Protein AF-0000000080790039 (afdb_homodimer)

pLDDT: mean 90.4, std 8.57, range [53.12, 97.94]

Secondary structure (DSSP, 8-state):
-HHHHHHHHHHHHHHHHHHHHHH--HHHHHHHHHHHHHHHHHHHHHHHHHHTT---SS-TT-STHHHHHHHHHHHHHHHHHHHHHHHHHHHS-GGG--HHHHHHHHHHHHHHHT-----TT-HHHHHHHHHHHHHHHHHHHHHHHHHHHHHH--THHHHHHHHHHHHHHHHHHHHHHHHHHHHHTT--SS-HHHHHHHHHTT-TTEEEEEEEESSSS-EEEEEEEE--TT-BHHHHHHHHHHHHHHIIIII---EEEEEEESS---/-HHHHHHHHHHHHHHHHHHHHHH--HHHHHHHHHHHHHHHHHHHHHHHHHHTT---SS-TT-STHHHHHHHHHHHHHHHHHHHHHHHHHHHS-GGG--HHHHHHHHHHHHHHHT---S-TT-HHHHHHHHHHHHHHHHHHHHHHHHHHHHHH--THHHHHHHHHHHHHHHHHHHHHHHHHHHHHTT--SS-HHHHHHHHHHH-TTEEEEEEEESSSS-EEEEEEEE--TT-BHHHHHHHHHHHHHHIIIII---EEEEEEESS---

Organism: Sulfurisphaera tokodaii (strain DSM 16993 / JCM 10545 / NBRC 100140 / 7) (NCBI:txid273063)

Sequence (532 aa):
MMRRAVIIYWMIFVAFLIPFILGKNVIALAESFHDLIDALTITFSYYVTRIVNNSSSVYTYGLHRLEVLSAVINLMIIIFGSIFTLYLSLIFSSSEYSLLTIILSMIVIPLLLSIENEDEKDFNKKSVVLHSLFDILSYIIGILVLIVYHITSINIVILLGVISIVILSIFMSINPLKQSFLIMLEGSPINTNELEKDLKGINPGVHHIHVWAICGHIKVATIHVEVNENMTVKEIDVEREKIQRFLKEKYDIDHVTIQFESKKVDMMRRAVIIYWMIFVAFLIPFILGKNVIALAESFHDLIDALTITFSYYVTRIVNNSSSVYTYGLHRLEVLSAVINLMIIIFGSIFTLYLSLIFSSSEYSLLTIILSMIVIPLLLSIENEDEKDFNKKSVVLHSLFDILSYIIGILVLIVYHITSINIVILLGVISIVILSIFMSINPLKQSFLIMLEGSPINTNELEKDLKGINPGVHHIHVWAICGHIKVATIHVEVNENMTVKEIDVEREKIQRFLKEKYDIDHVTIQFESKKVD

Structure (mmCIF, N/CA/C/O backbone):
data_AF-0000000080790039-model_v1
#
loop_
_entity.id
_entity.type
_entity.pdbx_description
1 polymer 'Cation transporter'
#
loop_
_atom_site.group_PDB
_atom_site.id
_atom_site.type_symbol
_atom_site.label_atom_id
_atom_site.label_alt_id
_atom_site.label_comp_id
_atom_site.label_asym_id
_atom_site.label_entity_id
_atom_site.label_seq_id
_atom_site.pdbx_PDB_ins_code
_atom_site.Cartn_x
_atom_site.Cartn_y
_atom_site.Cartn_z
_atom_site.occupancy
_atom_site.B_iso_or_equiv
_atom_site.auth_seq_id
_atom_site.auth_comp_id
_atom_site.auth_asym_id
_atom_site.auth_atom_id
_atom_site.pdbx_PDB_model_num
ATOM 1 N N . MET A 1 1 ? -25.172 -1.009 -5.414 1 78.56 1 MET A N 1
ATOM 2 C CA . MET A 1 1 ? -24.281 -1.407 -6.5 1 78.56 1 MET A CA 1
ATOM 3 C C . MET A 1 1 ? -23.25 -2.426 -6.02 1 78.56 1 MET A C 1
ATOM 5 O O . MET A 1 1 ? -23.188 -3.545 -6.527 1 78.56 1 MET A O 1
ATOM 9 N N . MET A 1 2 ? -22.797 -2.287 -4.875 1 86.75 2 MET A N 1
ATOM 10 C CA . MET A 1 2 ? -21.719 -3.156 -4.418 1 86.75 2 MET A CA 1
ATOM 11 C C . MET A 1 2 ? -22.266 -4.512 -3.979 1 86.75 2 MET A C 1
ATOM 13 O O . MET A 1 2 ? -21.656 -5.551 -4.266 1 86.75 2 MET A O 1
ATOM 17 N N . ARG A 1 3 ? -23.422 -4.547 -3.4 1 90.12 3 ARG A N 1
ATOM 18 C CA . ARG A 1 3 ? -24.016 -5.812 -2.977 1 90.12 3 ARG A CA 1
ATOM 19 C C . ARG A 1 3 ? -24.359 -6.684 -4.18 1 90.12 3 ARG A C 1
ATOM 21 O O . ARG A 1 3 ? -24.141 -7.895 -4.16 1 90.12 3 ARG A O 1
ATOM 28 N N . ARG A 1 4 ? -24.922 -6.105 -5.137 1 91.81 4 ARG A N 1
ATOM 29 C CA . ARG A 1 4 ? -25.25 -6.809 -6.375 1 91.81 4 ARG A CA 1
ATOM 30 C C . ARG A 1 4 ? -24 -7.402 -7.02 1 91.81 4 ARG A C 1
ATOM 32 O O . ARG A 1 4 ? -24.031 -8.539 -7.5 1 91.81 4 ARG A O 1
ATOM 39 N N . ALA A 1 5 ? -22.953 -6.59 -7.008 1 94.12 5 ALA A N 1
ATOM 40 C CA . ALA A 1 5 ? -21.703 -7.066 -7.578 1 94.12 5 ALA A CA 1
ATOM 41 C C . ALA A 1 5 ? -21.203 -8.32 -6.852 1 94.12 5 ALA A C 1
ATOM 43 O O . ALA A 1 5 ? -20.766 -9.281 -7.488 1 94.12 5 ALA A O 1
ATOM 44 N N . VAL A 1 6 ? -21.328 -8.305 -5.543 1 95.69 6 VAL A N 1
ATOM 45 C CA . VAL A 1 6 ? -20.906 -9.453 -4.742 1 95.69 6 VAL A CA 1
ATOM 46 C C . VAL A 1 6 ? -21.703 -10.688 -5.152 1 95.69 6 VAL A C 1
ATOM 48 O O . VAL A 1 6 ? -21.125 -11.75 -5.418 1 95.69 6 VAL A O 1
ATOM 51 N N . ILE A 1 7 ? -22.938 -10.539 -5.289 1 95.75 7 ILE A N 1
ATOM 52 C CA . ILE A 1 7 ? -23.812 -11.648 -5.633 1 95.75 7 ILE A CA 1
ATOM 53 C C . ILE A 1 7 ? -23.469 -12.164 -7.027 1 95.75 7 ILE A C 1
ATOM 55 O O . ILE A 1 7 ? -23.344 -13.375 -7.234 1 95.75 7 ILE A O 1
ATOM 59 N N . ILE A 1 8 ? -23.297 -11.305 -7.898 1 94.94 8 ILE A N 1
ATOM 60 C CA . ILE A 1 8 ? -23.016 -11.656 -9.281 1 94.94 8 ILE A CA 1
ATOM 61 C C . ILE A 1 8 ? -21.703 -12.445 -9.367 1 94.94 8 ILE A C 1
ATOM 63 O O . ILE A 1 8 ? -21.656 -13.516 -9.984 1 94.94 8 ILE A O 1
ATOM 67 N N . TYR A 1 9 ? -20.688 -12.016 -8.703 1 95.81 9 TYR A N 1
ATOM 68 C CA . TYR A 1 9 ? -19.391 -12.672 -8.812 1 95.81 9 TYR A CA 1
ATOM 69 C C . TYR A 1 9 ? -19.406 -14.031 -8.125 1 95.81 9 TYR A C 1
ATOM 71 O O . TYR A 1 9 ? -18.734 -14.969 -8.57 1 95.81 9 TYR A O 1
ATOM 79 N N . TRP A 1 10 ? -20.109 -14.117 -7.035 1 95.69 10 TRP A N 1
ATOM 80 C CA . TRP A 1 10 ? -20.25 -15.438 -6.418 1 95.69 10 TRP A CA 1
ATOM 81 C C . TRP A 1 10 ? -21.062 -16.375 -7.305 1 95.69 10 TRP A C 1
ATOM 83 O O . TRP A 1 10 ? -20.766 -17.578 -7.383 1 95.69 10 TRP A O 1
ATOM 93 N N . MET A 1 11 ? -22.062 -15.875 -8.008 1 94.19 11 MET A N 1
ATOM 94 C CA . MET A 1 11 ? -22.828 -16.672 -8.961 1 94.19 11 MET A CA 1
ATOM 95 C C . MET A 1 11 ? -21.953 -17.141 -10.117 1 94.19 11 MET A C 1
ATOM 97 O O . MET A 1 11 ? -22.062 -18.281 -10.562 1 94.19 11 MET A O 1
ATOM 101 N N . ILE A 1 12 ? -21.156 -16.234 -10.539 1 92.44 12 ILE A N 1
ATOM 102 C CA . ILE A 1 12 ? -20.25 -16.562 -11.625 1 92.44 12 ILE A CA 1
ATOM 103 C C . ILE A 1 12 ? -19.312 -17.688 -11.188 1 92.44 12 ILE A C 1
ATOM 105 O O . ILE A 1 12 ? -19.125 -18.672 -11.922 1 92.44 12 ILE A O 1
ATOM 109 N N . PHE A 1 13 ? -18.766 -17.594 -10 1 93.25 13 PHE A N 1
ATOM 110 C CA . PHE A 1 13 ? -17.875 -18.625 -9.477 1 93.25 13 PHE A CA 1
AT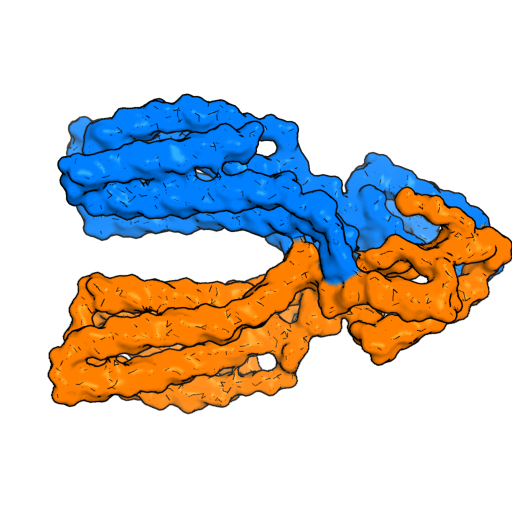OM 111 C C . PHE A 1 13 ? -18.578 -19.984 -9.445 1 93.25 13 PHE A C 1
ATOM 113 O O . PHE A 1 13 ? -18.062 -20.984 -9.945 1 93.25 13 PHE A O 1
ATOM 120 N N . VAL A 1 14 ? -19.797 -20.047 -8.961 1 91.81 14 VAL A N 1
ATOM 121 C CA . VAL A 1 14 ? -20.547 -21.281 -8.844 1 91.81 14 VAL A CA 1
ATOM 122 C C . VAL A 1 14 ? -20.891 -21.828 -10.234 1 91.81 14 VAL A C 1
ATOM 124 O O . VAL A 1 14 ? -20.781 -23.031 -10.484 1 91.81 14 VAL A O 1
ATOM 127 N N . ALA A 1 15 ? -21.281 -20.969 -11.156 1 88.25 15 ALA A N 1
ATOM 128 C CA . ALA A 1 15 ? -21.641 -21.359 -12.508 1 88.25 15 ALA A CA 1
ATOM 129 C C . ALA A 1 15 ? -20.469 -21.984 -13.242 1 88.25 15 ALA A C 1
ATOM 131 O O . ALA A 1 15 ? -20.625 -22.984 -13.945 1 88.25 15 ALA A O 1
ATOM 132 N N . PHE A 1 16 ? -19.312 -21.453 -13.039 1 87.44 16 PHE A N 1
ATOM 133 C CA . PHE A 1 16 ? -18.156 -21.906 -13.805 1 87.44 16 PHE A CA 1
ATOM 134 C C . PHE A 1 16 ? -17.547 -23.156 -13.156 1 87.44 16 PHE A C 1
ATOM 136 O O . PHE A 1 16 ? -16.625 -23.75 -13.711 1 87.44 16 PHE A O 1
ATOM 143 N N . LEU A 1 17 ? -18.031 -23.516 -11.992 1 85.69 17 LEU A N 1
ATOM 144 C CA . LEU A 1 17 ? -17.656 -24.781 -11.383 1 85.69 17 LEU A CA 1
ATOM 145 C C . LEU A 1 17 ? -18.375 -25.938 -12.07 1 85.69 17 LEU A C 1
ATOM 147 O O . LEU A 1 17 ? -17.906 -27.078 -12.023 1 85.69 17 LEU A O 1
ATOM 151 N N . ILE A 1 18 ? -19.453 -25.688 -12.727 1 85 18 ILE A N 1
ATOM 152 C CA . ILE A 1 18 ? -20.344 -26.688 -13.297 1 85 18 ILE A CA 1
ATOM 153 C C . ILE A 1 18 ? -19.609 -27.453 -14.398 1 85 18 ILE A C 1
ATOM 155 O O . ILE A 1 18 ? -19.625 -28.688 -14.414 1 85 18 ILE A O 1
ATOM 159 N N . PRO A 1 19 ? -18.953 -26.719 -15.344 1 78.75 19 PRO A N 1
ATOM 160 C CA . PRO A 1 19 ? -18.219 -27.453 -16.375 1 78.75 19 PRO A CA 1
ATOM 161 C C . PRO A 1 19 ? -17.172 -28.406 -15.797 1 78.75 19 PRO A C 1
ATOM 163 O O . PRO A 1 19 ? -16.906 -29.453 -16.375 1 78.75 19 PRO A O 1
ATOM 166 N N . PHE A 1 20 ? -16.547 -28.078 -14.703 1 78.44 20 PHE A N 1
ATOM 167 C CA . PHE A 1 20 ? -15.586 -28.953 -14.047 1 78.44 20 PHE A CA 1
ATOM 168 C C . PHE A 1 20 ? -16.281 -30.172 -13.445 1 78.44 20 PHE A C 1
ATOM 170 O O . PHE A 1 20 ? -15.805 -31.297 -13.594 1 78.44 20 PHE A O 1
ATOM 177 N N . ILE A 1 21 ? -17.391 -30 -12.805 1 81.81 21 ILE A N 1
ATOM 178 C CA . ILE A 1 21 ? -18.125 -31.078 -12.133 1 81.81 21 ILE A CA 1
ATOM 179 C C . ILE A 1 21 ? -18.672 -32.062 -13.172 1 81.81 21 ILE A C 1
ATOM 181 O O . ILE A 1 21 ? -18.594 -33.281 -12.992 1 81.81 21 ILE A O 1
ATOM 185 N N . LEU A 1 22 ? -19.125 -31.531 -14.281 1 81.56 22 LEU A N 1
ATOM 186 C CA . LEU A 1 22 ? -19.766 -32.344 -15.297 1 81.56 22 LEU A CA 1
ATOM 187 C C . LEU A 1 22 ? -18.75 -32.969 -16.25 1 81.56 22 LEU A C 1
ATOM 189 O O . LEU A 1 22 ? -18.891 -34.125 -16.656 1 81.56 22 LEU A O 1
ATOM 193 N N . GLY A 1 23 ? -17.703 -32.219 -16.547 1 75.25 23 GLY A N 1
ATOM 194 C CA . GLY A 1 23 ? -16.797 -32.656 -17.594 1 75.25 23 GLY A CA 1
ATOM 195 C C . GLY A 1 23 ? -15.414 -33 -17.078 1 75.25 23 GLY A C 1
ATOM 196 O O . GLY A 1 23 ? -14.555 -33.438 -17.844 1 75.25 23 GLY A O 1
ATOM 197 N N . LYS A 1 24 ? -15.227 -32.781 -15.789 1 76.88 24 LYS A N 1
ATOM 198 C CA . LYS A 1 24 ? -13.93 -33.031 -15.164 1 76.88 24 LYS A CA 1
ATOM 199 C C . LYS A 1 24 ? -12.812 -32.312 -15.914 1 76.88 24 LYS A C 1
ATOM 201 O O . LYS A 1 24 ? -11.734 -32.906 -16.125 1 76.88 24 LYS A O 1
ATOM 206 N N . ASN A 1 25 ? -13.172 -31.219 -16.484 1 71.81 25 ASN A N 1
ATOM 207 C CA . ASN A 1 25 ? -12.234 -30.375 -17.219 1 71.81 25 ASN A CA 1
ATOM 208 C C . ASN A 1 25 ? -11.336 -29.578 -16.281 1 71.81 25 ASN A C 1
ATOM 210 O O . ASN A 1 25 ? -11.805 -28.703 -15.547 1 71.81 25 ASN A O 1
ATOM 214 N N . VAL A 1 26 ? -10.109 -29.859 -16.281 1 69.06 26 VAL A N 1
ATOM 215 C CA . VAL A 1 26 ? -9.141 -29.266 -15.367 1 69.06 26 VAL A CA 1
ATOM 216 C C . VAL A 1 26 ? -8.992 -27.781 -15.648 1 69.06 26 VAL A C 1
ATOM 218 O O . VAL A 1 26 ? -8.781 -26.984 -14.734 1 69.06 26 VAL A O 1
ATOM 221 N N . ILE A 1 27 ? -9.164 -27.406 -16.859 1 71.81 27 ILE A N 1
ATOM 222 C CA . ILE A 1 27 ? -9.078 -25.984 -17.219 1 71.81 27 ILE A CA 1
ATOM 223 C C . ILE A 1 27 ? -10.227 -25.219 -16.594 1 71.81 27 ILE A C 1
ATOM 225 O O . ILE A 1 27 ? -10.039 -24.109 -16.094 1 71.81 27 ILE A O 1
ATOM 229 N N . ALA A 1 28 ? -11.367 -25.906 -16.594 1 76.12 28 ALA A N 1
ATOM 230 C CA . ALA A 1 28 ? -12.531 -25.281 -15.961 1 76.12 28 ALA A CA 1
ATOM 231 C C . ALA A 1 28 ? -12.32 -25.109 -14.461 1 76.12 28 ALA A C 1
ATOM 233 O O . ALA A 1 28 ? -12.742 -24.094 -13.891 1 76.12 28 ALA A O 1
ATOM 234 N N . LEU A 1 29 ? -11.734 -26.031 -13.891 1 76.12 29 LEU A N 1
ATOM 235 C CA . LEU A 1 29 ? -11.43 -25.922 -12.469 1 76.12 29 LEU A CA 1
ATOM 236 C C . LEU A 1 29 ? -10.469 -24.766 -12.203 1 76.12 29 LEU A C 1
ATOM 238 O O . LEU A 1 29 ? -10.688 -23.969 -11.281 1 76.12 29 LEU A O 1
ATOM 242 N N . ALA A 1 30 ? -9.391 -24.688 -12.961 1 74.06 30 ALA A N 1
ATOM 243 C CA . ALA A 1 30 ? -8.422 -23.609 -12.812 1 74.06 30 ALA A CA 1
ATOM 244 C C . ALA A 1 30 ? -9.086 -22.25 -13 1 74.06 30 ALA A C 1
ATOM 246 O O . ALA A 1 30 ? -8.812 -21.312 -12.242 1 74.06 30 ALA A O 1
ATOM 247 N N . GLU A 1 31 ? -9.945 -22.156 -13.883 1 75.38 31 GLU A N 1
ATOM 248 C CA . GLU A 1 31 ? -10.664 -20.906 -14.141 1 75.38 31 GLU A CA 1
ATOM 249 C C . GLU A 1 31 ? -11.609 -20.562 -12.992 1 75.38 31 GLU A C 1
ATOM 251 O O . GLU A 1 31 ? -11.805 -19.391 -12.672 1 75.38 31 GLU A O 1
ATOM 256 N N . SER A 1 32 ? -12.164 -21.609 -12.484 1 83.5 32 SER A N 1
ATOM 257 C CA . SER A 1 32 ? -13.055 -21.391 -11.352 1 83.5 32 SER A CA 1
ATOM 258 C C . SER A 1 32 ? -12.297 -20.812 -10.156 1 83.5 32 SER A C 1
ATOM 260 O O . SER A 1 32 ? -12.852 -20.031 -9.383 1 83.5 32 SER A O 1
ATOM 262 N N . PHE A 1 33 ? -11.078 -21.156 -10.016 1 80.56 33 PHE A N 1
ATOM 263 C CA . PHE A 1 33 ? -10.25 -20.578 -8.961 1 80.56 33 PHE A CA 1
ATOM 264 C C . PHE A 1 33 ? -10.078 -19.078 -9.18 1 80.56 33 PHE A C 1
ATOM 266 O O . PHE A 1 33 ? -10.125 -18.297 -8.227 1 80.56 33 PHE A O 1
ATOM 273 N N . HIS A 1 34 ? -9.82 -18.734 -10.32 1 84.69 34 HIS A N 1
ATOM 274 C CA . HIS A 1 34 ? -9.742 -17.312 -10.672 1 84.69 34 HIS A CA 1
ATOM 275 C C . HIS A 1 34 ? -11.039 -16.594 -10.312 1 84.69 34 HIS A C 1
ATOM 277 O O . HIS A 1 34 ? -11.008 -15.5 -9.734 1 84.69 34 HIS A O 1
ATOM 283 N N . ASP A 1 35 ? -12.125 -17.234 -10.617 1 89.94 35 ASP A N 1
ATOM 284 C CA . ASP A 1 35 ? -13.43 -16.672 -10.305 1 89.94 35 ASP A CA 1
ATOM 285 C C . ASP A 1 35 ? -13.633 -16.547 -8.797 1 89.94 35 ASP A C 1
ATOM 287 O O . ASP A 1 35 ? -14.281 -15.617 -8.32 1 89.94 35 ASP A O 1
ATOM 291 N N . LEU A 1 36 ? -13.141 -17.484 -8.117 1 91.56 36 LEU A N 1
ATOM 292 C CA . LEU A 1 36 ? -13.203 -17.438 -6.66 1 91.56 36 LEU A CA 1
ATOM 293 C C . LEU A 1 36 ? -12.461 -16.219 -6.129 1 91.56 36 LEU A C 1
ATOM 295 O O . LEU A 1 36 ? -12.969 -15.484 -5.277 1 91.56 36 LEU A O 1
ATOM 299 N N . ILE A 1 37 ? -11.273 -16 -6.656 1 91.19 37 ILE A N 1
ATOM 300 C CA . ILE A 1 37 ? -10.453 -14.875 -6.234 1 91.19 37 ILE A CA 1
ATOM 301 C C . ILE A 1 37 ? -11.172 -13.57 -6.555 1 91.19 37 ILE A C 1
ATOM 303 O O . ILE A 1 37 ? -11.18 -12.641 -5.742 1 91.19 37 ILE A O 1
ATOM 307 N N . ASP A 1 38 ? -11.797 -13.523 -7.711 1 94.25 38 ASP A N 1
ATOM 308 C CA . ASP A 1 38 ? -12.586 -12.344 -8.062 1 94.25 38 ASP A CA 1
ATOM 309 C C . ASP A 1 38 ? -13.711 -12.109 -7.059 1 94.25 38 ASP A C 1
ATOM 311 O O . ASP A 1 38 ? -13.898 -10.984 -6.59 1 94.25 38 ASP A O 1
ATOM 315 N N . ALA A 1 39 ? -14.391 -13.188 -6.75 1 95.81 39 ALA A N 1
ATOM 316 C CA . ALA A 1 39 ? -15.508 -13.078 -5.816 1 95.81 39 ALA A CA 1
ATOM 317 C C . ALA A 1 39 ? -15.031 -12.602 -4.445 1 95.81 39 ALA A C 1
ATOM 319 O O . ALA A 1 39 ? -15.672 -11.75 -3.82 1 95.81 39 ALA A O 1
ATOM 320 N N . LEU A 1 40 ? -13.938 -13.086 -4.027 1 95 40 LEU A N 1
ATOM 321 C CA . LEU A 1 40 ? -13.375 -12.688 -2.742 1 95 40 LEU A CA 1
ATOM 322 C C . LEU A 1 40 ? -12.945 -11.227 -2.771 1 95 40 LEU A C 1
ATOM 324 O O . LEU A 1 40 ? -13.18 -10.484 -1.813 1 95 40 LEU A O 1
ATOM 328 N N . THR A 1 41 ? -12.336 -10.867 -3.846 1 95.81 41 THR A N 1
ATOM 329 C CA . THR A 1 41 ? -11.836 -9.5 -4.004 1 95.81 41 THR A CA 1
ATOM 330 C C . THR A 1 41 ? -12.992 -8.508 -4.004 1 95.81 41 THR A C 1
ATOM 332 O O . THR A 1 41 ? -12.945 -7.484 -3.312 1 95.81 41 THR A O 1
ATOM 335 N N . ILE A 1 42 ? -14.062 -8.828 -4.699 1 96.25 42 ILE A N 1
ATOM 336 C CA . ILE A 1 42 ? -15.227 -7.953 -4.773 1 96.25 42 ILE A CA 1
ATOM 337 C C . ILE A 1 42 ? -15.938 -7.926 -3.422 1 96.25 42 ILE A C 1
ATOM 339 O O . ILE A 1 42 ? -16.438 -6.879 -2.996 1 96.25 42 ILE A O 1
ATOM 343 N N . THR A 1 43 ? -15.992 -9.055 -2.74 1 97 43 THR A N 1
ATOM 344 C CA . THR A 1 43 ? -16.547 -9.102 -1.395 1 97 43 THR A CA 1
ATOM 345 C C . THR A 1 43 ? -15.773 -8.188 -0.452 1 97 43 THR A C 1
ATOM 347 O O . THR A 1 43 ? -16.359 -7.453 0.343 1 97 43 THR A O 1
ATOM 350 N N . PHE A 1 44 ? -14.477 -8.242 -0.58 1 96.81 44 PHE A N 1
ATOM 351 C CA . PHE A 1 44 ? -13.625 -7.363 0.216 1 96.81 44 PHE A CA 1
ATOM 352 C C . PHE A 1 44 ? -13.93 -5.902 -0.089 1 96.81 44 PHE A C 1
ATOM 354 O O . PHE A 1 44 ? -14.047 -5.082 0.825 1 96.81 44 PHE A O 1
ATOM 361 N N . SER A 1 45 ? -14.031 -5.574 -1.364 1 95.94 45 SER A N 1
ATOM 362 C CA . SER A 1 45 ? -14.352 -4.215 -1.777 1 95.94 45 SER A CA 1
ATOM 363 C C . SER A 1 45 ? -15.664 -3.744 -1.16 1 95.94 45 SER A C 1
ATOM 365 O O . SER A 1 45 ? -15.781 -2.592 -0.739 1 95.94 45 SER A O 1
ATOM 367 N N . TYR A 1 46 ? -16.641 -4.645 -1.109 1 95.94 46 TYR A N 1
ATOM 368 C CA . TYR A 1 46 ? -17.922 -4.336 -0.498 1 95.94 46 TYR A CA 1
ATOM 369 C C . TYR A 1 46 ? -17.766 -4.059 0.993 1 95.94 46 TYR A C 1
ATOM 371 O O . TYR A 1 46 ? -18.328 -3.09 1.512 1 95.94 46 TYR A O 1
ATOM 379 N N . TYR A 1 47 ? -17 -4.84 1.636 1 96.31 47 TYR A N 1
ATOM 380 C CA . TYR A 1 47 ? -16.766 -4.66 3.062 1 96.31 47 TYR A CA 1
ATOM 381 C C . TYR A 1 47 ? -16.078 -3.322 3.34 1 96.31 47 TYR A C 1
ATOM 383 O O . TYR A 1 47 ? -16.438 -2.629 4.297 1 96.31 47 TYR A O 1
ATOM 391 N N . VAL A 1 48 ? -15.164 -2.963 2.547 1 95.25 48 VAL A N 1
ATOM 392 C CA . VAL A 1 48 ? -14.422 -1.713 2.688 1 95.25 48 VAL A CA 1
ATOM 393 C C . VAL A 1 48 ? -15.383 -0.531 2.646 1 95.25 48 VAL A C 1
ATOM 395 O O . VAL A 1 48 ? -15.289 0.388 3.463 1 95.25 48 VAL A O 1
ATOM 398 N N . THR A 1 49 ? -16.375 -0.528 1.736 1 92.5 49 THR A N 1
ATOM 399 C CA . THR A 1 49 ? -17.312 0.576 1.601 1 92.5 49 THR A CA 1
ATOM 400 C C . THR A 1 49 ? -18.125 0.761 2.883 1 92.5 49 THR A C 1
ATOM 402 O O . THR A 1 49 ? -18.609 1.859 3.168 1 92.5 49 THR A O 1
ATOM 405 N N . ARG A 1 50 ? -18.172 -0.215 3.701 1 94 50 ARG A N 1
ATOM 406 C CA . ARG A 1 50 ? -19.016 -0.171 4.891 1 94 50 ARG A CA 1
ATOM 407 C C . ARG A 1 50 ? -18.234 0.365 6.09 1 94 50 ARG A C 1
ATOM 409 O O . ARG A 1 50 ? -18.828 0.879 7.039 1 94 50 ARG A O 1
ATOM 416 N N . ILE A 1 51 ? -16.938 0.276 5.992 1 95 51 ILE A N 1
ATOM 417 C CA . ILE A 1 51 ? -16.219 0.561 7.227 1 95 51 ILE A CA 1
ATOM 418 C C . ILE A 1 51 ? -15.312 1.778 7.023 1 95 51 ILE A C 1
ATOM 420 O O . ILE A 1 51 ? -14.648 2.229 7.961 1 95 51 ILE A O 1
ATOM 424 N N . VAL A 1 52 ? -15.25 2.371 5.891 1 92.94 52 VAL A N 1
ATOM 425 C CA . VAL A 1 52 ? -14.281 3.4 5.527 1 92.94 52 VAL A CA 1
ATOM 426 C C . VAL A 1 52 ? -14.453 4.617 6.438 1 92.94 52 VAL A C 1
ATOM 428 O O . VAL A 1 52 ? -13.484 5.293 6.77 1 92.94 52 VAL A O 1
ATOM 431 N N . ASN A 1 53 ? -15.617 4.918 6.949 1 92.06 53 ASN A N 1
ATOM 432 C CA . ASN A 1 53 ? -15.891 6.121 7.727 1 92.06 53 ASN A CA 1
ATOM 433 C C . ASN A 1 53 ? -15.609 5.906 9.211 1 92.06 53 ASN A C 1
ATOM 435 O O . ASN A 1 53 ? -15.688 6.848 10.008 1 92.06 53 ASN A O 1
ATOM 439 N N . ASN A 1 54 ? -15.305 4.684 9.562 1 92.75 54 ASN A N 1
ATOM 440 C CA . ASN A 1 54 ? -14.984 4.41 10.961 1 92.75 54 ASN A CA 1
ATOM 441 C C . ASN A 1 54 ? -13.672 5.062 11.375 1 92.75 54 ASN A C 1
ATOM 443 O O . ASN A 1 54 ? -12.625 4.793 10.773 1 92.75 54 ASN A O 1
ATOM 447 N N . SER A 1 55 ? -13.773 5.941 12.352 1 92.06 55 SER A N 1
ATOM 448 C CA . SER A 1 55 ? -12.578 6.59 12.891 1 92.06 55 SER A CA 1
ATOM 449 C C . SER A 1 55 ? -12.258 6.07 14.289 1 92.06 55 SER A C 1
ATOM 451 O O . SER A 1 55 ? -13.125 5.5 14.961 1 92.06 55 SER A O 1
ATOM 453 N N . SER A 1 56 ? -11.016 6.121 14.703 1 93.56 56 SER A N 1
ATOM 454 C CA . SER A 1 56 ? -10.531 5.723 16.016 1 93.56 56 SER A CA 1
ATOM 455 C C . SER A 1 56 ? -9.289 6.52 16.422 1 93.56 56 SER A C 1
ATOM 457 O O . SER A 1 56 ? -8.883 7.438 15.703 1 93.56 56 SER A O 1
ATOM 459 N N . SER A 1 57 ? -8.773 6.219 17.609 1 94.25 57 SER A N 1
ATOM 460 C CA . SER A 1 57 ? -7.559 6.875 18.094 1 94.25 57 SER A CA 1
ATOM 461 C C . SER A 1 57 ? -6.348 6.484 17.25 1 94.25 57 SER A C 1
ATOM 463 O O . SER A 1 57 ? -5.301 7.129 17.328 1 94.25 57 SER A O 1
ATOM 465 N N . VAL A 1 58 ? -6.543 5.5 16.469 1 93.62 58 VAL A N 1
ATOM 466 C CA . VAL A 1 58 ? -5.461 5.039 15.617 1 93.62 58 VAL A CA 1
ATOM 467 C C . VAL A 1 58 ? -5.688 5.527 14.188 1 93.62 58 VAL A C 1
ATOM 469 O O . VAL A 1 58 ? -4.758 6.016 13.539 1 93.62 58 VAL A O 1
ATOM 472 N N . TYR A 1 59 ? -6.879 5.398 13.766 1 94.69 59 TYR A N 1
ATOM 473 C CA . TYR A 1 59 ? -7.246 5.871 12.438 1 94.69 59 TYR A CA 1
ATOM 474 C C . TY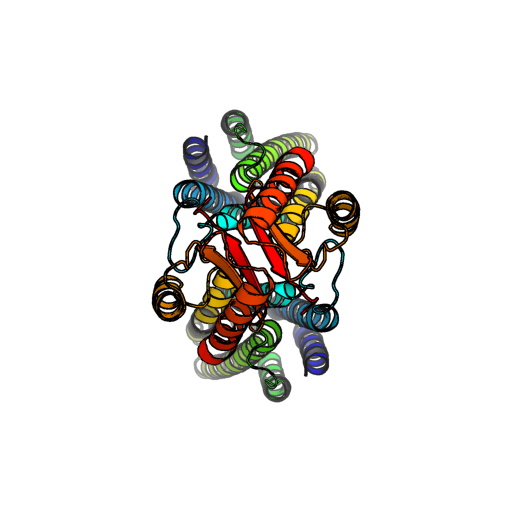R A 1 59 ? -8.062 7.156 12.516 1 94.69 59 TYR A C 1
ATOM 476 O O . TYR A 1 59 ? -9.281 7.133 12.359 1 94.69 59 TYR A O 1
ATOM 484 N N . THR A 1 60 ? -7.332 8.234 12.617 1 91.62 60 THR A N 1
ATOM 485 C CA . THR A 1 60 ? -7.953 9.508 12.969 1 91.62 60 THR A CA 1
ATOM 486 C C . THR A 1 60 ? -8.641 10.125 11.75 1 91.62 60 THR A C 1
ATOM 488 O O . THR A 1 60 ? -9.555 10.93 11.891 1 91.62 60 THR A O 1
ATOM 491 N N . TYR A 1 61 ? -8.227 9.758 10.531 1 90.06 61 TYR A N 1
ATOM 492 C CA . TYR A 1 61 ? -8.867 10.242 9.312 1 90.06 61 TYR A CA 1
ATOM 493 C C . TYR A 1 61 ? -9.922 9.25 8.828 1 90.06 61 TYR A C 1
ATOM 495 O O . TYR A 1 61 ? -10.469 9.406 7.734 1 90.06 61 TYR A O 1
ATOM 503 N N . GLY A 1 62 ? -10.133 8.203 9.656 1 92.12 62 GLY A N 1
ATOM 504 C CA . GLY A 1 62 ? -10.945 7.098 9.18 1 92.12 62 GLY A CA 1
ATOM 505 C C . GLY A 1 62 ? -10.156 6.062 8.406 1 92.12 62 GLY A C 1
ATOM 506 O O . GLY A 1 62 ? -8.93 6.137 8.336 1 92.12 62 GLY A O 1
ATOM 507 N N . LEU A 1 63 ? -10.93 5.133 7.82 1 95.06 63 LEU A N 1
ATOM 508 C CA . LEU A 1 63 ? -10.289 4.043 7.09 1 95.06 63 LEU A CA 1
ATOM 509 C C . LEU A 1 63 ? -10.398 4.266 5.582 1 95.06 63 LEU A C 1
ATOM 511 O O . LEU A 1 63 ? -10.617 3.314 4.828 1 95.06 63 LEU A O 1
ATOM 515 N N . HIS A 1 64 ? -10.227 5.434 5.234 1 94.25 64 HIS A N 1
ATOM 516 C CA . HIS A 1 64 ? -10.453 5.809 3.846 1 94.25 64 HIS A CA 1
ATOM 517 C C . HIS A 1 64 ? -9.367 5.254 2.938 1 94.25 64 HIS A C 1
ATOM 519 O O . HIS A 1 64 ? -9.609 4.98 1.76 1 94.25 64 HIS A O 1
ATOM 525 N N . ARG A 1 65 ? -8.219 5.023 3.461 1 95.31 65 ARG A N 1
ATOM 526 C CA . ARG A 1 65 ? -7.117 4.488 2.666 1 95.31 65 ARG A CA 1
ATOM 527 C C . ARG A 1 65 ? -7.402 3.049 2.242 1 95.31 65 ARG A C 1
ATOM 529 O O . ARG A 1 65 ? -6.773 2.535 1.313 1 95.31 65 ARG A O 1
ATOM 536 N N . LEU A 1 66 ? -8.289 2.436 2.898 1 95.88 66 LEU A N 1
ATOM 537 C CA . LEU A 1 66 ? -8.688 1.092 2.496 1 95.88 66 LEU A CA 1
ATOM 538 C C . LEU A 1 66 ? -9.32 1.106 1.108 1 95.88 66 LEU A C 1
ATOM 540 O O . LEU A 1 66 ? -9.242 0.118 0.375 1 95.88 66 LEU A O 1
ATOM 544 N N . GLU A 1 67 ? -9.945 2.201 0.795 1 95.88 67 GLU A N 1
ATOM 545 C CA . GLU A 1 67 ? -10.484 2.336 -0.556 1 95.88 67 GLU A CA 1
ATOM 546 C C . GLU A 1 67 ? -9.383 2.199 -1.604 1 95.88 67 GLU A C 1
ATOM 548 O O . GLU A 1 67 ? -9.578 1.537 -2.627 1 95.88 67 GLU A O 1
ATOM 553 N N . VAL A 1 68 ? -8.289 2.838 -1.293 1 96.31 68 VAL A N 1
ATOM 554 C CA . VAL A 1 68 ? -7.168 2.844 -2.221 1 96.31 68 VAL A CA 1
ATOM 555 C C . VAL A 1 68 ? -6.52 1.461 -2.26 1 96.31 68 VAL A C 1
ATOM 557 O O . VAL A 1 68 ? -6.207 0.947 -3.336 1 96.31 68 VAL A O 1
ATOM 560 N N . LEU A 1 69 ? -6.391 0.864 -1.143 1 95.94 69 LEU A N 1
ATOM 561 C CA . LEU A 1 69 ? -5.832 -0.482 -1.067 1 95.94 69 LEU A CA 1
ATOM 562 C C . LEU A 1 69 ? -6.699 -1.475 -1.831 1 95.94 69 LEU A C 1
ATOM 564 O O . LEU A 1 69 ? -6.184 -2.305 -2.584 1 95.94 69 LEU A O 1
ATOM 568 N N . SER A 1 70 ? -7.965 -1.399 -1.559 1 96.38 70 SER A N 1
ATOM 569 C CA . SER A 1 70 ? -8.906 -2.271 -2.256 1 96.38 70 SER A CA 1
ATOM 570 C C . SER A 1 70 ? -8.805 -2.098 -3.768 1 96.38 70 SER A C 1
ATOM 572 O O . SER A 1 70 ? -8.852 -3.076 -4.516 1 96.38 70 SER A O 1
ATOM 574 N N . ALA A 1 71 ? -8.648 -0.901 -4.207 1 96.5 71 ALA A N 1
ATOM 575 C CA . ALA A 1 71 ? -8.484 -0.625 -5.633 1 96.5 71 ALA A CA 1
ATOM 576 C C . ALA A 1 71 ? -7.227 -1.291 -6.18 1 96.5 71 ALA A C 1
ATOM 578 O O . ALA A 1 71 ? -7.258 -1.906 -7.246 1 96.5 71 ALA A O 1
ATOM 579 N N . VAL A 1 72 ? -6.18 -1.157 -5.457 1 95.94 72 VAL A N 1
ATOM 580 C CA . VAL A 1 72 ? -4.922 -1.772 -5.863 1 95.94 72 VAL A CA 1
ATOM 581 C C . VAL A 1 72 ? -5.102 -3.285 -5.98 1 95.94 72 VAL A C 1
ATOM 583 O O . VAL A 1 72 ? -4.676 -3.891 -6.969 1 95.94 72 VAL A O 1
ATOM 586 N N . ILE A 1 73 ? -5.727 -3.871 -5.004 1 94.62 73 ILE A N 1
ATOM 587 C CA . ILE A 1 73 ? -5.957 -5.312 -4.996 1 94.62 73 ILE A CA 1
ATOM 588 C C . ILE A 1 73 ? -6.785 -5.707 -6.215 1 94.62 73 ILE A C 1
ATOM 590 O O . ILE A 1 73 ? -6.434 -6.645 -6.938 1 94.62 73 ILE A O 1
ATOM 594 N N . ASN A 1 74 ? -7.824 -5.023 -6.488 1 94.75 74 ASN A N 1
ATOM 595 C CA . ASN A 1 74 ? -8.68 -5.297 -7.637 1 94.75 74 ASN A CA 1
ATOM 596 C C . ASN A 1 74 ? -7.898 -5.254 -8.945 1 94.75 74 ASN A C 1
ATOM 598 O O . ASN A 1 74 ? -7.984 -6.176 -9.758 1 94.75 74 ASN A O 1
ATOM 602 N N . LEU A 1 75 ? -7.117 -4.215 -9.07 1 96.12 75 LEU A N 1
ATOM 603 C CA . LEU A 1 75 ? -6.367 -3.994 -10.305 1 96.12 75 LEU A CA 1
ATOM 604 C C . LEU A 1 75 ? -5.262 -5.031 -10.461 1 96.12 75 LEU A C 1
ATOM 606 O O . LEU A 1 75 ? -5.012 -5.516 -11.57 1 96.12 75 LEU A O 1
ATOM 610 N N . MET A 1 76 ? -4.691 -5.367 -9.367 1 94.06 76 MET A N 1
ATOM 611 C CA . MET A 1 76 ? -3.662 -6.402 -9.398 1 94.06 76 MET A CA 1
ATOM 612 C C . MET A 1 76 ? -4.266 -7.754 -9.773 1 94.06 76 MET A C 1
ATOM 614 O O . MET A 1 76 ? -3.646 -8.531 -10.5 1 94.06 76 MET A O 1
ATOM 618 N N . ILE A 1 77 ? -5.383 -8 -9.258 1 93 77 ILE A N 1
ATOM 619 C CA . ILE A 1 77 ? -6.055 -9.266 -9.531 1 93 77 ILE A CA 1
ATOM 620 C C . ILE A 1 77 ? -6.387 -9.352 -11.023 1 93 77 ILE A C 1
ATOM 622 O O . ILE A 1 77 ? -6.301 -10.43 -11.617 1 93 77 ILE A O 1
ATOM 626 N N . ILE A 1 78 ? -6.719 -8.234 -11.625 1 94 78 ILE A N 1
ATOM 627 C CA . ILE A 1 78 ? -6.957 -8.188 -13.062 1 94 78 ILE A CA 1
ATOM 628 C C . ILE A 1 78 ? -5.695 -8.617 -13.805 1 94 78 ILE A C 1
ATOM 630 O O . ILE A 1 78 ? -5.742 -9.5 -14.664 1 94 78 ILE A O 1
ATOM 634 N N . ILE A 1 79 ? -4.602 -8.078 -13.453 1 94.19 79 ILE A N 1
ATOM 635 C CA . ILE A 1 79 ? -3.338 -8.32 -14.141 1 94.19 79 ILE A CA 1
ATOM 636 C C . ILE A 1 79 ? -2.857 -9.742 -13.859 1 94.19 79 ILE A C 1
ATOM 638 O O . ILE A 1 79 ? -2.611 -10.516 -14.781 1 94.19 79 ILE A O 1
ATOM 642 N N . PHE A 1 80 ? -2.82 -10.133 -12.633 1 89.75 80 PHE A N 1
ATOM 643 C CA . PHE A 1 80 ? -2.303 -11.445 -12.258 1 89.75 80 PHE A CA 1
ATOM 644 C C . PHE A 1 80 ? -3.23 -12.555 -12.742 1 89.75 80 PHE A C 1
ATOM 646 O O . PHE A 1 80 ? -2.771 -13.633 -13.125 1 89.75 80 PHE A O 1
ATOM 653 N N . GLY A 1 81 ? -4.523 -12.297 -12.633 1 87.88 81 GLY A N 1
ATOM 654 C CA . GLY A 1 81 ? -5.469 -13.273 -13.156 1 87.88 81 GLY A CA 1
ATOM 655 C C . GLY A 1 81 ? -5.281 -13.547 -14.641 1 87.88 81 GLY A C 1
ATOM 656 O O . GLY A 1 81 ? -5.34 -14.695 -15.07 1 87.88 81 GLY A O 1
ATOM 657 N N . SER A 1 82 ? -5 -12.484 -15.391 1 91.31 82 SER A N 1
ATOM 658 C CA . SER A 1 82 ? -4.777 -12.633 -16.828 1 91.31 82 SER A CA 1
ATOM 659 C C . SER A 1 82 ? -3.49 -13.398 -17.109 1 91.31 82 SER A C 1
ATOM 661 O O . SER A 1 82 ? -3.445 -14.234 -18.016 1 91.31 82 SER A O 1
ATOM 663 N N . ILE A 1 83 ? -2.473 -13.148 -16.391 1 88.75 83 ILE A N 1
ATOM 664 C CA . ILE A 1 83 ? -1.207 -13.852 -16.547 1 88.75 83 ILE A CA 1
ATOM 665 C C . ILE A 1 83 ? -1.391 -15.328 -16.188 1 88.75 83 ILE A C 1
ATOM 667 O O . ILE A 1 83 ? -0.831 -16.203 -16.844 1 88.75 83 ILE A O 1
ATOM 671 N N . PHE A 1 84 ? -2.123 -15.562 -15.141 1 82.94 84 PHE A N 1
ATOM 672 C CA . PHE A 1 84 ? -2.439 -16.922 -14.727 1 82.94 84 PHE A CA 1
ATOM 673 C C . PHE A 1 84 ? -3.146 -17.688 -15.852 1 82.94 84 PHE A C 1
ATOM 675 O O . PHE A 1 84 ? -2.816 -18.828 -16.125 1 82.94 84 PHE A O 1
ATOM 682 N N . THR A 1 85 ? -4.094 -17.062 -16.484 1 82.62 85 THR A N 1
ATOM 683 C CA . THR A 1 85 ? -4.82 -17.672 -17.594 1 82.62 85 THR A CA 1
ATOM 684 C C . THR A 1 85 ? -3.883 -17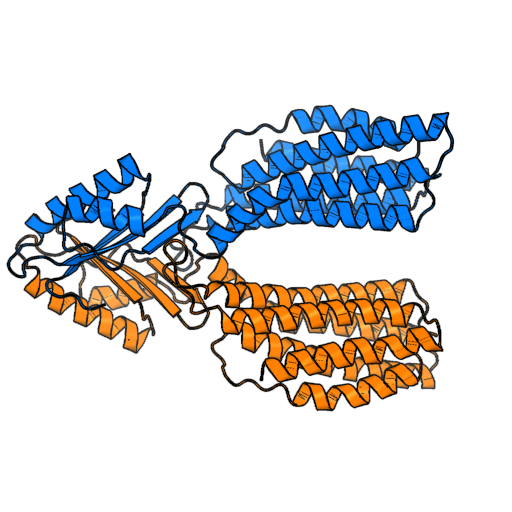.953 -18.766 1 82.62 85 THR A C 1
ATOM 686 O O . THR A 1 85 ? -3.998 -18.984 -19.438 1 82.62 85 THR A O 1
ATOM 689 N N . LEU A 1 86 ? -3.018 -17 -19.047 1 85.12 86 LEU A N 1
ATOM 690 C CA . LEU A 1 86 ? -2.021 -17.203 -20.094 1 85.12 86 LEU A CA 1
ATOM 691 C C . LEU A 1 86 ? -1.156 -18.422 -19.797 1 85.12 86 LEU A C 1
ATOM 693 O O . LEU A 1 86 ? -0.916 -19.25 -20.672 1 85.12 86 LEU A O 1
ATOM 697 N N . TYR A 1 87 ? -0.746 -18.531 -18.578 1 80.62 87 TYR A N 1
ATOM 698 C CA . TYR A 1 87 ? 0.056 -19.672 -18.156 1 80.62 87 TYR A CA 1
ATOM 699 C C . TYR A 1 87 ? -0.697 -20.984 -18.359 1 80.62 87 TYR A C 1
ATOM 701 O O . TYR A 1 87 ? -0.138 -21.953 -18.891 1 80.62 87 TYR A O 1
ATOM 709 N N . LEU A 1 88 ? -1.939 -21.078 -17.984 1 75.75 88 LEU A N 1
ATOM 710 C CA . LEU A 1 88 ? -2.766 -22.266 -18.156 1 75.75 88 LEU A CA 1
ATOM 711 C C . LEU A 1 88 ? -2.914 -22.625 -19.625 1 75.75 88 LEU A C 1
ATOM 713 O O . LEU A 1 88 ? -2.908 -23.797 -19.984 1 75.75 88 LEU A O 1
ATOM 717 N N . SER A 1 89 ? -3.057 -21.594 -20.469 1 78.81 89 SER A N 1
ATOM 718 C CA . SER A 1 89 ? -3.254 -21.812 -21.906 1 78.81 89 SER A CA 1
ATOM 719 C C . SER A 1 89 ? -2.006 -22.406 -22.547 1 78.81 89 SER A C 1
ATOM 721 O O . SER A 1 89 ? -2.098 -23.109 -23.562 1 78.81 89 SER A O 1
ATOM 723 N N . LEU A 1 90 ? -0.921 -22.172 -21.984 1 77.5 90 LEU A N 1
ATOM 724 C CA . LEU A 1 90 ? 0.338 -22.688 -22.516 1 77.5 90 LEU A CA 1
ATOM 725 C C . LEU A 1 90 ? 0.539 -24.156 -22.109 1 77.5 90 LEU A C 1
ATOM 727 O O . LEU A 1 90 ? 1.149 -24.922 -22.844 1 77.5 90 LEU A O 1
ATOM 731 N N . ILE A 1 91 ? 0.106 -24.531 -20.984 1 73.44 91 ILE A N 1
ATOM 732 C CA . ILE A 1 91 ? 0.321 -25.875 -20.438 1 73.44 91 ILE A CA 1
ATOM 733 C C . ILE A 1 91 ? -0.763 -26.812 -20.953 1 73.44 91 ILE A C 1
ATOM 735 O O . ILE A 1 91 ? -0.486 -27.969 -21.281 1 73.44 91 ILE A O 1
ATOM 739 N N . PHE A 1 92 ? -1.958 -26.359 -20.797 1 66.81 92 PHE A N 1
ATOM 740 C CA . PHE A 1 92 ? -3.066 -27.25 -21.125 1 66.81 92 PHE A CA 1
ATOM 741 C C . PHE A 1 92 ? -3.566 -26.984 -22.547 1 66.81 92 PHE A C 1
ATOM 743 O O . PHE A 1 92 ? -3.584 -25.844 -23 1 66.81 92 PHE A O 1
ATOM 750 N N . SER A 1 93 ? -3.457 -27.984 -23.438 1 59.25 93 SER A N 1
ATOM 751 C CA . SER A 1 93 ? -3.945 -27.906 -24.812 1 59.25 93 SER A CA 1
ATOM 752 C C . SER A 1 93 ? -5.398 -27.438 -24.859 1 59.25 93 SER A C 1
ATOM 754 O O . SER A 1 93 ? -6.156 -27.672 -23.906 1 59.25 93 SER A O 1
ATOM 756 N N . SER A 1 94 ? -5.801 -26.453 -25.766 1 56.81 94 SER A N 1
ATOM 757 C CA . SER A 1 94 ? -6.965 -25.656 -26.125 1 56.81 94 SER A CA 1
ATOM 758 C C . SER A 1 94 ? -8.227 -26.516 -26.172 1 56.81 94 SER A C 1
ATOM 760 O O . SER A 1 94 ? -9.336 -26 -26.031 1 56.81 94 SER A O 1
ATOM 762 N N . SER A 1 95 ? -8.023 -27.812 -26.484 1 53.12 95 SER A N 1
ATOM 763 C CA . SER A 1 95 ? -9.172 -28.594 -26.938 1 53.12 95 SER A CA 1
ATOM 764 C C . SER A 1 95 ? -10.266 -28.656 -25.875 1 53.12 95 SER A C 1
ATOM 766 O O . SER A 1 95 ? -11.406 -29 -26.172 1 53.12 95 SER A O 1
ATOM 768 N N . GLU A 1 96 ? -9.961 -28.078 -24.688 1 59.69 96 GLU A N 1
ATOM 769 C CA . GLU A 1 96 ? -10.867 -28.453 -23.609 1 59.69 96 GLU A CA 1
ATOM 770 C C . GLU A 1 96 ? -11.805 -27.297 -23.25 1 59.69 96 GLU A C 1
ATOM 772 O O . GLU A 1 96 ? -12.664 -27.438 -22.391 1 59.69 96 GLU A O 1
ATOM 777 N N . TYR A 1 97 ? -11.734 -26.188 -24.062 1 61.91 97 TYR A N 1
ATOM 778 C CA . TYR A 1 97 ? -12.758 -25.172 -23.781 1 61.91 97 TYR A CA 1
ATOM 779 C C . TYR A 1 97 ? -14.086 -25.562 -24.422 1 61.91 97 TYR A C 1
ATOM 781 O O . TYR A 1 97 ? -14.164 -25.781 -25.625 1 61.91 97 TYR A O 1
ATOM 789 N N . SER A 1 98 ? -15.07 -25.984 -23.562 1 67.75 98 SER A N 1
ATOM 790 C CA . SER A 1 98 ? -16.344 -26.578 -23.953 1 67.75 98 SER A CA 1
ATOM 791 C C . SER A 1 98 ? -17.344 -25.516 -24.406 1 67.75 98 SER A C 1
ATOM 793 O O . SER A 1 98 ? -17.188 -24.344 -24.078 1 67.75 98 SER A O 1
ATOM 795 N N . LEU A 1 99 ? -18.234 -25.875 -25.266 1 73.94 99 LEU A N 1
ATOM 796 C CA . LEU A 1 99 ? -19.391 -25.094 -25.656 1 73.94 99 LEU A CA 1
ATOM 797 C C . LEU A 1 99 ? -20.094 -24.516 -24.422 1 73.94 99 LEU A C 1
ATOM 799 O O . LEU A 1 99 ? -20.594 -23.391 -24.469 1 73.94 99 LEU A O 1
ATOM 803 N N . LEU A 1 100 ? -19.984 -25.172 -23.406 1 75.81 100 LEU A N 1
ATOM 804 C CA . LEU A 1 100 ? -20.609 -24.734 -22.172 1 75.81 100 LEU A CA 1
ATOM 805 C C . LEU A 1 100 ? -19.953 -23.453 -21.641 1 75.81 100 LEU A C 1
ATOM 807 O O . LEU A 1 100 ? -20.641 -22.562 -21.141 1 75.81 100 LEU A O 1
ATOM 811 N N . THR A 1 101 ? -18.656 -23.344 -21.797 1 75.31 101 THR A N 1
ATOM 812 C CA . THR A 1 101 ? -17.938 -22.156 -21.344 1 75.31 101 THR A CA 1
ATOM 813 C C . THR A 1 101 ? -18.344 -20.938 -22.156 1 75.31 101 THR A C 1
ATOM 815 O O . THR A 1 101 ? -18.484 -19.844 -21.594 1 75.31 101 THR A O 1
ATOM 818 N N . ILE A 1 102 ? -18.609 -21.141 -23.359 1 76.69 102 ILE A N 1
ATOM 819 C CA . ILE A 1 102 ? -19.047 -20.047 -24.234 1 76.69 102 ILE A CA 1
ATOM 820 C C . ILE A 1 102 ? -20.438 -19.562 -23.797 1 76.69 102 ILE A C 1
ATOM 822 O O . ILE A 1 102 ? -20.656 -18.359 -23.641 1 76.69 102 ILE A O 1
ATOM 826 N N . ILE A 1 103 ? -21.297 -20.484 -23.609 1 78.5 103 ILE A N 1
ATOM 827 C CA . ILE A 1 103 ? -22.672 -20.156 -23.219 1 78.5 103 ILE A CA 1
ATOM 828 C C . ILE A 1 103 ? -22.656 -19.406 -21.891 1 78.5 103 ILE A C 1
ATOM 830 O O . ILE A 1 103 ? -23.312 -18.359 -21.75 1 78.5 103 ILE A O 1
ATOM 834 N N . LEU A 1 104 ? -22 -19.891 -20.953 1 81.56 104 LEU A N 1
ATOM 835 C CA . LEU A 1 104 ? -21.922 -19.266 -19.641 1 81.56 104 LEU A CA 1
ATOM 836 C C . LEU A 1 104 ? -21.375 -17.844 -19.766 1 81.56 104 LEU A C 1
ATOM 838 O O . LEU A 1 104 ? -21.891 -16.922 -19.109 1 81.56 104 LEU A O 1
ATOM 842 N N . SER A 1 105 ? -20.344 -17.672 -20.594 1 81.5 105 SER A N 1
ATOM 843 C CA . SER A 1 105 ? -19.75 -16.359 -20.781 1 81.5 105 SER A CA 1
ATOM 844 C C . SER A 1 105 ? -20.766 -15.375 -21.359 1 81.5 105 SER A C 1
ATOM 846 O O . SER A 1 105 ? -20.781 -14.203 -20.984 1 81.5 105 SER A O 1
ATOM 848 N N . MET A 1 106 ? -21.641 -15.875 -22.219 1 83.69 106 MET A N 1
ATOM 849 C CA . MET A 1 106 ? -22.656 -15.031 -22.828 1 83.69 106 MET A CA 1
ATOM 850 C C . MET A 1 106 ? -23.688 -14.594 -21.812 1 83.69 106 MET A C 1
ATOM 852 O O . MET A 1 106 ? -24.188 -13.469 -21.875 1 83.69 106 MET A O 1
ATOM 856 N N . ILE A 1 107 ? -23.906 -15.406 -20.828 1 86.19 107 ILE A N 1
ATOM 857 C CA . ILE A 1 107 ? -24.906 -15.125 -19.828 1 86.19 107 ILE A CA 1
ATOM 858 C C . ILE A 1 107 ? -24.359 -14.148 -18.797 1 86.19 107 ILE A C 1
ATOM 860 O O . ILE A 1 107 ? -25.094 -13.305 -18.266 1 86.19 107 ILE A O 1
ATOM 864 N N . VAL A 1 108 ? -23.141 -14.227 -18.562 1 87.62 108 VAL A N 1
ATOM 865 C CA . VAL A 1 108 ? -22.516 -13.453 -17.5 1 87.62 108 VAL A CA 1
ATOM 866 C C . VAL A 1 108 ? -22.344 -12 -17.938 1 87.62 108 VAL A C 1
ATOM 868 O O . VAL A 1 108 ? -22.406 -11.086 -17.109 1 87.62 108 VAL A O 1
ATOM 871 N N . ILE A 1 109 ? -22.281 -11.758 -19.25 1 86.94 109 ILE A N 1
ATOM 872 C CA . ILE A 1 109 ? -21.969 -10.438 -19.781 1 86.94 109 ILE A CA 1
ATOM 873 C C . ILE A 1 109 ? -23.047 -9.438 -19.375 1 86.94 109 ILE A C 1
ATOM 875 O O . ILE A 1 109 ? -22.75 -8.406 -18.781 1 86.94 109 ILE A O 1
ATOM 879 N N . PRO A 1 110 ? -24.328 -9.797 -19.562 1 87 110 PRO A N 1
ATOM 880 C CA . PRO A 1 110 ? -25.359 -8.844 -19.156 1 87 110 PRO A CA 1
ATOM 881 C C . PRO A 1 110 ? -25.406 -8.617 -17.641 1 87 110 PRO A C 1
ATOM 883 O O . PRO A 1 110 ? -25.734 -7.52 -17.188 1 87 110 PRO A O 1
ATOM 886 N N . LEU A 1 111 ? -25.109 -9.586 -16.891 1 88.5 111 LEU A N 1
ATOM 887 C CA . LEU A 1 111 ? -25.094 -9.445 -15.438 1 88.5 111 LEU A CA 1
ATOM 888 C C . LEU A 1 111 ? -24.031 -8.453 -15 1 88.5 111 LEU A C 1
ATOM 890 O O . LEU A 1 111 ? -24.281 -7.586 -14.164 1 88.5 111 LEU A O 1
ATOM 894 N N . LEU A 1 112 ? -22.938 -8.508 -15.617 1 90.19 112 LEU A N 1
ATOM 895 C CA . LEU A 1 112 ? -21.828 -7.637 -15.266 1 90.19 112 LEU A CA 1
ATOM 896 C C . LEU A 1 112 ? -22.094 -6.207 -15.719 1 90.19 112 LEU A C 1
ATOM 898 O O . LEU A 1 112 ? -21.656 -5.254 -15.07 1 90.19 112 LEU A O 1
ATOM 902 N N . LEU A 1 113 ? -22.828 -6.027 -16.781 1 87.88 113 LEU A N 1
ATOM 903 C CA . LEU A 1 113 ? -23.156 -4.711 -17.312 1 87.88 113 LEU A CA 1
ATOM 904 C C . LEU A 1 113 ? -24.047 -3.945 -16.328 1 87.88 113 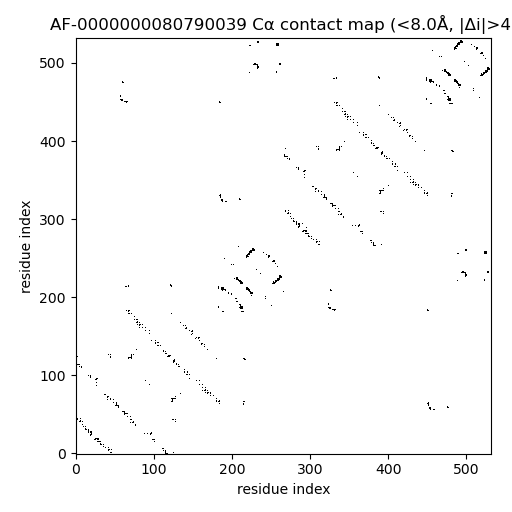LEU A C 1
ATOM 906 O O . LEU A 1 113 ? -24.094 -2.715 -16.359 1 87.88 113 LEU A O 1
ATOM 910 N N . SER A 1 114 ? -24.609 -4.633 -15.477 1 87.44 114 SER A N 1
ATOM 911 C CA . SER A 1 114 ? -25.516 -4.004 -14.508 1 87.44 114 SER A CA 1
ATOM 912 C C . SER A 1 114 ? -24.734 -3.344 -13.375 1 87.44 114 SER A C 1
ATOM 914 O O . SER A 1 114 ? -25.297 -2.568 -12.602 1 87.44 114 SER A O 1
ATOM 916 N N . ILE A 1 115 ? -23.453 -3.693 -13.328 1 87.5 115 ILE A N 1
ATOM 917 C CA . ILE A 1 115 ? -22.594 -3.066 -12.32 1 87.5 115 ILE A CA 1
ATOM 918 C C . ILE A 1 115 ? -22.172 -1.684 -12.797 1 87.5 115 ILE A C 1
ATOM 920 O O . ILE A 1 115 ? -21.359 -1.564 -13.727 1 87.5 115 ILE A O 1
ATOM 924 N N . GLU A 1 116 ? -22.812 -0.562 -12.312 1 77 116 GLU A N 1
ATOM 925 C CA . GLU A 1 116 ? -22.578 0.799 -12.781 1 77 116 GLU A CA 1
ATOM 926 C C . GLU A 1 116 ? -21.875 1.633 -11.719 1 77 116 GLU A C 1
ATOM 928 O O . GLU A 1 116 ? -21.906 1.289 -10.531 1 77 116 GLU A O 1
ATOM 933 N N . ASN A 1 117 ? -21.203 2.68 -12.359 1 72.12 117 ASN A N 1
ATOM 934 C CA . ASN A 1 117 ? -20.453 3.602 -11.508 1 72.12 117 ASN A CA 1
ATOM 935 C C . ASN A 1 117 ? -21.375 4.68 -10.93 1 72.12 117 ASN A C 1
ATOM 937 O O . ASN A 1 117 ? -22.109 5.34 -11.664 1 72.12 117 ASN A O 1
ATOM 941 N N . GLU A 1 118 ? -21.391 4.641 -9.656 1 68.25 118 GLU A N 1
ATOM 942 C CA . GLU A 1 118 ? -22.172 5.727 -9.07 1 68.25 118 GLU A CA 1
ATOM 943 C C . GLU A 1 118 ? -21.266 6.832 -8.539 1 68.25 118 GLU A C 1
ATOM 945 O O . GLU A 1 118 ? -21.719 7.969 -8.352 1 68.25 118 GLU A O 1
ATOM 950 N N . ASP A 1 119 ? -20 6.465 -8.375 1 72.69 119 ASP A N 1
ATOM 951 C CA . ASP A 1 119 ? -19.156 7.469 -7.738 1 72.69 119 ASP A CA 1
ATOM 952 C C . ASP A 1 119 ? -17.75 7.48 -8.352 1 72.69 119 ASP A C 1
ATOM 954 O O . ASP A 1 119 ? -16.906 6.652 -7.996 1 72.69 119 ASP A O 1
ATOM 958 N N . GLU A 1 120 ? -17.5 8.633 -9.016 1 74.88 120 GLU A N 1
ATOM 959 C CA . GLU A 1 120 ? -16.266 8.711 -9.789 1 74.88 120 GLU A CA 1
ATOM 960 C C . GLU A 1 120 ? -15.062 9.008 -8.898 1 74.88 120 GLU A C 1
ATOM 962 O O . GLU A 1 120 ? -13.922 8.758 -9.281 1 74.88 120 GLU A O 1
ATOM 967 N N . LYS A 1 121 ? -15.344 9.336 -7.68 1 80.75 121 LYS A N 1
ATOM 968 C CA . LYS A 1 121 ? -14.219 9.742 -6.848 1 80.75 121 LYS A CA 1
ATOM 969 C C . LYS A 1 121 ? -13.812 8.633 -5.879 1 80.75 121 LYS A C 1
ATOM 971 O O . LYS A 1 121 ? -12.773 8.719 -5.227 1 80.75 121 LYS A O 1
ATOM 976 N N . ASP A 1 122 ? -14.547 7.656 -5.836 1 89.44 122 ASP A N 1
ATOM 977 C CA . ASP A 1 122 ? -14.25 6.523 -4.965 1 89.44 122 ASP A CA 1
ATOM 978 C C . ASP A 1 122 ? -13.438 5.465 -5.699 1 89.44 122 ASP A C 1
ATOM 980 O O . ASP A 1 122 ? -13.977 4.719 -6.52 1 89.44 122 ASP A O 1
ATOM 984 N N . PHE A 1 123 ? -12.172 5.383 -5.336 1 89.62 123 PHE A N 1
ATOM 985 C CA . PHE A 1 123 ? -11.258 4.5 -6.051 1 89.62 123 PHE A CA 1
ATOM 986 C C . PHE A 1 123 ? -11.695 3.049 -5.926 1 89.62 123 PHE A C 1
ATOM 988 O O . PHE A 1 123 ? -11.484 2.25 -6.844 1 89.62 123 PHE A O 1
ATOM 995 N N . ASN A 1 124 ? -12.273 2.707 -4.801 1 92 124 ASN A N 1
ATOM 996 C CA . ASN A 1 124 ? -12.758 1.345 -4.59 1 92 124 ASN A CA 1
ATO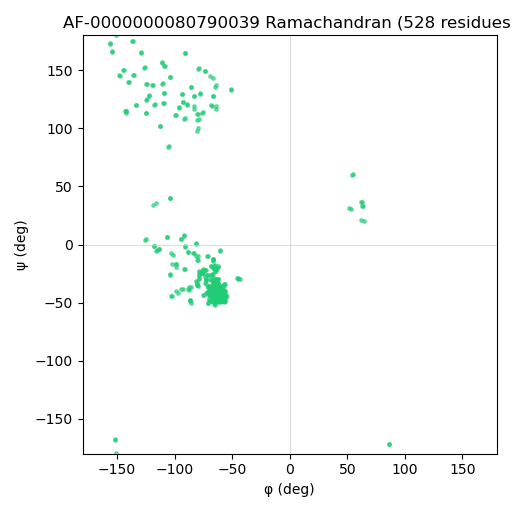M 997 C C . ASN A 1 124 ? -13.898 0.995 -5.539 1 92 124 ASN A C 1
ATOM 999 O O . ASN A 1 124 ? -13.82 0.007 -6.273 1 92 124 ASN A O 1
ATOM 1003 N N . LYS A 1 125 ? -14.828 1.812 -5.605 1 92.19 125 LYS A N 1
ATOM 1004 C CA . LYS A 1 125 ? -15.969 1.59 -6.488 1 92.19 125 LYS A CA 1
ATOM 1005 C C . LYS A 1 125 ? -15.547 1.648 -7.953 1 92.19 125 LYS A C 1
ATOM 1007 O O . LYS A 1 125 ? -15.969 0.813 -8.758 1 92.19 125 LYS A O 1
ATOM 1012 N N . LYS A 1 126 ? -14.727 2.549 -8.266 1 92.62 126 LYS A N 1
ATOM 1013 C CA . LYS A 1 126 ? -14.234 2.682 -9.633 1 92.62 126 LYS A CA 1
ATOM 1014 C C . LYS A 1 126 ? -13.484 1.427 -10.07 1 92.62 126 LYS A C 1
ATOM 1016 O O . LYS A 1 126 ? -13.609 0.985 -11.219 1 92.62 126 LYS A O 1
ATOM 1021 N N . SER A 1 127 ? -12.695 0.925 -9.156 1 93.88 127 SER A N 1
ATOM 1022 C CA . SER A 1 127 ? -11.906 -0.256 -9.492 1 93.88 127 SER A CA 1
ATOM 1023 C C . SER A 1 127 ? -12.797 -1.471 -9.719 1 93.88 127 SER A C 1
ATOM 1025 O O . SER A 1 127 ? -12.492 -2.324 -10.555 1 93.88 127 SER A O 1
ATOM 1027 N N . VAL A 1 128 ? -13.875 -1.55 -9.008 1 93.69 128 VAL A N 1
ATOM 1028 C CA . VAL A 1 128 ? -14.82 -2.646 -9.172 1 93.69 128 VAL A CA 1
ATOM 1029 C C . VAL A 1 128 ? -15.492 -2.543 -10.539 1 93.69 128 VAL A C 1
ATOM 1031 O O . VAL A 1 128 ? -15.648 -3.549 -11.242 1 93.69 128 VAL A O 1
ATOM 1034 N N . VAL A 1 129 ? -15.859 -1.381 -10.906 1 93.44 129 VAL A N 1
ATOM 1035 C CA . VAL A 1 129 ? -16.453 -1.146 -12.211 1 93.44 129 VAL A CA 1
ATOM 1036 C C . VAL A 1 129 ? -15.453 -1.496 -13.312 1 93.44 129 VAL A C 1
ATOM 1038 O O . VAL A 1 129 ? -15.805 -2.176 -14.281 1 93.44 129 VAL A O 1
ATOM 1041 N N . LEU A 1 130 ? -14.281 -1.067 -13.164 1 93.56 130 LEU A N 1
ATOM 1042 C CA . LEU A 1 130 ? -13.234 -1.372 -14.141 1 93.56 130 LEU A CA 1
ATOM 1043 C C . LEU A 1 130 ? -13.008 -2.877 -14.242 1 93.56 130 LEU A C 1
ATOM 1045 O O . LEU A 1 130 ? -12.828 -3.408 -15.336 1 93.56 130 LEU A O 1
ATOM 1049 N N . HIS A 1 131 ? -13 -3.504 -13.117 1 94.06 131 HIS A N 1
ATOM 1050 C CA . HIS A 1 131 ? -12.859 -4.953 -13.062 1 94.06 131 HIS A CA 1
ATOM 1051 C C . HIS A 1 131 ? -13.969 -5.648 -13.844 1 94.06 131 HIS A C 1
ATOM 1053 O O . HIS A 1 131 ? -13.695 -6.543 -14.656 1 94.06 131 HIS A O 1
ATOM 1059 N N . SER A 1 132 ? -15.164 -5.191 -13.602 1 93.69 132 SER A N 1
ATOM 1060 C CA . SER A 1 132 ? -16.297 -5.77 -14.312 1 93.69 132 SER A CA 1
ATOM 1061 C C . SER A 1 132 ? -16.203 -5.508 -15.805 1 93.69 132 SER A C 1
ATOM 1063 O O . SER A 1 132 ? -16.531 -6.383 -16.609 1 93.69 132 SER A O 1
ATOM 1065 N N . LEU A 1 133 ? -15.852 -4.379 -16.203 1 93.94 133 LEU A N 1
ATOM 1066 C CA . LEU A 1 133 ? -15.68 -4.043 -17.625 1 93.94 133 LEU A CA 1
ATOM 1067 C C . LEU A 1 133 ? -14.609 -4.918 -18.266 1 93.94 133 LEU A C 1
ATOM 1069 O O . LEU A 1 133 ? -14.781 -5.391 -19.391 1 93.94 133 LEU A O 1
ATOM 1073 N N . PHE A 1 134 ? -13.508 -5.082 -17.578 1 94.88 134 PHE A N 1
ATOM 1074 C CA . PHE A 1 134 ? -12.453 -5.961 -18.062 1 94.88 134 PHE A CA 1
ATOM 1075 C C . PHE A 1 134 ? -12.984 -7.375 -18.281 1 94.88 134 PHE A C 1
ATOM 1077 O O . PHE A 1 134 ? -12.695 -7.996 -19.312 1 94.88 134 PHE A O 1
ATOM 1084 N N . ASP A 1 135 ? -13.711 -7.805 -17.25 1 92.88 135 ASP A N 1
ATOM 1085 C CA . ASP A 1 135 ? -14.258 -9.156 -17.375 1 92.88 135 ASP A CA 1
ATOM 1086 C C . ASP A 1 135 ? -15.18 -9.266 -18.578 1 92.88 135 ASP A C 1
ATOM 1088 O O . ASP A 1 135 ? -15.148 -10.266 -19.312 1 92.88 135 ASP A O 1
ATOM 1092 N N . ILE A 1 136 ? -15.992 -8.305 -18.781 1 93.44 136 ILE A N 1
ATOM 1093 C CA . ILE A 1 136 ? -16.891 -8.289 -19.938 1 93.44 136 ILE A CA 1
ATOM 1094 C C . ILE A 1 136 ? -16.078 -8.383 -21.234 1 93.44 136 ILE A C 1
ATOM 1096 O O . ILE A 1 136 ? -16.344 -9.227 -22.078 1 93.44 136 ILE A O 1
ATOM 1100 N N . LEU A 1 137 ? -15.086 -7.613 -21.391 1 94.75 137 LEU A N 1
ATOM 1101 C CA . LEU A 1 137 ? -14.242 -7.602 -22.594 1 94.75 137 LEU A CA 1
ATOM 1102 C C . LEU A 1 137 ? -13.516 -8.93 -22.75 1 94.75 137 LEU A C 1
ATOM 1104 O O . LEU A 1 137 ? -13.398 -9.438 -23.875 1 94.75 137 LEU A O 1
ATOM 1108 N N . SER A 1 138 ? -13.062 -9.414 -21.641 1 92.62 138 SER A N 1
ATOM 1109 C CA . SER A 1 138 ? -12.367 -10.695 -21.688 1 92.62 138 SER A CA 1
ATOM 1110 C C . SER A 1 138 ? -13.297 -11.812 -22.156 1 92.62 138 SER A C 1
ATOM 1112 O O . SER A 1 138 ? -12.883 -12.695 -22.906 1 92.62 138 SER A O 1
ATOM 1114 N N . TYR A 1 139 ? -14.555 -11.758 -21.703 1 90.62 139 TYR A N 1
ATOM 1115 C CA . TYR A 1 139 ? -15.531 -12.75 -22.156 1 90.62 139 TYR A CA 1
ATOM 1116 C C . TYR A 1 139 ? -15.812 -12.602 -23.641 1 90.62 139 TYR A C 1
ATOM 1118 O O . TYR A 1 139 ? -15.93 -13.602 -24.359 1 90.62 139 TYR A O 1
ATOM 1126 N N . ILE A 1 140 ? -15.906 -11.43 -24.047 1 93.62 140 ILE A N 1
ATOM 1127 C CA . ILE A 1 140 ? -16.156 -11.172 -25.469 1 93.62 140 ILE A CA 1
ATOM 1128 C C . ILE A 1 140 ? -15 -11.703 -26.297 1 93.62 140 ILE A C 1
ATOM 1130 O O . ILE A 1 140 ? -15.211 -12.422 -27.281 1 93.62 140 ILE A O 1
ATOM 1134 N N . ILE A 1 141 ? -13.789 -11.391 -25.953 1 93.12 141 ILE A N 1
ATOM 1135 C CA . ILE A 1 141 ? -12.609 -11.883 -26.656 1 93.12 141 ILE A CA 1
ATOM 1136 C C . ILE A 1 141 ? -12.586 -13.406 -26.609 1 93.12 141 ILE A C 1
ATOM 1138 O O . ILE A 1 141 ? -12.32 -14.055 -27.625 1 93.12 141 ILE A O 1
ATOM 1142 N N . GLY A 1 142 ? -12.867 -13.953 -25.438 1 88.62 142 GLY A N 1
ATOM 1143 C CA . GLY A 1 142 ? -12.898 -15.398 -25.297 1 88.62 142 GLY A CA 1
ATOM 1144 C C . GLY A 1 142 ? -13.891 -16.062 -26.234 1 88.62 142 GLY A C 1
ATOM 1145 O O . GLY A 1 142 ? -13.578 -17.078 -26.859 1 88.62 142 GLY A O 1
ATOM 1146 N N . ILE A 1 143 ? -15.07 -15.477 -26.297 1 89.38 143 ILE A N 1
ATOM 1147 C CA . ILE A 1 143 ? -16.109 -16.016 -27.172 1 89.38 143 ILE A CA 1
ATOM 1148 C C . ILE A 1 143 ? -15.641 -15.961 -28.625 1 89.38 143 ILE A C 1
ATOM 1150 O O . ILE A 1 143 ? -15.758 -16.953 -29.359 1 89.38 143 ILE A O 1
ATOM 1154 N N . LEU A 1 144 ? -15.102 -14.914 -29.047 1 92.19 144 LEU A N 1
ATOM 1155 C CA . LEU A 1 144 ? -14.617 -14.742 -30.406 1 92.19 144 LEU A CA 1
ATOM 1156 C C . LEU A 1 144 ? -13.516 -15.75 -30.719 1 92.19 144 LEU A C 1
ATOM 1158 O O . LEU A 1 144 ? -13.523 -16.375 -31.781 1 92.19 144 LEU A O 1
ATOM 1162 N N . VAL A 1 145 ? -12.609 -15.875 -29.828 1 89.88 145 VAL A N 1
ATOM 1163 C CA . VAL A 1 145 ? -11.484 -16.781 -30 1 89.88 145 VAL A CA 1
ATOM 1164 C C . VAL A 1 145 ? -11.984 -18.219 -30.125 1 89.88 145 VAL A C 1
ATOM 1166 O O . VAL A 1 145 ? -11.523 -18.969 -30.984 1 89.88 145 VAL A O 1
ATOM 1169 N N . LEU A 1 146 ? -12.969 -18.594 -29.297 1 85.5 146 LEU A N 1
ATOM 1170 C CA . LEU A 1 146 ? -13.508 -19.953 -29.312 1 85.5 146 LEU A CA 1
ATOM 1171 C C . LEU A 1 146 ? -14.258 -20.219 -30.625 1 85.5 146 LEU A C 1
ATOM 1173 O O . LEU A 1 146 ? -14.18 -21.328 -31.172 1 85.5 146 LEU A O 1
ATOM 1177 N N . ILE A 1 147 ? -14.977 -19.234 -31.109 1 87.81 147 ILE A N 1
ATOM 1178 C CA . ILE A 1 147 ? -15.688 -19.375 -32.375 1 87.81 147 ILE A CA 1
ATOM 1179 C C . ILE A 1 147 ? -14.695 -19.594 -33.5 1 87.81 147 ILE A C 1
ATOM 1181 O O . ILE A 1 147 ? -14.852 -20.516 -34.312 1 87.81 147 ILE A O 1
ATOM 1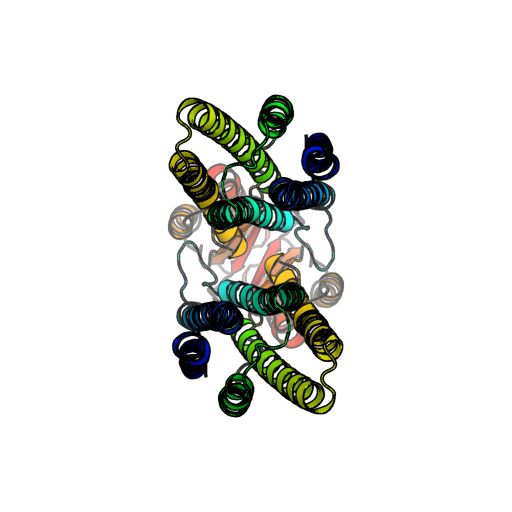185 N N . VAL A 1 148 ? -13.648 -18.781 -33.562 1 90.19 148 VAL A N 1
ATOM 1186 C CA . VAL A 1 148 ? -12.633 -18.906 -34.594 1 90.19 148 VAL A CA 1
ATOM 1187 C C . VAL A 1 148 ? -11.945 -20.266 -34.5 1 90.19 148 VAL A C 1
ATOM 1189 O O . VAL A 1 148 ? -11.695 -20.922 -35.5 1 90.19 148 VAL A O 1
ATOM 1192 N N . TYR A 1 149 ? -11.68 -20.656 -33.281 1 86.5 149 TYR A N 1
ATOM 1193 C CA . TYR A 1 149 ? -11.031 -21.938 -33.062 1 86.5 149 TYR A CA 1
ATOM 1194 C C . TYR A 1 149 ? -11.906 -23.078 -33.562 1 86.5 149 TYR A C 1
ATOM 1196 O O . TYR A 1 149 ? -11.406 -24.031 -34.188 1 86.5 149 TYR A O 1
ATOM 1204 N N . HIS A 1 150 ? -13.203 -23.031 -33.344 1 84.38 150 HIS A N 1
ATOM 1205 C CA . HIS A 1 150 ? -14.109 -24.094 -33.75 1 84.38 150 HIS A CA 1
ATOM 1206 C C . HIS A 1 150 ? -14.219 -24.172 -35.281 1 84.38 150 HIS A C 1
ATOM 1208 O O . HIS A 1 150 ? -14.406 -25.25 -35.844 1 84.38 150 HIS A O 1
ATOM 1214 N N . ILE A 1 151 ? -13.984 -23.094 -35.906 1 88.81 151 ILE A N 1
ATOM 1215 C CA . ILE A 1 151 ? -14.109 -23.047 -37.375 1 88.81 151 ILE A CA 1
ATOM 1216 C C . ILE A 1 151 ? -12.789 -23.438 -38 1 88.81 151 ILE A C 1
ATOM 1218 O O . ILE A 1 151 ? -12.766 -24.188 -39 1 88.81 151 ILE A O 1
ATOM 1222 N N . THR A 1 152 ? -11.664 -23.062 -37.469 1 89 152 THR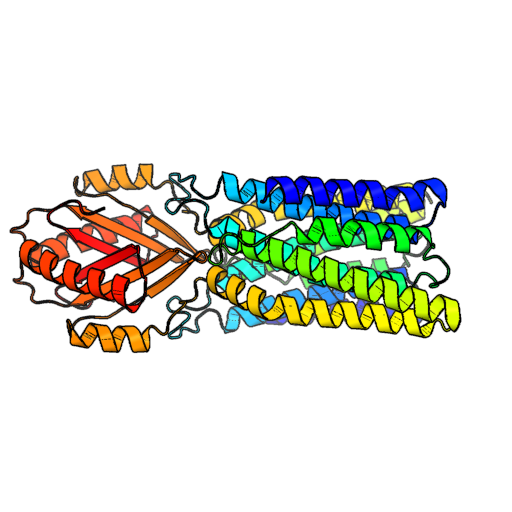 A N 1
ATOM 1223 C CA . THR A 1 152 ? -10.383 -23.188 -38.156 1 89 152 THR A CA 1
ATOM 1224 C C . THR A 1 152 ? -9.586 -24.359 -37.594 1 89 152 THR A C 1
ATOM 1226 O O . THR A 1 152 ? -8.656 -24.859 -38.219 1 89 152 THR A O 1
ATOM 1229 N N . SER A 1 153 ? -9.812 -24.75 -36.344 1 84.88 153 SER A N 1
ATOM 1230 C CA . SER A 1 153 ? -9.086 -25.766 -35.594 1 84.88 153 SER A CA 1
ATOM 1231 C C . SER A 1 153 ? -7.613 -25.391 -35.406 1 84.88 153 SER A C 1
ATOM 1233 O O . SER A 1 153 ? -6.746 -26.266 -35.375 1 84.88 153 SER A O 1
ATOM 1235 N N . ILE A 1 154 ? -7.391 -24.141 -35.531 1 85.56 154 ILE A N 1
ATOM 1236 C CA . ILE A 1 154 ? -6.027 -23.641 -35.344 1 85.56 154 ILE A CA 1
ATOM 1237 C C . ILE A 1 154 ? -5.789 -23.297 -33.875 1 85.56 154 ILE A C 1
ATOM 1239 O O . ILE A 1 154 ? -6.43 -22.391 -33.344 1 85.56 154 ILE A O 1
ATOM 1243 N N . ASN A 1 155 ? -4.863 -23.906 -33.281 1 83.5 155 ASN A N 1
ATOM 1244 C CA . ASN A 1 155 ? -4.613 -23.797 -31.859 1 83.5 155 ASN A CA 1
ATOM 1245 C C . ASN A 1 155 ? -3.998 -22.453 -31.5 1 83.5 155 ASN A C 1
ATOM 1247 O O . ASN A 1 155 ? -4.234 -21.922 -30.422 1 83.5 155 ASN A O 1
ATOM 1251 N N . ILE A 1 156 ? -3.277 -21.875 -32.438 1 88.19 156 ILE A N 1
ATOM 1252 C CA . ILE A 1 156 ? -2.523 -20.672 -32.125 1 88.19 156 ILE A CA 1
ATOM 1253 C C . ILE A 1 156 ? -3.488 -19.516 -31.828 1 88.19 156 ILE A C 1
ATOM 1255 O O . ILE A 1 156 ? -3.121 -18.547 -31.172 1 88.19 156 ILE A O 1
ATOM 1259 N N . VAL A 1 157 ? -4.707 -19.625 -32.281 1 89.12 157 VAL A N 1
ATOM 1260 C CA . VAL A 1 157 ? -5.715 -18.594 -32.094 1 89.12 157 VAL A CA 1
ATOM 1261 C C . VAL A 1 157 ? -6.012 -18.438 -30.594 1 89.12 157 VAL A C 1
ATOM 1263 O O . VAL A 1 157 ? -6.227 -17.328 -30.109 1 89.12 157 VAL A O 1
ATOM 1266 N N . ILE A 1 158 ? -5.977 -19.469 -29.875 1 86.56 158 ILE A N 1
ATOM 1267 C CA . ILE A 1 158 ? -6.242 -19.453 -28.453 1 86.56 158 ILE A CA 1
ATOM 1268 C C . ILE A 1 158 ? -5.141 -18.688 -27.734 1 86.56 158 ILE A C 1
ATOM 1270 O O . ILE A 1 158 ? -5.422 -17.797 -26.922 1 86.56 158 ILE A O 1
ATOM 1274 N N . LEU A 1 159 ? -3.926 -18.953 -28.078 1 89.31 159 LEU A N 1
ATOM 1275 C CA . LEU A 1 159 ? -2.779 -18.281 -27.469 1 89.31 159 LEU A CA 1
ATOM 1276 C C . LEU A 1 159 ? -2.811 -16.797 -27.766 1 89.31 159 LEU A C 1
ATOM 1278 O O . LEU A 1 159 ? -2.576 -15.977 -26.859 1 89.31 159 LEU A O 1
ATOM 1282 N N . LEU A 1 160 ? -3.09 -16.469 -28.922 1 92.19 160 LEU A N 1
ATOM 1283 C CA . LEU A 1 160 ? -3.152 -15.062 -29.312 1 92.19 160 LEU A CA 1
ATOM 1284 C C . LEU A 1 160 ? -4.266 -14.344 -28.562 1 92.19 160 LEU A C 1
ATOM 1286 O O . LEU A 1 160 ? -4.109 -13.18 -28.172 1 92.19 160 LEU A O 1
ATOM 1290 N N . GLY A 1 161 ? -5.41 -14.992 -28.391 1 92.5 161 GLY A N 1
ATOM 1291 C CA . GLY A 1 161 ? -6.504 -14.422 -27.609 1 92.5 161 GLY A CA 1
ATOM 1292 C C . GLY A 1 161 ? -6.129 -14.133 -26.172 1 92.5 161 GLY A C 1
ATOM 1293 O O . GLY A 1 161 ? -6.387 -13.031 -25.672 1 92.5 161 GLY A O 1
ATOM 1294 N N . VAL A 1 162 ? -5.469 -15.047 -25.531 1 91.81 162 VAL A N 1
ATOM 1295 C CA . VAL A 1 162 ? -5.105 -14.898 -24.125 1 91.81 162 VAL A CA 1
ATOM 1296 C C . VAL A 1 162 ? -4.035 -13.82 -23.984 1 91.81 162 VAL A C 1
ATOM 1298 O O . VAL A 1 162 ? -4.07 -13.023 -23.031 1 91.81 162 VAL A O 1
ATOM 1301 N N . ILE A 1 163 ? -3.082 -13.805 -24.922 1 94.62 163 ILE A N 1
ATOM 1302 C CA . ILE A 1 163 ? -2.061 -12.758 -24.906 1 94.62 163 ILE A CA 1
ATOM 1303 C C . ILE A 1 163 ? -2.723 -11.391 -25.016 1 94.62 163 ILE A C 1
ATOM 1305 O O . ILE A 1 163 ? -2.344 -10.453 -24.312 1 94.62 163 ILE A O 1
ATOM 1309 N N . SER A 1 164 ? -3.727 -11.312 -25.891 1 96.38 164 SER A N 1
ATOM 1310 C CA . SER A 1 164 ? -4.461 -10.062 -26.047 1 96.38 164 SER A CA 1
ATOM 1311 C C . SER A 1 164 ? -5.137 -9.648 -24.75 1 96.38 164 SER A C 1
ATOM 1313 O O . SER A 1 164 ? -5.164 -8.469 -24.406 1 96.38 164 SER A O 1
ATOM 1315 N N . ILE A 1 165 ? -5.637 -10.57 -24.016 1 95.06 165 ILE A N 1
ATOM 1316 C CA . ILE A 1 165 ? -6.312 -10.305 -22.75 1 95.06 165 ILE A CA 1
ATOM 1317 C C . ILE A 1 165 ? -5.305 -9.789 -21.734 1 95.06 165 ILE A C 1
ATOM 1319 O O . ILE A 1 165 ? -5.602 -8.875 -20.969 1 95.06 165 ILE A O 1
ATOM 1323 N N . VAL A 1 166 ? -4.121 -10.328 -21.719 1 95.81 166 VAL A N 1
ATOM 1324 C CA . VAL A 1 166 ? -3.072 -9.875 -20.812 1 95.81 166 VAL A CA 1
ATOM 1325 C C . VAL A 1 166 ? -2.688 -8.438 -21.141 1 95.81 166 VAL A C 1
ATOM 1327 O O . VAL A 1 166 ? -2.592 -7.598 -20.234 1 95.81 166 VAL A O 1
ATOM 1330 N N . ILE A 1 167 ? -2.514 -8.188 -22.391 1 97.5 167 ILE A N 1
ATOM 1331 C CA . ILE A 1 167 ? -2.152 -6.844 -22.828 1 97.5 167 ILE A CA 1
ATOM 1332 C C . ILE A 1 167 ? -3.258 -5.863 -22.438 1 97.5 167 ILE A C 1
ATOM 1334 O O . ILE A 1 167 ? -2.984 -4.789 -21.906 1 97.5 167 ILE A O 1
ATOM 1338 N N . LEU A 1 168 ? -4.473 -6.262 -22.656 1 97.19 168 LEU A N 1
ATOM 1339 C CA . LEU A 1 168 ? -5.625 -5.438 -22.312 1 97.19 168 LEU A CA 1
ATOM 1340 C C . LEU A 1 168 ? -5.668 -5.164 -20.812 1 97.19 168 LEU A C 1
ATOM 1342 O O . LEU A 1 168 ? -5.965 -4.043 -20.391 1 97.19 168 LEU A O 1
ATOM 1346 N N . SER A 1 169 ? -5.387 -6.184 -20.016 1 97.19 169 SER A N 1
ATOM 1347 C CA . SER A 1 169 ? -5.414 -6.039 -18.562 1 97.19 169 SER A CA 1
ATOM 1348 C C . SER A 1 169 ? -4.398 -5 -18.094 1 97.19 169 SER A C 1
ATOM 1350 O O . SER A 1 169 ? -4.707 -4.164 -17.25 1 97.19 169 SER A O 1
ATOM 1352 N N . ILE A 1 170 ? -3.232 -4.984 -18.688 1 97.19 170 ILE A N 1
ATOM 1353 C CA . ILE A 1 170 ? -2.172 -4.055 -18.312 1 97.19 170 ILE A CA 1
ATOM 1354 C C . ILE A 1 170 ? -2.559 -2.637 -18.734 1 97.19 170 ILE A C 1
ATOM 1356 O O . ILE A 1 170 ? -2.457 -1.698 -17.938 1 97.19 170 ILE A O 1
ATOM 1360 N N . PHE A 1 171 ? -3.066 -2.537 -19.875 1 96.81 171 PHE A N 1
ATOM 1361 C CA . PHE A 1 171 ? -3.432 -1.236 -20.422 1 96.81 171 PHE A CA 1
ATOM 1362 C C . PHE A 1 171 ? -4.555 -0.603 -19.609 1 96.81 171 PHE A C 1
ATOM 1364 O O . PHE A 1 171 ? -4.512 0.593 -19.312 1 96.81 171 PHE A O 1
ATOM 1371 N N . MET A 1 172 ? -5.465 -1.357 -19.203 1 96.19 172 MET A N 1
ATOM 1372 C CA . MET A 1 172 ? -6.629 -0.834 -18.484 1 96.19 172 MET A CA 1
ATOM 1373 C C . MET A 1 172 ? -6.297 -0.533 -17.031 1 96.19 172 MET A C 1
ATOM 1375 O O . MET A 1 172 ? -6.93 0.322 -16.406 1 96.19 172 MET A O 1
ATOM 1379 N N . SER A 1 173 ? -5.301 -1.249 -16.516 1 97.12 173 SER A N 1
ATOM 1380 C CA . SER A 1 173 ? -5.07 -1.173 -15.078 1 97.12 173 SER A CA 1
ATOM 1381 C C . SER A 1 173 ? -3.934 -0.209 -14.75 1 97.12 173 SER A C 1
ATOM 1383 O O . SER A 1 173 ? -3.836 0.283 -13.625 1 97.12 173 SER A O 1
ATOM 1385 N N . ILE A 1 174 ? -3.076 0.174 -15.719 1 96.62 174 ILE A N 1
ATOM 1386 C CA . ILE A 1 174 ? -1.813 0.846 -15.43 1 96.62 174 ILE A CA 1
ATOM 1387 C C . ILE A 1 174 ? -2.084 2.24 -14.875 1 96.62 174 ILE A C 1
ATOM 1389 O O . ILE A 1 174 ? -1.482 2.643 -13.875 1 96.62 174 ILE A O 1
ATOM 1393 N N . ASN A 1 175 ? -2.918 3.016 -15.492 1 96.19 175 ASN A N 1
ATOM 1394 C CA . ASN A 1 175 ? -3.17 4.379 -15.039 1 96.19 175 ASN A CA 1
ATOM 1395 C C . ASN A 1 175 ? -3.844 4.402 -13.672 1 96.19 175 ASN A C 1
ATOM 1397 O O . ASN A 1 175 ? -3.385 5.094 -12.758 1 96.19 175 ASN A O 1
ATOM 1401 N N . PRO A 1 176 ? -4.973 3.631 -13.5 1 95.94 176 PRO A N 1
ATOM 1402 C CA . PRO A 1 176 ? -5.578 3.584 -12.164 1 95.94 176 PRO A CA 1
ATOM 1403 C C . PRO A 1 176 ? -4.609 3.094 -11.094 1 95.94 176 PRO A C 1
ATOM 1405 O O . PRO A 1 176 ? -4.664 3.553 -9.945 1 95.94 176 PRO A O 1
ATOM 1408 N N . LEU A 1 177 ? -3.768 2.203 -11.445 1 96.25 177 LEU A N 1
ATOM 1409 C CA . LEU A 1 177 ? -2.764 1.713 -10.508 1 96.25 177 LEU A CA 1
ATOM 1410 C C . LEU A 1 177 ? -1.785 2.82 -10.125 1 96.25 177 LEU A C 1
ATOM 1412 O O . LEU A 1 177 ? -1.46 2.992 -8.953 1 96.25 177 LEU A O 1
ATOM 1416 N N . LYS A 1 178 ? -1.347 3.557 -11.117 1 95.75 178 LYS A N 1
ATOM 1417 C CA . LYS A 1 178 ? -0.439 4.672 -10.867 1 95.75 178 LYS A CA 1
ATOM 1418 C C . LYS A 1 178 ? -1.063 5.691 -9.922 1 95.75 178 LYS A C 1
ATOM 1420 O O . LYS A 1 178 ? -0.402 6.176 -9 1 95.75 178 LYS A O 1
ATOM 1425 N N . GLN A 1 179 ? -2.301 5.953 -10.117 1 95 179 GLN A N 1
ATOM 1426 C CA . GLN A 1 179 ? -3.01 6.902 -9.266 1 95 179 GLN A CA 1
ATOM 1427 C C . GLN A 1 179 ? -3.135 6.371 -7.84 1 95 179 GLN A C 1
ATOM 1429 O O . GLN A 1 179 ? -2.957 7.117 -6.875 1 95 179 GLN A O 1
ATOM 1434 N N . SER A 1 180 ? -3.439 5.121 -7.73 1 95.81 180 SER A N 1
ATOM 1435 C CA . SER A 1 180 ? -3.566 4.508 -6.414 1 95.81 180 SER A CA 1
ATOM 1436 C C . SER A 1 180 ? -2.234 4.508 -5.672 1 95.81 180 SER A C 1
ATOM 1438 O O . SER A 1 180 ? -2.182 4.805 -4.477 1 95.81 180 SER A O 1
ATOM 1440 N N . PHE A 1 181 ? -1.185 4.258 -6.406 1 95.12 181 PHE A N 1
ATOM 1441 C CA . PHE A 1 181 ? 0.134 4.223 -5.781 1 95.12 181 PHE A CA 1
ATOM 1442 C C . PHE A 1 181 ? 0.57 5.625 -5.367 1 95.12 181 PHE A C 1
ATOM 1444 O O . PHE A 1 181 ? 1.258 5.789 -4.355 1 95.12 181 PHE A O 1
ATOM 1451 N N . LEU A 1 182 ? 0.219 6.586 -6.133 1 95.38 182 LEU A N 1
ATOM 1452 C CA . LEU A 1 182 ? 0.505 7.965 -5.75 1 95.38 182 LEU A CA 1
ATOM 1453 C C . LEU A 1 182 ? -0.071 8.281 -4.371 1 95.38 182 LEU A C 1
ATOM 1455 O O . LEU A 1 182 ? 0.619 8.844 -3.521 1 95.38 182 LEU A O 1
ATOM 1459 N N . ILE A 1 183 ? -1.287 7.867 -4.152 1 95.31 183 ILE A N 1
ATOM 1460 C CA . ILE A 1 183 ? -1.961 8.125 -2.883 1 95.31 183 ILE A CA 1
ATOM 1461 C C . ILE A 1 183 ? -1.295 7.316 -1.771 1 95.31 183 ILE A C 1
ATOM 1463 O O . ILE A 1 183 ? -1.008 7.848 -0.696 1 95.31 183 ILE A O 1
ATOM 1467 N N . MET A 1 184 ? -0.976 6.121 -2.074 1 93.75 184 MET A N 1
ATOM 1468 C CA . MET A 1 184 ? -0.375 5.238 -1.076 1 93.75 184 MET A CA 1
ATOM 1469 C C . MET A 1 184 ? 0.995 5.754 -0.649 1 93.75 184 MET A C 1
ATOM 1471 O O . MET A 1 184 ? 1.4 5.574 0.5 1 93.75 184 MET A O 1
ATOM 1475 N N . LEU A 1 185 ? 1.662 6.43 -1.545 1 94 185 LEU A N 1
ATOM 1476 C CA . LEU A 1 185 ? 3.002 6.941 -1.271 1 94 185 LEU A CA 1
ATOM 1477 C C . LEU A 1 185 ? 2.938 8.359 -0.713 1 94 185 LEU A C 1
ATOM 1479 O O . LEU A 1 185 ? 3.967 9.023 -0.578 1 94 185 LEU A O 1
ATOM 1483 N N . GLU A 1 186 ? 1.741 8.781 -0.434 1 93.75 186 GLU A N 1
ATOM 1484 C CA . GLU A 1 186 ? 1.497 10.109 0.123 1 93.75 186 GLU A CA 1
ATOM 1485 C C . GLU A 1 186 ? 1.935 11.203 -0.846 1 93.75 186 GLU A C 1
ATOM 1487 O O . GLU A 1 186 ? 2.48 12.227 -0.43 1 93.75 186 GLU A O 1
ATOM 1492 N N . GLY A 1 187 ? 1.779 10.898 -2.109 1 94.69 187 GLY A N 1
ATOM 1493 C CA . GLY A 1 187 ? 2.059 11.898 -3.123 1 94.69 187 GLY A CA 1
ATOM 1494 C C . GLY A 1 187 ? 0.993 12.977 -3.209 1 94.69 187 GLY A C 1
ATOM 1495 O O . GLY A 1 187 ? -0.188 12.703 -2.98 1 94.69 187 GLY A O 1
ATOM 1496 N N . SER A 1 188 ? 1.424 14.133 -3.572 1 96.44 188 SER A N 1
ATOM 1497 C CA . SER A 1 188 ? 0.499 15.25 -3.75 1 96.44 188 SER A CA 1
ATOM 1498 C C . SER A 1 188 ? -0.251 15.141 -5.074 1 96.44 188 SER A C 1
ATOM 1500 O O . SER A 1 188 ? 0.36 14.922 -6.121 1 96.44 188 SER A O 1
ATOM 1502 N N . PRO A 1 189 ? -1.539 15.25 -5.051 1 94.62 189 PRO A N 1
ATOM 1503 C CA . PRO A 1 189 ? -2.309 15.25 -6.297 1 94.62 189 PRO A CA 1
ATOM 1504 C C . PRO A 1 189 ? -2.119 16.516 -7.113 1 94.62 189 PRO A C 1
ATOM 1506 O O . PRO A 1 189 ? -2.574 16.594 -8.258 1 94.62 189 PRO A O 1
ATOM 1509 N N . ILE A 1 190 ? -1.49 17.484 -6.547 1 95.12 190 ILE A N 1
ATOM 1510 C CA . ILE A 1 190 ? -1.254 18.75 -7.25 1 95.12 190 ILE A CA 1
ATOM 1511 C C . ILE A 1 190 ? 0.224 19.125 -7.156 1 95.12 190 ILE A C 1
ATOM 1513 O O . ILE A 1 190 ? 0.959 18.562 -6.336 1 95.12 190 ILE A O 1
ATOM 1517 N N . ASN A 1 191 ? 0.639 20.047 -7.977 1 96.12 191 ASN A N 1
ATOM 1518 C CA . ASN A 1 191 ? 1.994 20.578 -7.902 1 96.12 191 ASN A CA 1
ATOM 1519 C C . ASN A 1 191 ? 2.127 21.625 -6.797 1 96.12 191 ASN A C 1
ATOM 1521 O O . ASN A 1 191 ? 1.588 22.734 -6.91 1 96.12 191 ASN A O 1
ATOM 1525 N N . THR A 1 192 ? 2.895 21.312 -5.734 1 96.94 192 THR A N 1
ATOM 1526 C CA . THR A 1 192 ? 2.951 22.172 -4.559 1 96.94 192 THR A CA 1
ATOM 1527 C C . THR A 1 192 ? 3.748 23.438 -4.852 1 96.94 192 THR A C 1
ATOM 1529 O O . THR A 1 192 ? 3.588 24.453 -4.168 1 96.94 192 THR A O 1
ATOM 1532 N N . ASN A 1 193 ? 4.613 23.391 -5.863 1 96.44 193 ASN A N 1
ATOM 1533 C CA . ASN A 1 193 ? 5.305 24.609 -6.266 1 96.44 193 ASN A CA 1
ATOM 1534 C C . ASN A 1 193 ? 4.332 25.641 -6.836 1 96.44 193 ASN A C 1
ATOM 1536 O O . ASN A 1 193 ? 4.426 26.828 -6.527 1 96.44 193 ASN A O 1
ATOM 1540 N N . GLU A 1 194 ? 3.496 25.188 -7.66 1 96.69 194 GLU A N 1
ATOM 1541 C CA . GLU A 1 194 ? 2.465 26.047 -8.211 1 96.69 194 GLU A CA 1
ATOM 1542 C C . GLU A 1 194 ? 1.531 26.562 -7.121 1 96.69 194 GLU A C 1
ATOM 1544 O O . GLU A 1 194 ? 1.157 27.734 -7.117 1 96.69 194 GLU A O 1
ATOM 1549 N N . LEU A 1 195 ? 1.212 25.672 -6.242 1 97.31 195 LEU A N 1
ATOM 1550 C CA . LEU A 1 195 ? 0.367 26.047 -5.113 1 97.31 195 LEU A CA 1
ATOM 1551 C C . LEU A 1 195 ? 1.041 27.125 -4.258 1 97.31 195 LEU A C 1
ATOM 1553 O O . LEU A 1 195 ? 0.395 28.078 -3.836 1 97.31 195 LEU A O 1
ATOM 1557 N N . GLU A 1 196 ? 2.26 26.922 -3.961 1 97.31 196 GLU A N 1
ATOM 1558 C CA . GLU A 1 196 ? 3.004 27.891 -3.156 1 97.31 196 GLU A CA 1
ATOM 1559 C C . GLU A 1 196 ? 3.023 29.266 -3.82 1 97.31 196 GLU A C 1
ATOM 1561 O O . GLU A 1 196 ? 2.857 30.281 -3.148 1 97.31 196 GLU A O 1
ATOM 1566 N N . LYS A 1 197 ? 3.26 29.281 -5.109 1 97.38 197 LYS A N 1
ATOM 1567 C CA . LYS A 1 197 ? 3.25 30.531 -5.863 1 97.38 197 LYS A CA 1
ATOM 1568 C C . LYS A 1 197 ? 1.901 31.234 -5.742 1 97.38 197 LYS A C 1
ATOM 1570 O O . LYS A 1 197 ? 1.845 32.438 -5.516 1 97.38 197 LYS A O 1
ATOM 1575 N N . ASP A 1 198 ? 0.848 30.484 -5.902 1 97.56 198 ASP A N 1
ATOM 1576 C CA . ASP A 1 198 ? -0.499 31.047 -5.789 1 97.56 198 ASP A CA 1
ATOM 1577 C C . ASP A 1 198 ? -0.752 31.594 -4.387 1 97.56 198 ASP A C 1
ATOM 1579 O O . ASP A 1 198 ? -1.288 32.688 -4.23 1 97.56 198 ASP A O 1
ATOM 1583 N N . LEU A 1 199 ? -0.314 30.875 -3.373 1 97.94 199 LEU A N 1
ATOM 1584 C CA . LEU A 1 199 ? -0.574 31.25 -1.988 1 97.94 199 LEU A CA 1
ATOM 1585 C C . LEU A 1 199 ? 0.27 32.438 -1.583 1 97.94 199 LEU A C 1
ATOM 1587 O O . LEU A 1 199 ? -0.159 33.281 -0.765 1 97.94 199 LEU A O 1
ATOM 1591 N N . LYS A 1 200 ? 1.456 32.531 -2.129 1 97.5 200 LYS A N 1
ATOM 1592 C CA . LYS A 1 200 ? 2.322 33.688 -1.83 1 97.5 200 LYS A CA 1
ATOM 1593 C C . LYS A 1 200 ? 1.716 34.969 -2.342 1 97.5 200 LYS A C 1
ATOM 1595 O O . LYS A 1 200 ? 2.082 36.062 -1.883 1 97.5 200 LYS A O 1
ATOM 1600 N N . GLY A 1 201 ? 0.844 34.875 -3.309 1 95.88 201 GLY A N 1
ATOM 1601 C CA . GLY A 1 201 ? 0.062 36.031 -3.738 1 95.88 201 GLY A CA 1
ATOM 1602 C C . GLY A 1 201 ? -0.901 36.531 -2.678 1 95.88 201 GLY A C 1
ATOM 1603 O O . GLY A 1 201 ? -1.237 37.719 -2.643 1 95.88 201 GLY A O 1
ATOM 1604 N N . ILE A 1 202 ? -1.348 35.656 -1.854 1 95.5 202 ILE A N 1
ATOM 1605 C CA . ILE A 1 202 ? -2.236 36 -0.748 1 95.5 202 ILE A CA 1
ATOM 1606 C C . ILE A 1 202 ? -1.413 36.406 0.462 1 95.5 202 ILE A C 1
ATOM 1608 O O . ILE A 1 202 ? -1.689 37.469 1.069 1 95.5 202 ILE A O 1
ATOM 1612 N N . ASN A 1 203 ? -0.403 35.656 0.835 1 96.5 203 ASN A N 1
ATOM 1613 C CA . ASN A 1 203 ? 0.545 35.938 1.91 1 96.5 203 ASN A CA 1
ATOM 1614 C C . ASN A 1 203 ? 1.956 35.5 1.54 1 96.5 203 ASN A C 1
ATOM 1616 O O . ASN A 1 203 ? 2.225 34.312 1.442 1 96.5 203 ASN A O 1
ATOM 1620 N N . PRO A 1 204 ? 2.871 36.375 1.411 1 96.5 204 PRO A N 1
ATOM 1621 C CA . PRO A 1 204 ? 4.223 36.031 0.968 1 96.5 204 PRO A CA 1
ATOM 1622 C C . PRO A 1 204 ? 4.977 35.156 1.979 1 96.5 204 PRO A C 1
ATOM 1624 O O . PRO A 1 204 ? 6.02 34.594 1.655 1 96.5 204 PRO A O 1
ATOM 1627 N N . GLY A 1 205 ? 4.516 35.031 3.197 1 96.81 205 GLY A N 1
ATOM 1628 C CA . GLY A 1 205 ? 5.195 34.25 4.23 1 96.81 205 GLY A CA 1
ATOM 1629 C C . GLY A 1 205 ? 4.938 32.781 4.145 1 96.81 205 GLY A C 1
ATOM 1630 O O . GLY A 1 205 ? 5.465 32 4.941 1 96.81 205 GLY A O 1
ATOM 1631 N N . VAL A 1 206 ? 4.18 32.375 3.174 1 97.38 206 VAL A N 1
ATOM 1632 C CA . VAL A 1 206 ? 3.791 30.969 3.031 1 97.38 206 VAL A CA 1
ATOM 1633 C C . VAL A 1 206 ? 5.02 30.125 2.705 1 97.38 206 VAL A C 1
ATOM 1635 O O . VAL A 1 206 ? 5.82 30.5 1.842 1 97.38 206 VAL A O 1
ATOM 1638 N N . HIS A 1 207 ? 5.238 29.094 3.457 1 95.69 207 HIS A N 1
ATOM 1639 C CA . HIS A 1 207 ? 6.32 28.156 3.203 1 95.69 207 HIS A CA 1
ATOM 1640 C C . HIS A 1 207 ? 6.02 26.797 3.814 1 95.69 207 HIS A C 1
ATOM 1642 O O . HIS A 1 207 ? 4.969 26.609 4.43 1 95.69 207 HIS A O 1
ATOM 1648 N N . HIS A 1 208 ? 6.871 25.812 3.527 1 95.06 208 HIS A N 1
ATOM 1649 C CA . HIS A 1 208 ? 6.785 24.469 4.094 1 95.06 208 HIS A CA 1
ATOM 1650 C C . HIS A 1 208 ? 5.41 23.859 3.85 1 95.06 208 HIS A C 1
ATOM 1652 O O . HIS A 1 208 ? 4.742 23.422 4.793 1 95.06 208 HIS A O 1
ATOM 1658 N N . ILE A 1 209 ? 5.074 23.719 2.617 1 96.44 209 ILE A N 1
ATOM 1659 C CA . ILE A 1 209 ? 3.775 23.203 2.205 1 96.44 209 ILE A CA 1
ATOM 1660 C C . ILE A 1 209 ? 3.863 21.703 1.984 1 96.44 209 ILE A C 1
ATOM 1662 O O . ILE A 1 209 ? 4.773 21.219 1.303 1 96.44 209 ILE A O 1
ATOM 1666 N N . HIS A 1 210 ? 2.982 20.984 2.557 1 96.25 210 HIS A N 1
ATOM 1667 C CA . HIS A 1 210 ? 2.762 19.562 2.281 1 96.25 210 HIS A CA 1
ATOM 1668 C C . HIS A 1 210 ? 1.31 19.297 1.902 1 96.25 210 HIS A C 1
ATOM 1670 O O . HIS A 1 210 ? 0.392 19.703 2.615 1 96.25 210 HIS A O 1
ATOM 1676 N N . VAL A 1 211 ? 1.135 18.719 0.797 1 97 211 VAL A N 1
ATOM 1677 C CA . VAL A 1 211 ? -0.189 18.312 0.343 1 97 211 VAL A CA 1
ATOM 1678 C C . VAL A 1 211 ? -0.186 16.812 0.032 1 97 211 VAL A C 1
ATOM 1680 O O . VAL A 1 211 ? 0.77 16.297 -0.552 1 97 211 VAL A O 1
ATOM 1683 N N . TRP A 1 212 ? -1.244 16.094 0.422 1 95.5 212 TRP A N 1
ATOM 1684 C CA . TRP A 1 212 ? -1.405 14.688 0.048 1 95.5 212 TRP A CA 1
ATOM 1685 C C . TRP A 1 212 ? -2.877 14.289 0.047 1 95.5 212 TRP A C 1
ATOM 1687 O O . TRP A 1 212 ? -3.738 15.07 0.464 1 95.5 212 TRP A O 1
ATOM 1697 N N . ALA A 1 213 ? -3.107 13.18 -0.534 1 95.12 213 ALA A N 1
ATOM 1698 C CA . ALA A 1 213 ? -4.473 12.656 -0.583 1 95.12 213 ALA A CA 1
ATOM 1699 C C . ALA A 1 213 ? -4.625 11.438 0.329 1 95.12 213 ALA A C 1
ATOM 1701 O O . ALA A 1 213 ? -3.771 10.547 0.339 1 95.12 213 ALA A O 1
ATOM 1702 N N . ILE A 1 214 ? -5.645 11.461 1.156 1 94.5 214 ILE A N 1
ATOM 1703 C CA . ILE A 1 214 ? -5.988 10.297 1.97 1 94.5 214 ILE A CA 1
ATOM 1704 C C . ILE A 1 214 ? -6.645 9.234 1.097 1 94.5 214 ILE A C 1
ATOM 1706 O O . ILE A 1 214 ? -6.371 8.039 1.248 1 94.5 214 ILE A O 1
ATOM 1710 N N . CYS A 1 215 ? -7.5 9.664 0.272 1 93.75 215 CYS A N 1
ATOM 1711 C CA . CYS A 1 215 ? -8.172 8.859 -0.743 1 93.75 215 CYS A CA 1
ATOM 1712 C C . CYS A 1 215 ? -8.562 9.719 -1.943 1 93.75 215 CYS A C 1
ATOM 1714 O O . CYS A 1 215 ? -8.062 10.828 -2.109 1 93.75 215 CYS A O 1
ATOM 1716 N N . GLY A 1 216 ? -9.359 9.18 -2.783 1 90.88 216 GLY A N 1
ATOM 1717 C CA . GLY A 1 216 ? -9.695 9.859 -4.023 1 90.88 216 GLY A CA 1
ATOM 1718 C C . GLY A 1 216 ? -10.469 11.148 -3.807 1 90.88 216 GLY A C 1
ATOM 1719 O O . GLY A 1 216 ? -10.492 12.023 -4.676 1 90.88 216 GLY A O 1
ATOM 1720 N N . HIS A 1 217 ? -11.078 11.266 -2.668 1 91.62 217 HIS A N 1
ATOM 1721 C CA . HIS A 1 217 ? -11.969 12.406 -2.508 1 91.62 217 HIS A CA 1
ATOM 1722 C C . HIS A 1 217 ? -11.602 13.234 -1.278 1 91.62 217 HIS A C 1
ATOM 1724 O O . HIS A 1 217 ? -12.305 14.188 -0.933 1 91.62 217 HIS A O 1
ATOM 1730 N N . ILE A 1 218 ? -10.57 12.93 -0.609 1 93.81 218 ILE A N 1
ATOM 1731 C CA . ILE A 1 218 ? -10.125 13.68 0.559 1 93.81 218 ILE A CA 1
ATOM 1732 C C . ILE A 1 218 ? -8.672 14.117 0.368 1 93.81 218 ILE A C 1
ATOM 1734 O O . ILE A 1 218 ? -7.766 13.281 0.331 1 93.81 218 ILE A O 1
ATOM 1738 N N . LYS A 1 219 ? -8.484 15.438 0.254 1 96.38 219 LYS A N 1
ATOM 1739 C CA . LYS A 1 219 ? -7.164 16.062 0.165 1 96.38 219 LYS A CA 1
ATOM 1740 C C . LYS A 1 219 ? -6.844 16.844 1.43 1 96.38 219 LYS A C 1
ATOM 1742 O O . LYS A 1 219 ? -7.715 17.516 1.991 1 96.38 219 LYS A O 1
ATOM 1747 N N . VAL A 1 220 ? -5.609 16.703 1.839 1 96.44 220 VAL A N 1
ATOM 1748 C CA . VAL A 1 220 ? -5.164 17.328 3.072 1 96.44 220 VAL A CA 1
ATOM 1749 C C . VAL A 1 220 ? -3.912 18.172 2.803 1 96.44 220 VAL A C 1
ATOM 1751 O O . VAL A 1 220 ? -3.168 17.891 1.858 1 96.44 220 VAL A O 1
ATOM 1754 N N . ALA A 1 221 ? -3.721 19.234 3.621 1 97.44 221 ALA A N 1
ATOM 1755 C CA . ALA A 1 221 ? -2.537 20.078 3.461 1 97.44 221 ALA A CA 1
ATOM 1756 C C . ALA A 1 221 ? -2.078 20.641 4.801 1 97.44 221 ALA A C 1
ATOM 1758 O O . ALA A 1 221 ? -2.896 20.875 5.695 1 97.44 221 ALA A O 1
ATOM 1759 N N . THR A 1 222 ? -0.851 20.766 4.965 1 97.31 222 THR A N 1
ATOM 1760 C CA . THR A 1 222 ? -0.234 21.547 6.039 1 97.31 222 THR A CA 1
ATOM 1761 C C . THR A 1 222 ? 0.61 22.688 5.469 1 97.31 222 THR A C 1
ATOM 1763 O O . THR A 1 222 ? 1.291 22.516 4.457 1 97.31 222 THR A O 1
ATOM 1766 N N . ILE A 1 223 ? 0.485 23.797 6.074 1 97.62 223 ILE A N 1
ATOM 1767 C CA . ILE A 1 223 ? 1.14 25 5.566 1 97.62 223 ILE A CA 1
ATOM 1768 C C . ILE A 1 223 ? 1.688 25.812 6.734 1 97.62 223 ILE A C 1
ATOM 1770 O O . ILE A 1 223 ? 1.039 25.938 7.773 1 97.62 223 ILE A O 1
ATOM 1774 N N . HIS A 1 224 ? 2.822 26.359 6.59 1 97.88 224 HIS A N 1
ATOM 1775 C CA . HIS A 1 224 ? 3.346 27.375 7.5 1 97.88 224 HIS A CA 1
ATOM 1776 C C . HIS A 1 224 ? 3.25 28.766 6.891 1 97.88 224 HIS A C 1
ATOM 1778 O O . HIS A 1 224 ? 3.408 28.938 5.68 1 97.88 224 HIS A O 1
ATOM 1784 N N . VAL A 1 225 ? 2.982 29.703 7.688 1 97.88 225 VAL A N 1
ATOM 1785 C CA . VAL A 1 225 ? 2.924 31.109 7.254 1 97.88 225 VAL A CA 1
ATOM 1786 C C . VAL A 1 225 ? 3.682 31.984 8.242 1 97.88 225 VAL A C 1
ATOM 1788 O O . VAL A 1 225 ? 3.344 32.031 9.43 1 97.88 225 VAL A O 1
ATOM 1791 N N . GLU A 1 226 ? 4.672 32.656 7.762 1 97.88 226 GLU A N 1
ATOM 1792 C CA . GLU A 1 226 ? 5.391 33.625 8.578 1 97.88 226 GLU A CA 1
ATOM 1793 C C . GLU A 1 226 ? 4.672 34.969 8.586 1 97.88 226 GLU A C 1
ATOM 1795 O O . GLU A 1 226 ? 4.383 35.531 7.527 1 97.88 226 GLU A O 1
ATOM 1800 N N . VAL A 1 227 ? 4.426 35.469 9.773 1 97.5 227 VAL A N 1
ATOM 1801 C CA . VAL A 1 227 ? 3.73 36.75 9.914 1 97.5 227 VAL A CA 1
ATOM 1802 C C . VAL A 1 227 ? 4.414 37.594 10.977 1 97.5 227 VAL A C 1
ATOM 1804 O O . VAL A 1 227 ? 5.371 37.156 11.617 1 97.5 227 VAL A O 1
ATOM 1807 N N . ASN A 1 228 ? 3.895 38.875 11.109 1 97.06 228 ASN A N 1
ATOM 1808 C CA . ASN A 1 228 ? 4.422 39.75 12.125 1 97.06 228 ASN A CA 1
ATOM 1809 C C . ASN A 1 228 ? 4.145 39.25 13.531 1 97.06 228 ASN A C 1
ATOM 1811 O O . ASN A 1 228 ? 3.039 38.781 13.82 1 97.06 228 ASN A O 1
ATOM 1815 N N . GLU A 1 229 ? 5.121 39.312 14.367 1 96.75 229 GLU A N 1
ATOM 1816 C CA . GLU A 1 229 ? 5.043 38.75 15.703 1 96.75 229 GLU A CA 1
ATOM 1817 C C . GLU A 1 229 ? 3.965 39.438 16.531 1 96.75 229 GLU A C 1
ATOM 1819 O O . GLU A 1 229 ? 3.451 38.875 17.5 1 96.75 229 GLU A O 1
ATOM 1824 N N . ASN A 1 230 ? 3.58 40.656 16.141 1 97.5 230 ASN A N 1
ATOM 1825 C CA . ASN A 1 230 ? 2.637 41.438 16.938 1 97.5 230 ASN A CA 1
ATOM 1826 C C . ASN A 1 230 ? 1.196 41.188 16.5 1 97.5 230 ASN A C 1
ATOM 1828 O O . ASN A 1 230 ? 0.258 41.656 17.156 1 97.5 230 ASN A O 1
ATOM 1832 N N . MET A 1 231 ? 1.027 40.375 15.5 1 97.56 231 MET A N 1
ATOM 1833 C CA . MET A 1 231 ? -0.327 40.062 15.062 1 97.56 231 MET A CA 1
ATOM 1834 C C . MET A 1 231 ? -1.044 39.219 16.125 1 97.56 231 MET A C 1
ATOM 1836 O O . MET A 1 231 ? -0.433 38.344 16.75 1 97.56 231 MET A O 1
ATOM 1840 N N . THR A 1 232 ? -2.312 39.438 16.266 1 97.94 232 THR A N 1
ATOM 1841 C CA . THR A 1 232 ? -3.105 38.688 17.234 1 97.94 232 THR A CA 1
ATOM 1842 C C . THR A 1 232 ? -3.703 37.438 16.578 1 97.94 232 THR A C 1
ATOM 1844 O O . THR A 1 232 ? -3.738 37.312 15.352 1 97.94 232 THR A O 1
ATOM 1847 N N . VAL A 1 233 ? -4.164 36.531 17.391 1 97.69 233 VAL A N 1
ATOM 1848 C CA . VAL A 1 233 ? -4.812 35.312 16.922 1 97.69 233 VAL A CA 1
ATOM 1849 C C . VAL A 1 233 ? -6.066 35.656 16.125 1 97.69 233 VAL A C 1
ATOM 1851 O O . VAL A 1 233 ? -6.383 35.031 15.133 1 97.69 233 VAL A O 1
ATOM 1854 N N . LYS A 1 234 ? -6.777 36.688 16.531 1 97.31 234 LYS A N 1
ATOM 1855 C CA . LYS A 1 234 ? -7.953 37.156 15.805 1 97.31 234 LYS A CA 1
ATOM 1856 C C . LYS A 1 234 ? -7.59 37.531 14.375 1 97.31 234 LYS A C 1
ATOM 1858 O O . LYS A 1 234 ? -8.312 37.219 13.43 1 97.31 234 LYS A O 1
ATOM 1863 N N . GLU A 1 235 ? -6.508 38.219 14.25 1 97.19 235 GLU A N 1
ATOM 1864 C CA . GLU A 1 235 ? -6.059 38.688 12.938 1 97.19 235 GLU A CA 1
ATOM 1865 C C . GLU A 1 235 ? -5.637 37.5 12.07 1 97.19 235 GLU A C 1
ATOM 1867 O O . GLU A 1 235 ? -5.922 37.469 10.867 1 97.19 235 GLU A O 1
ATOM 1872 N N . ILE A 1 236 ? -4.973 36.531 12.688 1 96.25 236 ILE A N 1
ATOM 1873 C CA . ILE A 1 236 ? -4.492 35.438 11.875 1 96.25 236 ILE A CA 1
ATOM 1874 C C . ILE A 1 236 ? -5.66 34.5 11.516 1 96.25 236 ILE A C 1
ATOM 1876 O O . ILE A 1 236 ? -5.609 33.812 10.508 1 96.25 236 ILE A O 1
ATOM 1880 N N . ASP A 1 237 ? -6.68 34.531 12.305 1 97.12 237 ASP A N 1
ATOM 1881 C CA . ASP A 1 237 ? -7.879 33.781 11.953 1 97.12 237 ASP A CA 1
ATOM 1882 C C . ASP A 1 237 ? -8.453 34.25 10.617 1 97.12 237 ASP A C 1
ATOM 1884 O O . ASP A 1 237 ? -8.891 33.438 9.805 1 97.12 237 ASP A O 1
ATOM 1888 N N . VAL A 1 238 ? -8.484 35.5 10.445 1 96.56 238 VAL A N 1
ATOM 1889 C CA . VAL A 1 238 ? -9 36.062 9.211 1 96.56 238 VAL A CA 1
ATOM 1890 C C . VAL A 1 238 ? -8.141 35.625 8.031 1 96.56 238 VAL A C 1
ATOM 1892 O O . VAL A 1 238 ? -8.672 35.219 6.988 1 96.56 238 VAL A O 1
ATOM 1895 N N . GLU A 1 239 ? -6.867 35.656 8.242 1 96.19 239 GLU A N 1
ATOM 1896 C CA . GLU A 1 239 ? -5.945 35.219 7.195 1 96.19 239 GLU A CA 1
ATOM 1897 C C . GLU A 1 239 ? -6.102 33.75 6.902 1 96.19 239 GLU A C 1
ATOM 1899 O O . GLU A 1 239 ? -6.062 33.312 5.746 1 96.19 239 GLU A O 1
ATOM 1904 N N . ARG A 1 240 ? -6.215 33 7.887 1 96.75 240 ARG A N 1
ATOM 1905 C CA . ARG A 1 240 ? -6.402 31.562 7.758 1 96.75 240 ARG A CA 1
ATOM 1906 C C . ARG A 1 240 ? -7.629 31.234 6.914 1 96.75 240 ARG A C 1
ATOM 1908 O O . ARG A 1 240 ? -7.566 30.406 6.008 1 96.75 240 ARG A O 1
ATOM 1915 N N . GLU A 1 241 ? -8.719 31.859 7.207 1 95.94 241 GLU A N 1
ATOM 1916 C CA . GLU A 1 241 ? -9.969 31.609 6.488 1 95.94 241 GLU A CA 1
ATOM 1917 C C . GLU A 1 241 ? -9.828 31.938 5.004 1 95.94 241 GLU A C 1
ATOM 1919 O O . GLU A 1 241 ? -10.375 31.234 4.156 1 95.94 241 GLU A O 1
ATOM 1924 N N . LYS A 1 242 ? -9.109 33 4.758 1 96.44 242 LYS A N 1
ATOM 1925 C CA . LYS A 1 242 ? -8.859 33.375 3.369 1 96.44 242 LYS A CA 1
ATOM 1926 C C . LYS A 1 242 ? -8.094 32.281 2.629 1 96.44 242 LYS A C 1
ATOM 1928 O O . LYS A 1 242 ? -8.469 31.922 1.515 1 96.44 242 LYS A O 1
ATOM 1933 N N . ILE A 1 243 ? -7.09 31.781 3.283 1 97.25 243 ILE A N 1
ATOM 1934 C CA . ILE A 1 243 ? -6.254 30.75 2.674 1 97.25 243 ILE A CA 1
ATOM 1935 C C . ILE A 1 243 ? -7.062 29.469 2.506 1 97.25 243 ILE A C 1
ATOM 1937 O O . ILE A 1 243 ? -7.02 28.828 1.448 1 97.25 243 ILE A O 1
ATOM 1941 N N . GLN A 1 244 ? -7.785 29.094 3.498 1 96.62 244 GLN A N 1
ATOM 1942 C CA . GLN A 1 244 ? -8.586 27.875 3.469 1 96.62 244 GLN A CA 1
ATOM 1943 C C . GLN A 1 244 ? -9.641 27.938 2.367 1 96.62 244 GLN A C 1
ATOM 1945 O O . GLN A 1 244 ? -9.867 26.953 1.657 1 96.62 244 GLN A O 1
ATOM 1950 N N . ARG A 1 245 ? -10.32 29.078 2.266 1 96.19 245 ARG A N 1
ATOM 1951 C CA . ARG A 1 245 ? -11.328 29.25 1.222 1 96.19 245 ARG A CA 1
ATOM 1952 C C . ARG A 1 245 ? -10.703 29.125 -0.165 1 96.19 245 ARG A C 1
ATOM 1954 O O . ARG A 1 245 ? -11.273 28.484 -1.05 1 96.19 245 ARG A O 1
ATOM 1961 N N . PHE A 1 246 ? -9.586 29.703 -0.334 1 97.19 246 PHE A N 1
ATOM 1962 C CA . PHE A 1 246 ? -8.867 29.641 -1.604 1 97.19 246 PHE A CA 1
ATOM 1963 C C . PHE A 1 246 ? -8.523 28.188 -1.957 1 97.19 246 PHE A C 1
ATOM 1965 O O . PHE A 1 246 ? -8.742 27.75 -3.09 1 97.19 246 PHE A O 1
ATOM 1972 N N . LEU A 1 247 ? -7.992 27.438 -0.988 1 97.62 247 LEU A N 1
ATOM 1973 C CA . LEU A 1 247 ? -7.582 26.047 -1.188 1 97.62 247 LEU A CA 1
ATOM 1974 C C . LEU A 1 247 ? -8.781 25.172 -1.536 1 97.62 247 LEU A C 1
ATOM 1976 O O . LEU A 1 247 ? -8.68 24.297 -2.389 1 97.62 247 LEU A O 1
ATOM 1980 N N . LYS A 1 248 ? -9.867 25.422 -0.927 1 96.5 248 LYS A N 1
ATOM 1981 C CA . LYS A 1 248 ? -11.086 24.641 -1.181 1 96.5 248 LYS A CA 1
ATOM 1982 C C . LYS A 1 248 ? -11.641 24.938 -2.572 1 96.5 248 LYS A C 1
ATOM 1984 O O . LYS A 1 248 ? -11.945 24.016 -3.33 1 96.5 248 LYS A O 1
ATOM 1989 N N . GLU A 1 249 ? -11.734 26.156 -2.912 1 96.44 249 GLU A N 1
ATOM 1990 C CA . GLU A 1 249 ? -12.391 26.578 -4.148 1 96.44 249 GLU A CA 1
ATOM 1991 C C . GLU A 1 249 ? -11.539 26.234 -5.367 1 96.44 249 GLU A C 1
ATOM 1993 O O . GLU A 1 249 ? -12.055 25.734 -6.367 1 96.44 249 GLU A O 1
ATOM 1998 N N . LYS A 1 250 ? -10.266 26.438 -5.281 1 96.5 250 LYS A N 1
ATOM 1999 C CA . LYS A 1 250 ? -9.414 26.281 -6.461 1 96.5 250 LYS A CA 1
ATOM 2000 C C . LYS A 1 250 ? -8.844 24.875 -6.555 1 96.5 250 LYS A C 1
ATOM 2002 O O . LYS A 1 250 ? -8.688 24.328 -7.648 1 96.5 250 LYS A O 1
ATOM 2007 N N . TYR A 1 251 ? -8.484 24.312 -5.418 1 96.5 251 TYR A N 1
ATOM 2008 C CA . TYR A 1 251 ? -7.734 23.062 -5.457 1 96.5 251 TYR A CA 1
ATOM 2009 C C . TYR A 1 251 ? -8.531 21.938 -4.828 1 96.5 251 TYR A C 1
ATOM 2011 O O . TYR A 1 251 ? -8.094 20.781 -4.824 1 96.5 251 TYR A O 1
ATOM 2019 N N . ASP A 1 252 ? -9.688 22.172 -4.234 1 95.94 252 ASP A N 1
ATOM 2020 C CA . ASP A 1 252 ? -10.562 21.188 -3.611 1 95.94 252 ASP A CA 1
ATOM 2021 C C . ASP A 1 252 ? -9.875 20.5 -2.432 1 95.94 252 ASP A C 1
ATOM 2023 O O . ASP A 1 252 ? -9.969 19.281 -2.277 1 95.94 252 ASP A O 1
ATOM 2027 N N . ILE A 1 253 ? -9.086 21.25 -1.685 1 95.75 253 ILE A N 1
ATOM 2028 C CA . ILE A 1 253 ? -8.461 20.75 -0.466 1 95.75 253 ILE A CA 1
ATOM 2029 C C . ILE A 1 253 ? -9.352 21.062 0.736 1 95.75 253 ILE A C 1
ATOM 2031 O O . ILE A 1 253 ? -9.617 22.234 1.034 1 95.75 253 ILE A O 1
ATOM 2035 N N . ASP A 1 254 ? -9.688 19.969 1.401 1 85.25 254 ASP A N 1
ATOM 2036 C CA . ASP A 1 254 ? -10.742 20.047 2.408 1 85.25 254 ASP A CA 1
ATOM 2037 C C . ASP A 1 254 ? -10.156 20.203 3.809 1 85.25 254 ASP A C 1
ATOM 2039 O O . ASP A 1 254 ? -10.727 20.891 4.656 1 85.25 254 ASP A O 1
ATOM 2043 N N . HIS A 1 255 ? -9.172 19.562 4.152 1 93.06 255 HIS A N 1
ATOM 2044 C CA . HIS A 1 255 ? -8.594 19.516 5.488 1 93.06 255 HIS A CA 1
ATOM 2045 C C . HIS A 1 255 ? -7.219 20.188 5.512 1 93.06 255 HIS A C 1
ATOM 2047 O O . HIS A 1 255 ? -6.223 19.578 5.113 1 93.06 255 HIS A O 1
ATOM 2053 N N . VAL A 1 256 ? -7.215 21.422 6.023 1 96.69 256 VAL A N 1
ATOM 2054 C CA . VAL A 1 256 ? -5.98 22.203 5.992 1 96.69 256 VAL A CA 1
ATOM 2055 C C . VAL A 1 256 ? -5.59 22.609 7.41 1 96.69 256 VAL A C 1
ATOM 2057 O O . VAL A 1 256 ? -6.438 23.047 8.195 1 96.69 256 VAL A O 1
ATOM 2060 N N . THR A 1 257 ? -4.422 22.344 7.75 1 97.38 257 THR A N 1
ATOM 2061 C CA . THR A 1 257 ? -3.826 22.844 8.984 1 97.38 257 THR A CA 1
ATOM 2062 C C . THR A 1 257 ? -2.756 23.891 8.688 1 97.38 257 THR A C 1
ATOM 2064 O O . THR A 1 257 ? -1.795 23.609 7.965 1 97.38 257 THR A O 1
ATOM 2067 N N . ILE A 1 258 ? -2.953 25.094 9.234 1 97.88 258 ILE A N 1
ATOM 2068 C CA . ILE A 1 258 ? -2.043 26.203 8.953 1 97.88 258 ILE A CA 1
ATOM 2069 C C . ILE A 1 258 ? -1.362 26.656 10.242 1 97.88 258 ILE A C 1
ATOM 2071 O O . ILE A 1 258 ? -2.033 27 11.211 1 97.88 258 ILE A O 1
ATOM 2075 N N . GLN A 1 259 ? -0.102 26.594 10.25 1 97.94 259 GLN A N 1
ATOM 2076 C CA . GLN A 1 259 ? 0.697 27.062 11.367 1 97.94 259 GLN A CA 1
ATOM 2077 C C . GLN A 1 259 ? 1.259 28.453 11.094 1 97.94 259 GLN A C 1
ATOM 2079 O O . GLN A 1 259 ? 2.109 28.625 10.219 1 97.94 259 GLN A O 1
ATOM 2084 N N . PHE A 1 260 ? 0.794 29.438 11.812 1 97.62 260 PHE A N 1
ATOM 2085 C CA . PHE A 1 260 ? 1.362 30.781 11.75 1 97.62 260 PHE A CA 1
ATOM 2086 C C . PHE A 1 260 ? 2.543 30.906 12.711 1 97.62 260 PHE A C 1
ATOM 2088 O O . PHE A 1 260 ? 2.49 30.422 13.836 1 97.62 260 PHE A O 1
ATOM 2095 N N . GLU A 1 261 ? 3.568 31.5 12.211 1 97 261 GLU A N 1
ATOM 2096 C CA . GLU A 1 261 ? 4.781 31.625 13.016 1 97 261 GLU A CA 1
ATOM 2097 C C . GLU A 1 261 ? 5.48 32.969 12.742 1 97 261 GLU A C 1
ATOM 2099 O O . GLU A 1 261 ? 5.355 33.531 11.656 1 97 261 GLU A O 1
ATOM 2104 N N . SER A 1 262 ? 6.219 33.531 13.805 1 95.88 262 SER A N 1
ATOM 2105 C CA . SER A 1 262 ? 6.906 34.812 13.672 1 95.88 262 SER A CA 1
ATOM 2106 C C . SER A 1 262 ? 8.227 34.656 12.922 1 95.88 262 SER A C 1
ATOM 2108 O O . SER A 1 262 ? 8.719 35.594 12.32 1 95.88 262 SER A O 1
ATOM 2110 N N . LYS A 1 263 ? 8.812 33.469 13.062 1 90.5 263 LYS A N 1
ATOM 2111 C CA . LYS A 1 263 ? 10.047 33.125 12.359 1 90.5 263 LYS A CA 1
ATOM 2112 C C . LYS A 1 263 ? 9.984 31.734 11.758 1 90.5 263 LYS A C 1
ATOM 2114 O O . LYS A 1 263 ? 9.336 30.844 12.312 1 90.5 263 LYS A O 1
ATOM 2119 N N . LYS A 1 264 ? 10.656 31.75 10.656 1 84.88 264 LYS A N 1
ATOM 2120 C CA . LYS A 1 264 ? 10.703 30.438 10.008 1 84.88 264 LYS A CA 1
ATOM 2121 C C . LYS A 1 264 ? 11.453 29.422 10.867 1 84.88 264 LYS A C 1
ATOM 2123 O O . LYS A 1 264 ? 12.586 29.672 11.281 1 84.88 264 LYS A O 1
ATOM 2128 N N . VAL A 1 265 ? 10.828 28.391 11.328 1 72.75 265 VAL A N 1
ATOM 2129 C CA . VAL A 1 265 ? 11.438 27.391 12.188 1 72.75 265 VAL A CA 1
ATOM 2130 C C . VAL A 1 265 ? 11.453 26.031 11.469 1 72.75 265 VAL A C 1
ATOM 2132 O O . VAL A 1 265 ? 11.531 24.984 12.117 1 72.75 265 VAL A O 1
ATOM 2135 N N . ASP A 1 266 ? 11.641 26.016 10.242 1 69.81 266 ASP A N 1
ATOM 2136 C CA . ASP A 1 266 ? 11.547 24.75 9.5 1 69.81 266 ASP A CA 1
ATOM 2137 C C . ASP A 1 266 ? 12.758 23.859 9.766 1 69.81 266 ASP A C 1
ATOM 2139 O O . ASP A 1 266 ? 13.844 24.359 10.07 1 69.81 266 ASP A O 1
ATOM 2143 N N . MET B 1 1 ? 25.484 -3.09 3.279 1 78.5 1 MET B N 1
ATOM 2144 C CA . MET B 1 1 ? 24.656 -4.246 3.607 1 78.5 1 MET B CA 1
ATOM 2145 C C . MET B 1 1 ? 23.688 -4.562 2.475 1 78.5 1 MET B C 1
ATOM 2147 O O . MET B 1 1 ? 23.719 -5.656 1.91 1 78.5 1 MET B O 1
ATOM 2151 N N . MET B 1 2 ? 23.188 -3.617 1.859 1 86.69 2 MET B N 1
ATOM 2152 C CA . MET B 1 2 ? 22.156 -3.861 0.854 1 86.69 2 MET B CA 1
ATOM 2153 C C . MET B 1 2 ? 22.781 -4.309 -0.465 1 86.69 2 MET B C 1
ATOM 2155 O O . MET B 1 2 ? 22.266 -5.211 -1.126 1 86.69 2 MET B O 1
ATOM 2159 N N . ARG B 1 3 ? 23.922 -3.785 -0.785 1 90.06 3 ARG B N 1
ATOM 2160 C CA . ARG B 1 3 ? 24.594 -4.188 -2.021 1 90.06 3 ARG B CA 1
ATOM 2161 C C . ARG B 1 3 ? 25.031 -5.645 -1.956 1 90.06 3 ARG B C 1
ATOM 2163 O O . ARG B 1 3 ? 24.891 -6.387 -2.93 1 90.06 3 ARG B O 1
ATOM 2170 N N . ARG B 1 4 ? 25.562 -6.004 -0.903 1 91.88 4 ARG B N 1
ATOM 2171 C CA . ARG B 1 4 ? 25.984 -7.383 -0.682 1 91.88 4 ARG B CA 1
ATOM 2172 C C . ARG B 1 4 ? 24.812 -8.344 -0.797 1 91.88 4 ARG B C 1
ATOM 2174 O O . ARG B 1 4 ? 24.922 -9.414 -1.392 1 91.88 4 ARG B O 1
ATOM 2181 N N . ALA B 1 5 ? 23.719 -7.91 -0.2 1 94.06 5 ALA B N 1
ATOM 2182 C CA . ALA B 1 5 ? 22.516 -8.742 -0.268 1 94.06 5 ALA B CA 1
ATOM 2183 C C . ALA B 1 5 ? 22.094 -8.977 -1.716 1 94.06 5 ALA B C 1
ATOM 2185 O O . ALA B 1 5 ? 21.734 -10.094 -2.092 1 94.06 5 ALA B O 1
ATOM 2186 N N . VAL B 1 6 ? 22.156 -7.922 -2.51 1 95.62 6 VAL B N 1
ATOM 2187 C CA . VAL B 1 6 ? 21.797 -8.031 -3.918 1 95.62 6 VAL B CA 1
ATOM 2188 C C . VAL B 1 6 ? 22.688 -9.055 -4.609 1 95.62 6 VAL B C 1
ATOM 2190 O O . VAL B 1 6 ? 22.188 -9.953 -5.297 1 95.62 6 VAL B O 1
ATOM 2193 N N . ILE B 1 7 ? 23.906 -8.992 -4.367 1 95.69 7 ILE B N 1
ATOM 2194 C CA . ILE B 1 7 ? 24.875 -9.883 -4.992 1 95.69 7 ILE B CA 1
ATOM 2195 C C . ILE B 1 7 ? 24.609 -11.32 -4.551 1 95.69 7 ILE B C 1
ATOM 2197 O O . ILE B 1 7 ? 24.578 -12.234 -5.379 1 95.69 7 ILE B O 1
ATOM 2201 N N . ILE B 1 8 ? 24.406 -11.484 -3.348 1 94.94 8 ILE B N 1
ATOM 2202 C CA . ILE B 1 8 ? 24.203 -12.812 -2.779 1 94.94 8 ILE B CA 1
ATOM 2203 C C . ILE B 1 8 ? 22.953 -13.453 -3.396 1 94.94 8 ILE B C 1
ATOM 2205 O O . ILE B 1 8 ? 23 -14.602 -3.852 1 94.94 8 ILE B O 1
ATOM 2209 N N . TYR B 1 9 ? 21.891 -12.734 -3.502 1 95.88 9 TYR B N 1
ATOM 2210 C CA . TYR B 1 9 ? 20.641 -13.305 -3.992 1 95.88 9 TYR B CA 1
ATOM 2211 C C . TYR B 1 9 ? 20.734 -13.602 -5.488 1 95.88 9 TYR B C 1
ATOM 2213 O O . TYR B 1 9 ? 20.141 -14.57 -5.969 1 95.88 9 TYR B O 1
ATOM 2221 N N . TRP B 1 10 ? 21.406 -12.75 -6.188 1 95.75 10 TRP B N 1
ATOM 2222 C CA . TRP B 1 10 ? 21.609 -13.062 -7.598 1 95.75 10 TRP B CA 1
ATOM 2223 C C . TRP B 1 10 ? 22.5 -14.281 -7.766 1 95.75 10 TRP B C 1
ATOM 2225 O O . TRP B 1 10 ? 22.297 -15.094 -8.664 1 95.75 10 TRP B O 1
ATOM 2235 N N . MET B 1 11 ? 23.5 -14.469 -6.926 1 94.31 11 MET B N 1
ATOM 2236 C CA . MET B 1 11 ? 24.359 -15.648 -6.934 1 94.31 11 MET B CA 1
ATOM 2237 C C . MET B 1 11 ? 23.547 -16.906 -6.617 1 94.31 11 MET B C 1
ATOM 2239 O O . MET B 1 11 ? 23.75 -17.953 -7.238 1 94.31 11 MET B O 1
ATOM 2243 N N . ILE B 1 12 ? 22.719 -16.734 -5.664 1 92.56 12 ILE B N 1
ATOM 2244 C CA . ILE B 1 12 ? 21.875 -17.859 -5.289 1 92.56 12 ILE B CA 1
ATOM 2245 C C . ILE B 1 12 ? 21 -18.266 -6.477 1 92.56 12 ILE B C 1
ATOM 2247 O O . ILE B 1 12 ? 20.906 -19.453 -6.793 1 92.56 12 ILE B O 1
ATOM 2251 N N . PHE B 1 13 ? 20.406 -17.312 -7.164 1 93.31 13 PHE B N 1
ATOM 2252 C CA . PHE B 1 13 ? 19.578 -17.594 -8.328 1 93.31 13 PHE B CA 1
ATOM 2253 C C . PHE B 1 13 ? 20.359 -18.359 -9.391 1 93.31 13 PHE B C 1
ATOM 2255 O O . PHE B 1 13 ? 19.922 -19.391 -9.875 1 93.31 13 PHE B O 1
ATOM 2262 N N . VAL B 1 14 ? 21.562 -17.938 -9.68 1 91.94 14 VAL B N 1
ATOM 2263 C CA . VAL B 1 14 ? 22.391 -18.547 -10.703 1 91.94 14 VAL B CA 1
ATOM 2264 C C . VAL B 1 14 ? 22.812 -19.953 -10.258 1 91.94 14 VAL B C 1
ATOM 2266 O O . VAL B 1 14 ? 22.797 -20.891 -11.055 1 91.94 14 VAL B O 1
ATOM 2269 N N . ALA B 1 15 ? 23.188 -20.125 -9.008 1 88.31 15 ALA B N 1
ATOM 2270 C CA . ALA B 1 15 ? 23.625 -21.406 -8.469 1 88.31 15 ALA B CA 1
ATOM 2271 C C . ALA B 1 15 ? 22.516 -22.453 -8.547 1 88.31 15 ALA B C 1
ATOM 2273 O O . ALA B 1 15 ? 22.781 -23.609 -8.891 1 88.31 15 ALA B O 1
ATOM 2274 N N . PHE B 1 16 ? 21.328 -22.047 -8.289 1 87.56 16 PHE B N 1
ATOM 2275 C CA . PHE B 1 16 ? 20.234 -23 -8.219 1 87.56 16 PHE B CA 1
ATOM 2276 C C . PHE B 1 16 ? 19.688 -23.297 -9.609 1 87.56 16 PHE B C 1
ATOM 2278 O O . PHE B 1 16 ? 18.828 -24.172 -9.766 1 87.56 16 PHE B O 1
ATOM 2285 N N . LEU B 1 17 ? 20.156 -22.562 -10.594 1 86 17 LEU B N 1
ATOM 2286 C CA . LEU B 1 17 ? 19.859 -22.906 -11.977 1 86 17 LEU B CA 1
ATOM 2287 C C . LEU B 1 17 ? 20.672 -24.109 -12.438 1 86 17 LEU B C 1
ATOM 2289 O O . LEU B 1 17 ? 20.281 -24.797 -13.383 1 86 17 LEU B O 1
ATOM 2293 N N . ILE B 1 18 ? 21.75 -24.391 -11.797 1 85.19 18 ILE B N 1
ATOM 2294 C CA . ILE B 1 18 ? 22.719 -25.391 -12.211 1 85.19 18 ILE B CA 1
ATOM 2295 C C . ILE B 1 18 ? 22.078 -26.781 -12.164 1 85.19 18 ILE B C 1
ATOM 2297 O O . ILE B 1 18 ? 22.188 -27.547 -13.125 1 85.19 18 ILE B O 1
ATOM 2301 N N . PRO B 1 19 ? 21.406 -27.125 -11.023 1 79.12 19 PRO B N 1
ATOM 2302 C CA . PRO B 1 19 ? 20.766 -28.438 -11 1 79.12 19 PRO B CA 1
ATOM 2303 C C . PRO B 1 19 ? 19.781 -28.641 -12.141 1 79.12 19 PRO B C 1
ATOM 2305 O O . PRO B 1 19 ? 19.594 -29.75 -12.617 1 79.12 19 PRO B O 1
ATOM 2308 N N . PHE B 1 20 ? 19.094 -27.609 -12.57 1 78.56 20 PHE B N 1
ATOM 2309 C CA . PHE B 1 20 ? 18.172 -27.688 -13.695 1 78.56 20 PHE B CA 1
ATOM 2310 C C . PHE B 1 20 ? 18.938 -27.922 -15 1 78.56 20 PHE B C 1
ATOM 2312 O O . PHE B 1 20 ? 18.547 -28.766 -15.812 1 78.56 20 PHE B O 1
ATOM 2319 N N . ILE B 1 21 ? 20.016 -27.234 -15.227 1 82 21 ILE B N 1
ATOM 2320 C CA . ILE B 1 21 ? 20.781 -27.312 -16.453 1 82 21 ILE B CA 1
ATOM 2321 C C . ILE B 1 21 ? 21.438 -28.672 -16.578 1 82 21 ILE B C 1
ATOM 2323 O O . ILE B 1 21 ? 21.438 -29.297 -17.641 1 82 21 ILE B O 1
ATOM 2327 N N . LEU B 1 22 ? 21.875 -29.203 -15.469 1 81.69 22 LEU B N 1
ATOM 2328 C CA . LEU B 1 22 ? 22.625 -30.469 -15.469 1 81.69 22 LEU B CA 1
ATOM 2329 C C . LEU B 1 22 ? 21.672 -31.656 -15.406 1 81.69 22 LEU B C 1
ATOM 2331 O O . LEU B 1 22 ? 21.906 -32.688 -16.062 1 81.69 22 LEU B O 1
ATOM 2335 N N . GLY B 1 23 ? 20.594 -31.5 -14.664 1 75.44 23 GLY B N 1
ATOM 2336 C CA . GLY B 1 23 ? 19.75 -32.656 -14.398 1 75.44 23 GLY B CA 1
ATOM 2337 C C . GLY B 1 23 ? 18.375 -32.562 -15.031 1 75.44 23 GLY B C 1
ATOM 2338 O O . GLY B 1 23 ? 17.578 -33.5 -14.945 1 75.44 23 GLY B O 1
ATOM 2339 N N . LYS B 1 24 ? 18.125 -31.422 -15.664 1 77.19 24 LYS B N 1
ATOM 2340 C CA . LYS B 1 24 ? 16.828 -31.156 -16.281 1 77.19 24 LYS B CA 1
ATOM 2341 C C . LYS B 1 24 ? 15.695 -31.391 -15.297 1 77.19 24 LYS B C 1
ATOM 2343 O O . LYS B 1 24 ? 14.672 -31.984 -15.648 1 77.19 24 LYS B O 1
ATOM 2348 N N . ASN B 1 25 ? 16.016 -31.141 -14.062 1 72.31 25 ASN B N 1
ATOM 2349 C CA . ASN B 1 25 ? 15.047 -31.266 -12.977 1 72.31 25 ASN B CA 1
ATOM 2350 C C . ASN B 1 25 ? 14.055 -30.109 -12.969 1 72.31 25 ASN B C 1
ATOM 2352 O O . ASN B 1 25 ? 14.438 -28.969 -12.711 1 72.31 25 ASN B O 1
ATOM 2356 N N . VAL B 1 26 ? 12.859 -30.375 -13.219 1 69.25 26 VAL B N 1
ATOM 2357 C CA . VAL B 1 26 ? 11.82 -29.359 -13.352 1 69.25 26 VAL B CA 1
ATOM 2358 C C . VAL B 1 26 ? 11.586 -28.688 -12.008 1 69.25 26 VAL B C 1
ATOM 2360 O O . VAL B 1 26 ? 11.289 -27.484 -11.953 1 69.25 26 VAL B O 1
ATOM 2363 N N . ILE B 1 27 ? 11.773 -29.375 -10.961 1 72 27 ILE B N 1
ATOM 2364 C CA . ILE B 1 27 ? 11.602 -28.797 -9.633 1 72 27 ILE B CA 1
ATOM 2365 C C . ILE B 1 27 ? 12.68 -27.75 -9.375 1 72 27 ILE B C 1
ATOM 2367 O O . ILE B 1 27 ? 12.391 -26.688 -8.82 1 72 27 ILE B O 1
ATOM 2371 N N . ALA B 1 28 ? 13.859 -28.094 -9.875 1 76.5 28 ALA B N 1
ATOM 2372 C CA . ALA B 1 28 ? 14.961 -27.141 -9.742 1 76.5 28 ALA B CA 1
ATOM 2373 C C . ALA B 1 28 ? 14.688 -25.859 -10.531 1 76.5 28 ALA B C 1
ATOM 2375 O O . ALA B 1 28 ? 15.016 -24.766 -10.086 1 76.5 28 ALA B O 1
ATOM 2376 N N . LEU B 1 29 ? 14.125 -26.031 -11.633 1 76.44 29 LEU B N 1
ATOM 2377 C CA . LEU B 1 29 ? 13.766 -24.859 -12.438 1 76.44 29 LEU B CA 1
ATOM 2378 C C . LEU B 1 29 ? 12.727 -24.016 -11.727 1 76.44 29 LEU B C 1
ATOM 2380 O O . LEU B 1 29 ? 12.852 -22.781 -11.664 1 76.44 29 LEU B O 1
ATOM 2384 N N . ALA B 1 30 ? 11.664 -24.641 -11.227 1 74.25 30 ALA B N 1
ATOM 2385 C CA . ALA B 1 30 ? 10.617 -23.922 -10.5 1 74.25 30 ALA B CA 1
ATOM 2386 C C . ALA B 1 30 ? 11.195 -23.188 -9.297 1 74.25 30 ALA B C 1
ATOM 2388 O O . ALA B 1 30 ? 10.844 -22.031 -9.039 1 74.25 30 ALA B O 1
ATOM 2389 N N . GLU B 1 31 ? 12.086 -23.766 -8.656 1 75.75 31 GLU B N 1
ATOM 2390 C CA . GLU B 1 31 ? 12.727 -23.156 -7.496 1 75.75 31 GLU B CA 1
ATOM 2391 C C . GLU B 1 31 ? 13.602 -21.984 -7.906 1 75.75 31 GLU B C 1
ATOM 2393 O O . GLU B 1 31 ? 13.711 -21 -7.172 1 75.75 31 GLU B O 1
ATOM 2398 N N . SER B 1 32 ? 14.219 -22.188 -9.016 1 84 32 SER B N 1
ATOM 2399 C CA . SER B 1 32 ? 15.047 -21.094 -9.508 1 84 32 SER B CA 1
ATOM 2400 C C . SER B 1 32 ? 14.211 -19.859 -9.82 1 84 32 SER B C 1
ATOM 2402 O O . SER B 1 32 ? 14.68 -18.734 -9.656 1 84 32 SER B O 1
ATOM 2404 N N . PHE B 1 33 ? 13.008 -20.031 -10.227 1 80.69 33 PHE B N 1
ATOM 2405 C CA . PHE B 1 33 ? 12.109 -18.906 -10.445 1 80.69 33 PHE B CA 1
ATOM 2406 C C . PHE B 1 33 ? 11.836 -18.172 -9.141 1 80.69 33 PHE B C 1
ATOM 2408 O O . PHE B 1 33 ? 11.797 -16.938 -9.117 1 80.69 33 PHE B O 1
ATOM 2415 N N . HIS B 1 34 ? 11.586 -18.875 -8.172 1 84.88 34 HIS B N 1
ATOM 2416 C CA . HIS B 1 34 ? 11.43 -18.281 -6.844 1 84.88 34 HIS B CA 1
ATOM 2417 C C . HIS B 1 34 ? 12.656 -17.469 -6.449 1 84.88 34 HIS B C 1
ATOM 2419 O O . HIS B 1 34 ? 12.523 -16.344 -5.953 1 84.88 34 HIS B O 1
ATOM 2425 N N . ASP B 1 35 ? 13.789 -18.031 -6.723 1 90 35 ASP B N 1
ATOM 2426 C CA . ASP B 1 35 ? 15.039 -17.344 -6.414 1 90 35 ASP B CA 1
ATOM 2427 C C . ASP B 1 35 ? 15.188 -16.078 -7.25 1 90 35 ASP B C 1
ATOM 2429 O O . ASP B 1 35 ? 15.758 -15.086 -6.789 1 90 35 ASP B O 1
ATOM 2433 N N . LEU B 1 36 ? 14.742 -16.156 -8.43 1 91.69 36 LEU B N 1
ATOM 2434 C CA . LEU B 1 36 ? 14.758 -14.969 -9.273 1 91.69 36 LEU B CA 1
ATOM 2435 C C . LEU B 1 36 ? 13.906 -13.852 -8.672 1 91.69 36 LEU B C 1
ATOM 2437 O O . LEU B 1 36 ? 14.344 -12.703 -8.609 1 91.69 36 LEU B O 1
ATOM 2441 N N . ILE B 1 37 ? 12.734 -14.227 -8.227 1 91.12 37 ILE B N 1
ATOM 2442 C CA . ILE B 1 37 ? 11.82 -13.258 -7.629 1 91.12 37 ILE B CA 1
ATOM 2443 C C . ILE B 1 37 ? 12.453 -12.656 -6.375 1 91.12 37 ILE B C 1
ATOM 2445 O O . ILE B 1 37 ? 12.367 -11.445 -6.145 1 91.12 37 ILE B O 1
ATOM 2449 N N . ASP B 1 38 ? 13.102 -13.492 -5.609 1 94.25 38 ASP B N 1
ATOM 2450 C CA . ASP B 1 38 ? 13.812 -12.992 -4.434 1 94.25 38 ASP B CA 1
ATOM 2451 C C . ASP B 1 38 ? 14.883 -11.984 -4.828 1 94.25 38 ASP B C 1
ATOM 2453 O O . ASP B 1 38 ? 14.984 -10.906 -4.23 1 94.25 38 ASP B O 1
ATOM 2457 N N . ALA B 1 39 ? 15.633 -12.352 -5.84 1 95.81 39 ALA B N 1
ATOM 2458 C CA . ALA B 1 39 ? 16.703 -11.469 -6.293 1 95.81 39 ALA B CA 1
ATOM 2459 C C . ALA B 1 39 ? 16.156 -10.133 -6.781 1 95.81 39 ALA B C 1
ATOM 2461 O O . ALA B 1 39 ? 16.719 -9.078 -6.477 1 95.81 39 ALA B O 1
ATOM 2462 N N . LEU B 1 40 ? 15.094 -10.172 -7.461 1 95 40 LEU B N 1
ATOM 2463 C CA . LEU B 1 40 ? 14.461 -8.953 -7.957 1 95 40 LEU B CA 1
ATOM 2464 C C . LEU B 1 40 ? 13.922 -8.109 -6.805 1 95 40 LEU B C 1
ATOM 2466 O O . LEU B 1 40 ? 14.078 -6.887 -6.805 1 95 40 LEU B O 1
ATOM 2470 N N . THR B 1 41 ? 13.328 -8.781 -5.883 1 95.81 41 THR B N 1
ATOM 2471 C CA . THR B 1 41 ? 12.742 -8.102 -4.734 1 95.81 41 THR B CA 1
ATOM 2472 C C . THR B 1 41 ? 13.828 -7.41 -3.906 1 95.81 41 THR B C 1
ATOM 2474 O O . THR B 1 41 ? 13.68 -6.242 -3.533 1 95.81 41 THR B O 1
ATOM 2477 N N . ILE B 1 42 ? 14.922 -8.086 -3.693 1 96.25 42 ILE B N 1
ATOM 2478 C CA . ILE B 1 42 ? 16.031 -7.535 -2.92 1 96.25 42 ILE B CA 1
ATOM 2479 C C . ILE B 1 42 ? 16.688 -6.402 -3.707 1 96.25 42 ILE B C 1
ATOM 2481 O O . ILE B 1 42 ? 17.094 -5.395 -3.129 1 96.25 42 ILE B O 1
ATOM 2485 N N . THR B 1 43 ? 16.812 -6.551 -5.008 1 96.94 43 THR B N 1
ATOM 2486 C CA . THR B 1 43 ? 17.328 -5.48 -5.855 1 96.94 43 THR B CA 1
ATOM 2487 C C . THR B 1 43 ? 16.453 -4.234 -5.746 1 96.94 43 THR B C 1
ATOM 2489 O O . THR B 1 43 ? 16.969 -3.117 -5.645 1 96.94 43 THR B O 1
ATOM 2492 N N . PHE B 1 44 ? 15.164 -4.453 -5.754 1 96.75 44 PHE B N 1
ATOM 2493 C CA . PHE B 1 44 ? 14.234 -3.346 -5.582 1 96.75 44 PHE B CA 1
ATOM 2494 C C . PHE B 1 44 ? 14.445 -2.668 -4.234 1 96.75 44 PHE B C 1
ATOM 2496 O O . PHE B 1 44 ? 14.469 -1.438 -4.148 1 96.75 44 PHE B O 1
ATOM 2503 N N . SER B 1 45 ? 14.57 -3.463 -3.193 1 95.88 45 SER B N 1
ATOM 2504 C CA . SER B 1 45 ? 14.805 -2.93 -1.857 1 95.88 45 SER B CA 1
ATOM 2505 C C . SER B 1 45 ? 16.062 -2.066 -1.823 1 95.88 45 SER B C 1
ATOM 2507 O O . SER B 1 45 ? 16.094 -1.021 -1.172 1 95.88 45 SER B O 1
ATOM 2509 N N . TYR B 1 46 ? 17.094 -2.516 -2.525 1 95.81 46 TYR B N 1
ATOM 2510 C CA . TYR B 1 46 ? 18.328 -1.758 -2.615 1 95.81 46 TYR B CA 1
ATOM 2511 C C . TYR B 1 46 ? 18.109 -0.427 -3.324 1 95.81 46 TYR B C 1
ATOM 2513 O O . TYR B 1 46 ? 18.578 0.615 -2.865 1 95.81 46 TYR B O 1
ATOM 2521 N N . TYR B 1 47 ? 17.391 -0.456 -4.367 1 96.25 47 TYR B N 1
ATOM 2522 C CA . TYR B 1 47 ? 17.078 0.757 -5.117 1 96.25 47 TYR B CA 1
ATOM 2523 C C . TYR B 1 47 ? 16.312 1.752 -4.262 1 96.25 47 TYR B C 1
ATOM 2525 O O . TYR B 1 47 ? 16.578 2.953 -4.293 1 96.25 47 TYR B O 1
ATOM 2533 N N . VAL B 1 48 ? 15.383 1.292 -3.521 1 95.19 48 VAL B N 1
ATOM 2534 C CA . VAL B 1 48 ? 14.555 2.117 -2.652 1 95.19 48 VAL B CA 1
ATOM 2535 C C . VAL B 1 48 ? 15.438 2.881 -1.667 1 95.19 48 VAL B C 1
ATOM 2537 O O . VAL B 1 48 ? 15.25 4.082 -1.454 1 95.19 48 VAL B O 1
ATOM 2540 N N . THR B 1 49 ? 16.453 2.242 -1.068 1 92.5 49 THR B N 1
ATOM 2541 C CA . THR B 1 49 ? 17.312 2.881 -0.083 1 92.5 49 THR B CA 1
ATOM 2542 C C . THR B 1 49 ? 18.062 4.059 -0.704 1 92.5 49 THR B C 1
ATOM 2544 O O . THR B 1 49 ? 18.453 4.992 -0 1 92.5 49 THR B O 1
ATOM 2547 N N . ARG B 1 50 ? 18.156 4.094 -1.972 1 93.94 50 ARG B N 1
ATOM 2548 C CA . ARG B 1 50 ? 18.953 5.117 -2.643 1 93.94 50 ARG B CA 1
ATOM 2549 C C . ARG B 1 50 ? 18.109 6.336 -2.984 1 93.94 50 ARG B C 1
ATOM 2551 O O . ARG B 1 50 ? 18.625 7.438 -3.148 1 93.94 50 ARG B O 1
ATOM 2558 N N . ILE B 1 51 ? 16.812 6.113 -3.035 1 94.94 51 ILE B N 1
ATOM 2559 C CA . ILE B 1 51 ? 16.031 7.207 -3.592 1 94.94 51 ILE B CA 1
ATOM 2560 C C . ILE B 1 51 ? 15.055 7.73 -2.537 1 94.94 51 ILE B C 1
ATOM 2562 O O . ILE B 1 51 ? 14.328 8.695 -2.779 1 94.94 51 ILE B O 1
ATOM 2566 N N . VAL B 1 52 ? 14.992 7.195 -1.379 1 92.94 52 VAL B N 1
ATOM 2567 C CA . VAL B 1 52 ? 13.969 7.469 -0.376 1 92.94 52 VAL B CA 1
ATOM 2568 C C . VAL B 1 52 ? 14.023 8.938 0.029 1 92.94 52 VAL B C 1
ATOM 2570 O O . VAL B 1 52 ? 12.992 9.547 0.323 1 92.94 52 VAL B O 1
ATOM 2573 N N . ASN B 1 53 ? 15.133 9.617 -0.003 1 92.06 53 ASN B N 1
ATOM 2574 C CA . ASN B 1 53 ? 15.289 10.984 0.474 1 92.06 53 ASN B CA 1
ATOM 2575 C C . ASN B 1 53 ? 14.977 12 -0.619 1 92.06 53 ASN B C 1
ATOM 2577 O O . ASN B 1 53 ? 14.953 13.211 -0.367 1 92.06 53 ASN B O 1
ATOM 2581 N N . ASN B 1 54 ? 14.75 11.5 -1.808 1 92.81 54 ASN B N 1
ATOM 2582 C CA . ASN B 1 54 ? 14.406 12.414 -2.895 1 92.81 54 ASN B CA 1
ATOM 2583 C C . ASN B 1 54 ? 13.039 13.047 -2.68 1 92.81 54 ASN B C 1
ATOM 2585 O O . ASN B 1 54 ? 12.031 12.336 -2.545 1 92.81 54 ASN B O 1
ATOM 2589 N N . SER B 1 55 ? 13.039 14.367 -2.598 1 92.12 55 SER B N 1
ATOM 2590 C CA . SER B 1 55 ? 11.789 15.109 -2.465 1 92.12 55 SER B CA 1
ATOM 2591 C C . SER B 1 55 ? 11.461 15.867 -3.746 1 92.12 55 SER B C 1
ATOM 2593 O O . SER B 1 55 ? 12.336 16.109 -4.578 1 92.12 55 SER B O 1
ATOM 2595 N N . SER B 1 56 ? 10.211 16.141 -4.008 1 93.56 56 SER B N 1
ATOM 2596 C CA . SER B 1 56 ? 9.711 16.891 -5.145 1 93.56 56 SER B CA 1
ATOM 2597 C C . SER B 1 56 ? 8.406 17.609 -4.805 1 93.56 56 SER B C 1
ATOM 2599 O O . SER B 1 56 ? 7.965 17.594 -3.654 1 93.56 56 SER B O 1
ATOM 2601 N N . SER B 1 57 ? 7.875 18.328 -5.797 1 94.31 57 SER B N 1
ATOM 2602 C CA . SER B 1 57 ? 6.605 19.031 -5.613 1 94.31 57 SER B CA 1
ATOM 2603 C C . SER B 1 57 ? 5.453 18.047 -5.441 1 94.31 57 SER B C 1
ATOM 2605 O O . SER B 1 57 ? 4.363 18.422 -5.008 1 94.31 57 SER B O 1
ATOM 2607 N N . VAL B 1 58 ? 5.734 16.844 -5.73 1 93.69 58 VAL B N 1
ATOM 2608 C CA . VAL B 1 58 ? 4.715 15.812 -5.602 1 93.69 58 VAL B CA 1
ATOM 2609 C C . VAL B 1 58 ? 4.957 15.008 -4.324 1 93.69 58 VAL B C 1
ATOM 2611 O O . VAL B 1 58 ? 4.02 14.734 -3.568 1 93.69 58 VAL B O 1
ATOM 2614 N N . TYR B 1 59 ? 6.168 14.68 -4.133 1 94.69 59 TYR B N 1
ATOM 2615 C CA . TYR B 1 59 ? 6.547 13.945 -2.928 1 94.69 59 TYR B CA 1
ATOM 2616 C C . TYR B 1 59 ? 7.262 14.859 -1.939 1 94.69 59 TYR B C 1
ATOM 2618 O O . TYR B 1 59 ? 8.492 14.812 -1.82 1 94.69 59 TYR B O 1
ATOM 2626 N N . THR B 1 60 ? 6.457 15.539 -1.174 1 91.56 60 THR B N 1
ATOM 2627 C CA . THR B 1 60 ? 6.969 16.641 -0.363 1 91.56 60 THR B CA 1
ATOM 2628 C C . THR B 1 60 ? 7.652 16.109 0.896 1 91.56 60 THR B C 1
ATOM 2630 O O . THR B 1 60 ? 8.5 16.781 1.479 1 91.56 60 THR B O 1
ATOM 2633 N N . TYR B 1 61 ? 7.305 14.906 1.343 1 90.06 61 TYR B N 1
ATOM 2634 C CA . TYR B 1 61 ? 7.957 14.281 2.49 1 90.06 61 TYR B CA 1
ATOM 2635 C C . TYR B 1 61 ? 9.094 13.367 2.045 1 90.06 61 TYR B C 1
ATOM 2637 O O . TYR B 1 61 ? 9.664 12.641 2.855 1 90.06 61 TYR B O 1
ATOM 2645 N N . GLY B 1 62 ? 9.344 13.391 0.72 1 92.12 62 GLY B N 1
ATOM 2646 C CA . GLY B 1 62 ? 10.25 12.398 0.167 1 92.12 62 GLY B CA 1
ATOM 2647 C C . GLY B 1 62 ? 9.562 11.102 -0.2 1 92.12 62 GLY B C 1
ATOM 2648 O O . GLY B 1 62 ? 8.336 11.008 -0.145 1 92.12 62 GLY B O 1
ATOM 2649 N N . LEU B 1 63 ? 10.422 10.117 -0.542 1 95 63 LEU B N 1
ATOM 2650 C CA . LEU B 1 63 ? 9.891 8.828 -0.971 1 95 63 LEU B CA 1
ATOM 2651 C C . LEU B 1 63 ? 10.031 7.789 0.133 1 95 63 LEU B C 1
ATOM 2653 O O . LEU B 1 63 ? 10.336 6.625 -0.141 1 95 63 LEU B O 1
ATOM 2657 N N . HIS B 1 64 ? 9.789 8.211 1.261 1 94.19 64 HIS B N 1
ATOM 2658 C CA . HIS B 1 64 ? 10.039 7.363 2.422 1 94.19 64 HIS B CA 1
ATOM 2659 C C . HIS B 1 64 ? 9.016 6.234 2.506 1 94.19 64 HIS B C 1
ATOM 2661 O O . HIS B 1 64 ? 9.32 5.156 3.025 1 94.19 64 HIS B O 1
ATOM 2667 N N . ARG B 1 65 ? 7.875 6.426 1.965 1 95.25 65 ARG B N 1
ATOM 2668 C CA . ARG B 1 65 ? 6.844 5.395 1.993 1 95.25 65 ARG B CA 1
ATOM 2669 C C . ARG B 1 65 ? 7.242 4.199 1.132 1 95.25 65 ARG B C 1
ATOM 2671 O O . ARG B 1 65 ? 6.68 3.111 1.276 1 95.25 65 ARG B O 1
ATOM 2678 N N . LEU B 1 66 ? 8.148 4.406 0.274 1 95.81 66 LEU B N 1
ATOM 2679 C CA . LEU B 1 66 ? 8.648 3.289 -0.519 1 95.81 66 LEU B CA 1
ATOM 2680 C C . LEU B 1 66 ? 9.328 2.248 0.371 1 95.81 66 LEU B C 1
ATOM 2682 O O . LEU B 1 66 ? 9.336 1.061 0.042 1 95.81 66 LEU B O 1
ATOM 2686 N N . GLU B 1 67 ? 9.875 2.721 1.448 1 95.81 67 GLU B N 1
ATOM 2687 C CA . GLU B 1 67 ? 10.445 1.777 2.406 1 95.81 67 GLU B CA 1
ATOM 2688 C C . GLU B 1 67 ? 9.391 0.795 2.908 1 95.81 67 GLU B C 1
ATOM 2690 O O . GLU B 1 67 ? 9.656 -0.403 3.023 1 95.81 67 GLU B O 1
ATOM 2695 N N . VAL B 1 68 ? 8.25 1.358 3.18 1 96.25 68 VAL B N 1
ATOM 2696 C CA . VAL B 1 68 ? 7.16 0.557 3.715 1 96.25 68 VAL B CA 1
ATOM 2697 C C . VAL B 1 68 ? 6.613 -0.368 2.629 1 96.25 68 VAL B C 1
ATOM 2699 O O . VAL B 1 68 ? 6.371 -1.552 2.877 1 96.25 68 VAL B O 1
ATOM 2702 N N . LEU B 1 69 ? 6.484 0.133 1.462 1 95.88 69 LEU B N 1
ATOM 2703 C CA . LEU B 1 69 ? 6.02 -0.672 0.339 1 95.88 69 LEU B CA 1
ATOM 2704 C C . LEU B 1 69 ? 6.98 -1.824 0.061 1 95.88 69 LEU B C 1
ATOM 2706 O O . LEU B 1 69 ? 6.547 -2.961 -0.143 1 95.88 69 LEU B O 1
ATOM 2710 N N . SER B 1 70 ? 8.234 -1.478 -0.005 1 96.38 70 SER B N 1
ATOM 2711 C CA . SER B 1 70 ? 9.25 -2.498 -0.226 1 96.38 70 SER B CA 1
ATOM 2712 C C . SER B 1 70 ? 9.188 -3.586 0.84 1 96.38 70 SER B C 1
ATOM 2714 O O . SER B 1 70 ? 9.32 -4.773 0.534 1 96.38 70 SER B O 1
ATOM 2716 N N . ALA B 1 71 ? 8.977 -3.205 2.045 1 96.44 71 ALA B N 1
ATOM 2717 C CA . ALA B 1 71 ? 8.836 -4.164 3.135 1 96.44 71 ALA B CA 1
ATOM 2718 C C . ALA B 1 71 ? 7.648 -5.09 2.908 1 96.44 71 ALA B C 1
ATOM 2720 O O . ALA B 1 71 ? 7.754 -6.305 3.084 1 96.44 71 ALA B O 1
ATOM 2721 N N . VAL B 1 72 ? 6.57 -4.516 2.531 1 95.88 72 VAL B N 1
ATOM 2722 C CA . VAL B 1 72 ? 5.371 -5.301 2.258 1 95.88 72 VAL B CA 1
ATOM 2723 C C . VAL B 1 72 ? 5.656 -6.309 1.146 1 95.88 72 VAL B C 1
ATOM 2725 O O . VAL B 1 72 ? 5.309 -7.488 1.263 1 95.88 72 VAL B O 1
ATOM 2728 N N . ILE B 1 73 ? 6.281 -5.852 0.095 1 94.56 73 ILE B N 1
ATOM 2729 C CA . ILE B 1 73 ? 6.609 -6.715 -1.034 1 94.56 73 ILE B CA 1
ATOM 2730 C C . ILE B 1 73 ? 7.504 -7.859 -0.564 1 94.56 73 ILE B C 1
ATOM 2732 O O . ILE B 1 73 ? 7.238 -9.023 -0.868 1 94.56 73 ILE B O 1
ATOM 2736 N N . ASN B 1 74 ? 8.5 -7.59 0.184 1 94.69 74 ASN B N 1
ATOM 2737 C CA . ASN B 1 74 ? 9.414 -8.602 0.701 1 94.69 74 ASN B CA 1
ATOM 2738 C C . ASN B 1 74 ? 8.672 -9.656 1.52 1 94.69 74 ASN B C 1
ATOM 2740 O O . ASN B 1 74 ? 8.844 -10.859 1.296 1 94.69 74 ASN B O 1
ATOM 2744 N N . LEU B 1 75 ? 7.836 -9.172 2.385 1 96.12 75 LEU B N 1
ATOM 2745 C CA . LEU B 1 75 ? 7.113 -10.055 3.293 1 96.12 75 LEU B CA 1
ATOM 2746 C C . LEU B 1 75 ? 6.09 -10.891 2.535 1 96.12 75 LEU B C 1
ATOM 2748 O O . LEU B 1 75 ? 5.91 -12.078 2.828 1 96.12 75 LEU B O 1
ATOM 2752 N N . MET B 1 76 ? 5.5 -10.273 1.582 1 94.06 76 MET B N 1
ATOM 2753 C CA . MET B 1 76 ? 4.551 -11.008 0.752 1 94.06 76 MET B CA 1
ATOM 2754 C C . MET B 1 76 ? 5.262 -12.094 -0.056 1 94.06 76 MET B C 1
ATOM 2756 O O . MET B 1 76 ? 4.723 -13.188 -0.243 1 94.06 76 MET B O 1
ATOM 2760 N N . ILE B 1 77 ? 6.379 -11.758 -0.54 1 93 77 ILE B N 1
ATOM 2761 C CA . ILE B 1 77 ? 7.145 -12.711 -1.337 1 93 77 ILE B CA 1
ATOM 2762 C C . ILE B 1 77 ? 7.535 -13.906 -0.476 1 93 77 ILE B C 1
ATOM 2764 O O . ILE B 1 77 ? 7.547 -15.047 -0.954 1 93 77 ILE B O 1
ATOM 2768 N N . ILE B 1 78 ? 7.805 -13.672 0.785 1 94.06 78 ILE B N 1
ATOM 2769 C CA . ILE B 1 78 ? 8.086 -14.758 1.721 1 94.06 78 ILE B CA 1
ATOM 2770 C C . ILE B 1 78 ? 6.883 -15.695 1.798 1 94.06 78 ILE B C 1
ATOM 2772 O O . ILE B 1 78 ? 7.02 -16.906 1.632 1 94.06 78 ILE B O 1
ATOM 2776 N N . ILE B 1 79 ? 5.75 -15.164 1.97 1 94.25 79 ILE B N 1
ATOM 2777 C CA . ILE B 1 79 ? 4.527 -15.945 2.164 1 94.25 79 ILE B CA 1
ATOM 2778 C C . ILE B 1 79 ? 4.141 -16.625 0.856 1 94.25 79 ILE B C 1
ATOM 2780 O O . ILE B 1 79 ? 3.979 -17.844 0.812 1 94.25 79 ILE B O 1
ATOM 2784 N N . PHE B 1 80 ? 4.094 -15.906 -0.204 1 89.75 80 PHE B N 1
ATOM 2785 C CA . PHE B 1 80 ? 3.66 -16.453 -1.485 1 89.75 80 PHE B CA 1
ATOM 2786 C C . PHE B 1 80 ? 4.68 -17.453 -2.02 1 89.75 80 PHE B C 1
ATOM 2788 O O . PHE B 1 80 ? 4.309 -18.453 -2.639 1 89.75 80 PHE B O 1
ATOM 2795 N N . GLY B 1 81 ? 5.941 -17.125 -1.851 1 88 81 GLY B N 1
ATOM 2796 C CA . GLY B 1 81 ? 6.973 -18.062 -2.25 1 88 81 GLY B CA 1
ATOM 2797 C C . GLY B 1 81 ? 6.848 -19.406 -1.556 1 88 81 GLY B C 1
ATOM 2798 O O . GLY B 1 81 ? 7.012 -20.453 -2.186 1 88 81 GLY B O 1
ATOM 2799 N N . SER B 1 82 ? 6.523 -19.359 -0.266 1 91.31 82 SER B N 1
ATOM 2800 C CA . SER B 1 82 ? 6.359 -20.594 0.496 1 91.31 82 SER B CA 1
ATOM 2801 C C . SER B 1 82 ? 5.141 -21.375 0.024 1 91.31 82 SER B C 1
ATOM 2803 O O . SER B 1 82 ? 5.184 -22.609 -0.073 1 91.31 82 SER B O 1
ATOM 2805 N N . ILE B 1 83 ? 4.082 -20.719 -0.263 1 88.75 83 ILE B N 1
ATOM 2806 C CA . ILE B 1 83 ? 2.875 -21.375 -0.767 1 88.75 83 ILE B CA 1
ATOM 2807 C C . ILE B 1 83 ? 3.152 -21.984 -2.139 1 88.75 83 ILE B C 1
ATOM 2809 O O . ILE B 1 83 ? 2.678 -23.078 -2.445 1 88.75 83 ILE B O 1
ATOM 2813 N N . PHE B 1 84 ? 3.867 -21.266 -2.945 1 83 84 PHE B N 1
ATOM 2814 C CA . PHE B 1 84 ? 4.266 -21.75 -4.262 1 83 84 PHE B CA 1
ATOM 2815 C C . PHE B 1 84 ? 5.059 -23.047 -4.137 1 83 84 PHE B C 1
ATOM 2817 O O . PHE B 1 84 ? 4.82 -24 -4.879 1 83 84 PHE B O 1
ATOM 2824 N N . THR B 1 85 ? 5.984 -23.109 -3.227 1 82.62 85 THR B N 1
ATOM 2825 C CA . THR B 1 85 ? 6.785 -24.297 -2.994 1 82.62 85 THR B CA 1
ATOM 2826 C C . THR B 1 85 ? 5.906 -25.453 -2.52 1 82.62 85 THR B C 1
ATOM 2828 O O . THR B 1 85 ? 6.117 -26.609 -2.914 1 82.62 85 THR B O 1
ATOM 2831 N N . LEU B 1 86 ? 4.988 -25.156 -1.631 1 85.19 86 LEU B N 1
ATOM 2832 C CA . LEU B 1 86 ? 4.043 -26.172 -1.18 1 85.19 86 LEU B CA 1
ATOM 2833 C C . LEU B 1 86 ? 3.254 -26.734 -2.355 1 85.19 86 LEU B C 1
ATOM 2835 O O . LEU B 1 86 ? 3.102 -27.953 -2.473 1 85.19 86 LEU B O 1
ATOM 2839 N N . TYR B 1 87 ? 2.812 -25.891 -3.205 1 80.56 87 TYR B N 1
ATOM 2840 C CA . TYR B 1 87 ? 2.08 -26.312 -4.395 1 80.56 87 TYR B CA 1
ATOM 2841 C C . TYR B 1 87 ? 2.932 -27.234 -5.262 1 80.56 87 TYR B C 1
ATOM 2843 O O . TYR B 1 87 ? 2.461 -28.281 -5.723 1 80.56 87 TYR B O 1
ATOM 2851 N N . LEU B 1 88 ? 4.164 -26.906 -5.523 1 75.62 88 LEU B N 1
ATOM 2852 C CA . LEU B 1 88 ? 5.078 -27.703 -6.328 1 75.62 88 LEU B CA 1
ATOM 2853 C C . LEU B 1 88 ? 5.293 -29.078 -5.691 1 75.62 88 LEU B C 1
ATOM 2855 O O . LEU B 1 88 ? 5.383 -30.078 -6.398 1 75.62 88 LEU B O 1
ATOM 2859 N N . SER B 1 89 ? 5.395 -29.078 -4.348 1 78.81 89 SER B N 1
ATOM 2860 C CA . SER B 1 89 ? 5.648 -30.328 -3.635 1 78.81 89 SER B CA 1
ATOM 2861 C C . SER B 1 89 ? 4.469 -31.297 -3.752 1 78.81 89 SER B C 1
ATOM 2863 O O . SER B 1 89 ? 4.641 -32.5 -3.66 1 78.81 89 SER B O 1
ATOM 2865 N N . LEU B 1 90 ? 3.352 -30.781 -3.953 1 77.44 90 LEU B N 1
ATOM 2866 C CA . LEU B 1 90 ? 2.15 -31.594 -4.082 1 77.44 90 LEU B CA 1
ATOM 2867 C C . LEU B 1 90 ? 2.039 -32.188 -5.484 1 77.44 90 LEU B C 1
ATOM 2869 O O . LEU B 1 90 ? 1.514 -33.281 -5.664 1 77.44 90 LEU B O 1
ATOM 2873 N N . ILE B 1 91 ? 2.457 -31.5 -6.469 1 73.19 91 ILE B N 1
ATOM 2874 C CA . ILE B 1 91 ? 2.314 -31.922 -7.859 1 73.19 91 ILE B CA 1
ATOM 2875 C C . ILE B 1 91 ? 3.48 -32.812 -8.25 1 73.19 91 ILE B C 1
ATOM 2877 O O . ILE B 1 91 ? 3.297 -33.812 -8.977 1 73.19 91 ILE B O 1
ATOM 2881 N N . PHE B 1 92 ? 4.629 -32.344 -7.938 1 66.5 92 PHE B N 1
ATOM 2882 C CA . PHE B 1 92 ? 5.805 -33.062 -8.398 1 66.5 92 PHE B CA 1
ATOM 2883 C C . PHE B 1 92 ? 6.332 -34 -7.309 1 66.5 92 PHE B C 1
ATOM 2885 O O . PHE B 1 92 ? 6.281 -33.656 -6.125 1 66.5 92 PHE B O 1
ATOM 2892 N N . SER B 1 93 ? 6.348 -35.312 -7.566 1 59.16 93 SER B N 1
ATOM 2893 C CA . SER B 1 93 ? 6.879 -36.312 -6.648 1 59.16 93 SER B CA 1
ATOM 2894 C C . SER B 1 93 ? 8.289 -35.938 -6.195 1 59.16 93 SER B C 1
ATOM 2896 O O . SER B 1 93 ? 9.031 -35.281 -6.922 1 59.16 93 SER B O 1
ATOM 2898 N N . SER B 1 94 ? 8.633 -36 -4.832 1 56.78 94 SER B N 1
ATOM 2899 C CA . SER B 1 94 ? 9.742 -35.719 -3.924 1 56.78 94 SER B CA 1
ATOM 2900 C C . SER B 1 94 ? 11.07 -36.188 -4.504 1 56.78 94 SER B C 1
ATOM 2902 O O . SER B 1 94 ? 12.133 -35.688 -4.137 1 56.78 94 SER B O 1
ATOM 2904 N N . SER B 1 95 ? 10.977 -37.25 -5.336 1 53.28 95 SER B N 1
ATOM 2905 C CA . SER B 1 95 ? 12.188 -38 -5.609 1 53.28 95 SER B CA 1
ATOM 2906 C C . SER B 1 95 ? 13.258 -37.156 -6.262 1 53.28 95 SER B C 1
ATOM 2908 O O . SER B 1 95 ? 14.43 -37.5 -6.297 1 53.28 95 SER B O 1
ATOM 2910 N N . GLU B 1 96 ? 12.883 -35.875 -6.594 1 59.5 96 GLU B N 1
ATOM 2911 C CA . GLU B 1 96 ? 13.797 -35.219 -7.52 1 59.5 96 GLU B CA 1
ATOM 2912 C C . GLU B 1 96 ? 14.633 -34.156 -6.812 1 59.5 96 GLU B C 1
ATOM 2914 O O . GLU B 1 96 ? 15.469 -33.5 -7.434 1 59.5 96 GLU B O 1
ATOM 2919 N N . TYR B 1 97 ? 14.5 -34.094 -5.438 1 62.19 97 TYR B N 1
ATOM 2920 C CA . TYR B 1 97 ? 15.445 -33.188 -4.797 1 62.19 97 TYR B CA 1
ATOM 2921 C C . TYR B 1 97 ? 16.828 -33.844 -4.676 1 62.19 97 TYR B C 1
ATOM 2923 O O . TYR B 1 97 ? 16.969 -34.906 -4.098 1 62.19 97 TYR B O 1
ATOM 2931 N N . SER B 1 98 ? 17.797 -33.344 -5.508 1 67.75 98 SER B N 1
ATOM 2932 C CA . SER B 1 98 ? 19.125 -33.938 -5.703 1 67.75 98 SER B CA 1
ATOM 2933 C C . SER B 1 98 ? 20.062 -33.562 -4.555 1 67.75 98 SER B C 1
ATOM 2935 O O . SER B 1 98 ? 19.812 -32.625 -3.824 1 67.75 98 SER B O 1
ATOM 2937 N N . LEU B 1 99 ? 21 -34.406 -4.266 1 73.62 99 LEU B N 1
ATOM 2938 C CA . LEU B 1 99 ? 22.109 -34.156 -3.369 1 73.62 99 LEU B CA 1
ATOM 2939 C C . LEU B 1 99 ? 22.734 -32.781 -3.641 1 73.62 99 LEU B C 1
ATOM 2941 O O . LEU B 1 99 ? 23.141 -32.094 -2.711 1 73.62 99 LEU B O 1
ATOM 2945 N N . LEU B 1 100 ? 22.641 -32.406 -4.801 1 75.56 100 LEU B N 1
ATOM 2946 C CA . LEU B 1 100 ? 23.188 -31.109 -5.195 1 75.56 100 LEU B CA 1
ATOM 2947 C C . LEU B 1 100 ? 22.422 -29.969 -4.543 1 75.56 100 LEU B C 1
ATOM 2949 O O . LEU B 1 100 ? 23.016 -28.984 -4.117 1 75.56 100 LEU B O 1
ATOM 2953 N N . THR B 1 101 ? 21.125 -30.109 -4.414 1 75.19 101 THR B N 1
ATOM 2954 C CA . THR B 1 101 ? 20.297 -29.078 -3.787 1 75.19 101 THR B CA 1
ATOM 2955 C C . THR B 1 101 ? 20.641 -28.938 -2.309 1 75.19 101 THR B C 1
ATOM 2957 O O . THR B 1 101 ? 20.688 -27.828 -1.783 1 75.19 101 THR B O 1
ATOM 2960 N N . ILE B 1 102 ? 20.969 -30 -1.716 1 76.5 102 ILE B N 1
ATOM 2961 C CA . ILE B 1 102 ? 21.359 -29.984 -0.307 1 76.5 102 ILE B CA 1
ATOM 2962 C C . ILE B 1 102 ? 22.688 -29.25 -0.14 1 76.5 102 ILE B C 1
ATOM 2964 O O . ILE B 1 102 ? 22.812 -28.359 0.719 1 76.5 102 ILE B O 1
ATOM 2968 N N . ILE B 1 103 ? 23.625 -29.594 -0.942 1 78.38 103 ILE B N 1
ATOM 2969 C CA . ILE B 1 103 ? 24.938 -28.984 -0.872 1 78.38 103 ILE B CA 1
ATOM 2970 C C . ILE B 1 103 ? 24.844 -27.484 -1.097 1 78.38 103 ILE B C 1
ATOM 2972 O O . ILE B 1 103 ? 25.422 -26.688 -0.343 1 78.38 103 ILE B O 1
ATOM 2976 N N . LEU B 1 104 ? 24.172 -27.109 -2.088 1 81.25 104 LEU B N 1
ATOM 2977 C CA . LEU B 1 104 ? 24.016 -25.688 -2.396 1 81.25 104 LEU B CA 1
ATOM 2978 C C . LEU B 1 104 ? 23.375 -24.953 -1.23 1 81.25 104 LEU B C 1
ATOM 2980 O O . LEU B 1 104 ? 23.781 -23.844 -0.882 1 81.25 104 LEU B O 1
ATOM 2984 N N . SER B 1 105 ? 22.359 -25.578 -0.642 1 81.44 105 SER B N 1
ATOM 2985 C CA . SER B 1 105 ? 21.672 -24.969 0.493 1 81.44 105 SER B CA 1
ATOM 2986 C C . SER B 1 105 ? 22.625 -24.75 1.661 1 81.44 105 SER B C 1
ATOM 2988 O O . SER B 1 105 ? 22.547 -23.719 2.348 1 81.44 105 SER B O 1
ATOM 2990 N N . MET B 1 106 ? 23.547 -25.672 1.832 1 83.62 106 MET B N 1
ATOM 2991 C CA . MET B 1 106 ? 24.531 -25.578 2.916 1 83.62 106 MET B CA 1
ATOM 2992 C C . MET B 1 106 ? 25.5 -24.422 2.672 1 83.62 106 MET B C 1
ATOM 2994 O O . MET B 1 106 ? 25.906 -23.75 3.613 1 83.62 106 MET B O 1
ATOM 2998 N N . ILE B 1 107 ? 25.734 -24.141 1.444 1 86 107 ILE B N 1
ATOM 2999 C CA . ILE B 1 107 ? 26.703 -23.109 1.079 1 86 107 ILE B CA 1
ATOM 3000 C C . ILE B 1 107 ? 26.031 -21.734 1.193 1 86 107 ILE B C 1
ATOM 3002 O O . ILE B 1 107 ? 26.688 -20.75 1.566 1 86 107 ILE B O 1
ATOM 3006 N N . VAL B 1 108 ? 24.812 -21.688 0.951 1 87.38 108 VAL B N 1
ATOM 3007 C CA . VAL B 1 108 ? 24.094 -20.422 0.877 1 87.38 108 VAL B CA 1
ATOM 3008 C C . VAL B 1 108 ? 23.844 -19.875 2.285 1 87.38 108 VAL B C 1
ATOM 3010 O O . VAL B 1 108 ? 23.828 -18.672 2.502 1 87.38 108 VAL B O 1
ATOM 3013 N N . ILE B 1 109 ? 23.812 -20.75 3.285 1 86.5 109 ILE B N 1
ATOM 3014 C CA . ILE B 1 109 ? 23.422 -20.391 4.645 1 86.5 109 ILE B CA 1
ATOM 3015 C C . ILE B 1 109 ? 24.422 -19.375 5.215 1 86.5 109 ILE B C 1
ATOM 3017 O O . ILE B 1 109 ? 24.047 -18.297 5.648 1 86.5 109 ILE B O 1
ATOM 3021 N N . PRO B 1 110 ? 25.719 -19.641 5.09 1 86.75 110 PRO B N 1
ATOM 3022 C CA . PRO B 1 110 ? 26.688 -18.672 5.625 1 86.75 110 PRO B CA 1
ATOM 3023 C C . PRO B 1 110 ? 26.656 -17.344 4.871 1 86.75 110 PRO B C 1
ATOM 3025 O O . PRO B 1 110 ? 26.891 -16.297 5.461 1 86.75 110 PRO B O 1
ATOM 3028 N N . LEU B 1 111 ? 26.422 -17.375 3.631 1 88.44 111 LEU B N 1
ATOM 3029 C CA . LEU B 1 111 ? 26.328 -16.141 2.842 1 88.44 111 LEU B CA 1
ATOM 3030 C C . LEU B 1 111 ? 25.188 -15.266 3.322 1 88.44 111 LEU B C 1
ATOM 3032 O O . LEU B 1 111 ? 25.359 -14.055 3.49 1 88.44 111 LEU B O 1
ATOM 3036 N N . LEU B 1 112 ? 24.125 -15.859 3.611 1 90.06 112 LEU B N 1
ATOM 3037 C CA . LEU B 1 112 ? 22.938 -15.125 4.043 1 90.06 112 LEU B CA 1
ATOM 3038 C C . LEU B 1 112 ? 23.125 -14.586 5.461 1 90.06 112 LEU B C 1
ATOM 3040 O O . LEU B 1 112 ? 22.594 -13.523 5.797 1 90.06 112 LEU B O 1
ATOM 3044 N N . LEU B 1 113 ? 23.875 -15.266 6.281 1 87.5 113 LEU B N 1
ATOM 3045 C CA . LEU B 1 113 ? 24.141 -14.844 7.652 1 87.5 113 LEU B CA 1
ATOM 3046 C C . LEU B 1 113 ? 24.938 -13.547 7.68 1 87.5 113 LEU B C 1
ATOM 3048 O O . LEU B 1 113 ? 24.906 -12.812 8.672 1 87.5 113 LEU B O 1
ATOM 3052 N N . SER B 1 114 ? 25.516 -13.25 6.637 1 87.12 114 SER B N 1
ATOM 3053 C CA . SER B 1 114 ? 26.328 -12.047 6.566 1 87.12 114 SER B CA 1
ATOM 3054 C C . SER B 1 114 ? 25.469 -10.805 6.355 1 87.12 114 SER B C 1
ATOM 3056 O O . SER B 1 114 ? 25.953 -9.68 6.5 1 87.12 114 SER B O 1
ATOM 3058 N N . ILE B 1 115 ? 24.219 -11.062 6.004 1 87.25 115 ILE B N 1
ATOM 3059 C CA . ILE B 1 115 ? 23.281 -9.945 5.844 1 87.25 115 ILE B CA 1
ATOM 3060 C C . ILE B 1 115 ? 22.766 -9.508 7.207 1 87.25 115 ILE B C 1
ATOM 3062 O O . ILE B 1 115 ? 21.953 -10.203 7.82 1 87.25 115 ILE B O 1
ATOM 3066 N N . GLU B 1 116 ? 23.359 -8.414 7.855 1 76.38 116 GLU B N 1
ATOM 3067 C CA . GLU B 1 116 ? 23.031 -7.977 9.211 1 76.38 116 GLU B CA 1
ATOM 3068 C C . GLU B 1 116 ? 22.297 -6.645 9.195 1 76.38 116 GLU B C 1
ATOM 3070 O O . GLU B 1 116 ? 22.359 -5.902 8.211 1 76.38 116 GLU B O 1
ATOM 3075 N N . ASN B 1 117 ? 21.562 -6.535 10.383 1 70.25 117 ASN B N 1
ATOM 3076 C CA . ASN B 1 117 ? 20.719 -5.352 10.562 1 70.25 117 ASN B CA 1
ATOM 3077 C C . ASN B 1 117 ? 21.531 -4.168 11.086 1 70.25 117 ASN B C 1
ATOM 3079 O O . ASN B 1 117 ? 22.234 -4.285 12.086 1 70.25 117 ASN B O 1
ATOM 3083 N N . GLU B 1 118 ? 21.547 -3.221 10.242 1 67.5 118 GLU B N 1
ATOM 3084 C CA . GLU B 1 118 ? 22.234 -2.041 10.773 1 67.5 118 GLU B CA 1
ATOM 3085 C C . GLU B 1 118 ? 21.234 -1.017 11.297 1 67.5 118 GLU B C 1
ATOM 3087 O O . GLU B 1 118 ? 21.578 -0.168 12.125 1 67.5 118 GLU B O 1
ATOM 3092 N N . ASP B 1 119 ? 19.984 -1.176 10.828 1 70.44 119 ASP B N 1
ATOM 3093 C CA . ASP B 1 119 ? 19.047 -0.123 11.219 1 70.44 119 ASP B CA 1
ATOM 3094 C C . ASP B 1 119 ? 17.656 -0.695 11.492 1 70.44 119 ASP B C 1
ATOM 3096 O O . ASP B 1 119 ? 16.891 -0.976 10.562 1 70.44 119 ASP B O 1
ATOM 3100 N N . GLU B 1 120 ? 17.297 -0.566 12.766 1 74 120 GLU B N 1
ATOM 3101 C CA . GLU B 1 120 ? 16.078 -1.228 13.219 1 74 120 GLU B CA 1
ATOM 3102 C C . GLU B 1 120 ? 14.852 -0.402 12.875 1 74 120 GLU B C 1
ATOM 3104 O O . GLU B 1 120 ? 13.734 -0.924 12.859 1 74 120 GLU B O 1
ATOM 3109 N N . LYS B 1 121 ? 15.07 0.777 12.445 1 79.62 121 LYS B N 1
ATOM 3110 C CA . LYS B 1 121 ? 13.891 1.612 12.234 1 79.62 121 LYS B CA 1
ATOM 3111 C C . LYS B 1 121 ? 13.516 1.672 10.758 1 79.62 121 LYS B C 1
ATOM 3113 O O . LYS B 1 121 ? 12.438 2.154 10.398 1 79.62 121 LYS B O 1
ATOM 3118 N N . ASP B 1 122 ? 14.32 1.187 9.977 1 88.81 122 ASP B N 1
ATOM 3119 C CA . ASP B 1 122 ? 14.055 1.16 8.547 1 88.81 122 ASP B CA 1
ATOM 3120 C C . ASP B 1 122 ? 13.344 -0.127 8.141 1 88.81 122 ASP B C 1
ATOM 3122 O O . ASP B 1 122 ? 13.961 -1.191 8.07 1 88.81 122 ASP B O 1
ATOM 3126 N N . PHE B 1 123 ? 12.086 0.01 7.809 1 89.44 123 PHE B N 1
ATOM 3127 C CA . PHE B 1 123 ? 11.258 -1.157 7.523 1 89.44 123 PHE B CA 1
ATOM 3128 C C . PHE B 1 123 ? 11.789 -1.923 6.32 1 89.44 123 PHE B C 1
ATOM 3130 O O . PHE B 1 123 ? 11.672 -3.148 6.254 1 89.44 123 PHE B O 1
ATOM 3137 N N . ASN B 1 124 ? 12.352 -1.202 5.383 1 91.94 124 ASN B N 1
ATOM 3138 C CA . ASN B 1 124 ? 12.914 -1.837 4.199 1 91.94 124 ASN B CA 1
ATOM 3139 C C . ASN B 1 124 ? 14.109 -2.721 4.547 1 91.94 124 ASN B C 1
ATOM 3141 O O . ASN B 1 124 ? 14.125 -3.908 4.215 1 91.94 124 ASN B O 1
ATOM 3145 N N . LYS B 1 125 ? 15 -2.221 5.262 1 91.81 125 LYS B N 1
ATOM 3146 C CA . LYS B 1 125 ? 16.188 -2.975 5.668 1 91.81 125 LYS B CA 1
ATOM 3147 C C . LYS B 1 125 ? 15.805 -4.121 6.602 1 91.81 125 LYS B C 1
ATOM 3149 O O . LYS B 1 125 ? 16.312 -5.238 6.453 1 91.81 125 LYS B O 1
ATOM 3154 N N . LYS B 1 126 ? 14.93 -3.863 7.477 1 92.31 126 LYS B N 1
ATOM 3155 C CA . LYS B 1 126 ? 14.469 -4.891 8.406 1 92.31 126 LYS B CA 1
ATOM 3156 C C . LYS B 1 126 ? 13.82 -6.055 7.66 1 92.31 126 LYS B C 1
ATOM 3158 O O . LYS B 1 126 ? 14.023 -7.219 8.023 1 92.31 126 LYS B O 1
ATOM 3163 N N . SER B 1 127 ? 13.039 -5.699 6.684 1 93.69 127 SER B N 1
ATOM 3164 C CA . SER B 1 127 ? 12.352 -6.742 5.934 1 93.69 127 SER B CA 1
ATOM 3165 C C . SER B 1 127 ? 13.336 -7.605 5.152 1 93.69 127 SER B C 1
ATOM 3167 O O . SER B 1 127 ? 13.117 -8.805 4.984 1 93.69 127 SER B O 1
ATOM 3169 N N . VAL B 1 128 ? 14.391 -7.02 4.684 1 93.5 128 VAL B N 1
ATOM 3170 C CA . VAL B 1 128 ? 15.422 -7.758 3.957 1 93.5 128 VAL B CA 1
ATOM 3171 C C . VAL B 1 128 ? 16.125 -8.727 4.906 1 93.5 128 VAL B C 1
ATOM 3173 O O . VAL B 1 128 ? 16.375 -9.883 4.551 1 93.5 128 VAL B O 1
ATOM 3176 N N . VAL B 1 129 ? 16.422 -8.266 6.059 1 93.19 129 VAL B N 1
ATOM 3177 C CA . VAL B 1 129 ? 17.047 -9.109 7.07 1 93.19 129 VAL B CA 1
ATOM 3178 C C . VAL B 1 129 ? 16.109 -10.258 7.438 1 93.19 129 VAL B C 1
ATOM 3180 O O . VAL B 1 129 ? 16.531 -11.414 7.516 1 93.19 129 VAL B O 1
ATOM 3183 N N . LEU B 1 130 ? 14.906 -9.961 7.645 1 93.38 130 LEU B N 1
ATOM 3184 C CA . LEU B 1 130 ? 13.922 -10.984 7.973 1 93.38 130 LEU B CA 1
ATOM 3185 C C . LEU B 1 130 ? 13.805 -12.008 6.844 1 93.38 130 LEU B C 1
ATOM 3187 O O . LEU B 1 130 ? 13.695 -13.211 7.098 1 93.38 130 LEU B O 1
ATOM 3191 N N . HIS B 1 131 ? 13.789 -11.516 5.656 1 93.94 131 HIS B N 1
ATOM 3192 C CA . HIS B 1 131 ? 13.742 -12.375 4.477 1 93.94 131 HIS B CA 1
ATOM 3193 C C . HIS B 1 131 ? 14.922 -13.344 4.453 1 93.94 131 HIS B C 1
ATOM 3195 O O . HIS B 1 131 ? 14.742 -14.539 4.242 1 93.94 131 HIS B O 1
ATOM 3201 N N . SER B 1 132 ? 16.078 -12.781 4.699 1 93.56 132 SER B N 1
ATOM 3202 C CA . SER B 1 132 ? 17.281 -13.617 4.719 1 93.56 132 SER B CA 1
ATOM 3203 C C . SER B 1 132 ? 17.219 -14.641 5.848 1 93.56 132 SER B C 1
ATOM 3205 O O . SER B 1 132 ? 17.625 -15.789 5.672 1 93.56 132 SER B O 1
ATOM 3207 N N . LEU B 1 133 ? 16.797 -14.281 6.973 1 93.75 133 LEU B N 1
ATOM 3208 C CA . LEU B 1 133 ? 16.656 -15.195 8.102 1 93.75 133 LEU B CA 1
ATOM 3209 C C . LEU B 1 133 ? 15.672 -16.312 7.773 1 93.75 133 LEU B C 1
ATOM 3211 O O . LEU B 1 133 ? 15.914 -17.469 8.102 1 93.75 133 LEU B O 1
ATOM 3215 N N . PHE B 1 134 ? 14.555 -15.953 7.191 1 94.88 134 PHE B N 1
ATOM 3216 C CA . PHE B 1 134 ? 13.586 -16.953 6.773 1 94.88 134 PHE B CA 1
ATOM 3217 C C . PHE B 1 134 ? 14.211 -17.953 5.816 1 94.88 134 PHE B C 1
ATOM 3219 O O . PHE B 1 134 ? 14.008 -19.172 5.945 1 94.88 134 PHE B O 1
ATOM 3226 N N . ASP B 1 135 ? 14.938 -17.359 4.859 1 92.81 135 ASP B N 1
ATOM 3227 C CA . ASP B 1 135 ? 15.578 -18.25 3.893 1 92.81 135 ASP B CA 1
ATOM 3228 C C . ASP B 1 135 ? 16.547 -19.203 4.582 1 92.81 135 ASP B C 1
ATOM 3230 O O . ASP B 1 135 ? 16.609 -20.391 4.246 1 92.81 135 ASP B O 1
ATOM 3234 N N . ILE B 1 136 ? 17.297 -18.719 5.484 1 93.44 136 ILE B N 1
ATOM 3235 C CA . ILE B 1 136 ? 18.234 -19.547 6.242 1 93.44 136 ILE B CA 1
ATOM 3236 C C . ILE B 1 136 ? 17.469 -20.672 6.934 1 93.44 136 ILE B C 1
ATOM 3238 O O . ILE B 1 136 ? 17.828 -21.844 6.805 1 93.44 136 ILE B O 1
ATOM 3242 N N . LEU B 1 137 ? 16.438 -20.406 7.605 1 94.69 137 LEU B N 1
ATOM 3243 C CA . LEU B 1 137 ? 15.641 -21.391 8.32 1 94.69 137 LEU B CA 1
ATOM 3244 C C . LEU B 1 137 ? 15.008 -22.391 7.359 1 94.69 137 LEU B C 1
ATOM 3246 O O . LEU B 1 137 ? 14.969 -23.594 7.641 1 94.69 137 LEU B O 1
ATOM 3250 N N . SER B 1 138 ? 14.547 -21.844 6.273 1 92.62 138 SER B N 1
ATOM 3251 C CA . SER B 1 138 ? 13.945 -22.719 5.27 1 92.62 138 SER B CA 1
ATOM 3252 C C . SER B 1 138 ? 14.969 -23.703 4.715 1 92.62 138 SER B C 1
ATOM 3254 O O . SER B 1 138 ? 14.641 -24.859 4.469 1 92.62 138 SER B O 1
ATOM 3256 N N . TYR B 1 139 ? 16.203 -23.219 4.52 1 90.44 139 TYR B N 1
ATOM 3257 C CA . TYR B 1 139 ? 17.25 -24.109 4.047 1 90.44 139 TYR B CA 1
ATOM 3258 C C . TYR B 1 139 ? 17.578 -25.172 5.09 1 90.44 139 TYR B C 1
ATOM 3260 O O . TYR B 1 139 ? 17.781 -26.344 4.754 1 90.44 139 TYR B O 1
ATOM 3268 N N . ILE B 1 140 ? 17.609 -24.766 6.27 1 93.56 140 ILE B N 1
ATOM 3269 C CA . ILE B 1 140 ? 17.891 -25.703 7.348 1 93.56 140 ILE B CA 1
ATOM 3270 C C . ILE B 1 140 ? 16.797 -26.766 7.41 1 93.56 140 ILE B C 1
ATOM 3272 O O . ILE B 1 140 ? 17.109 -27.969 7.457 1 93.56 140 ILE B O 1
ATOM 3276 N N . ILE B 1 141 ? 15.57 -26.391 7.398 1 93.06 141 ILE B N 1
ATOM 3277 C CA . ILE B 1 141 ? 14.453 -27.328 7.406 1 93.06 141 ILE B CA 1
ATOM 3278 C C . ILE B 1 141 ? 14.531 -28.234 6.184 1 93.06 141 ILE B C 1
ATOM 3280 O O . ILE B 1 141 ? 14.344 -29.453 6.293 1 93.06 141 ILE B O 1
ATOM 3284 N N . GLY B 1 142 ? 14.797 -27.625 5.043 1 88.56 142 GLY B N 1
ATOM 3285 C CA . GLY B 1 142 ? 14.93 -28.406 3.818 1 88.56 142 GLY B CA 1
ATOM 3286 C C . GLY B 1 142 ? 16 -29.469 3.898 1 88.56 142 GLY B C 1
ATOM 3287 O O . GLY B 1 142 ? 15.773 -30.609 3.48 1 88.56 142 GLY B O 1
ATOM 3288 N N . ILE B 1 143 ? 17.141 -29.094 4.438 1 89.38 143 ILE B N 1
ATOM 3289 C CA . ILE B 1 143 ? 18.25 -30.031 4.594 1 89.38 143 ILE B CA 1
ATOM 3290 C C . ILE B 1 143 ? 17.828 -31.172 5.516 1 89.38 143 ILE B C 1
ATOM 3292 O O . ILE B 1 143 ? 18.031 -32.344 5.199 1 89.38 143 ILE B O 1
ATOM 3296 N N . LEU B 1 144 ? 17.234 -30.891 6.586 1 92.12 144 LEU B N 1
ATOM 3297 C CA . LEU B 1 144 ? 16.781 -31.891 7.547 1 92.12 144 LEU B CA 1
ATOM 3298 C C . LEU B 1 144 ? 15.758 -32.844 6.914 1 92.12 144 LEU B C 1
ATOM 3300 O O . LEU B 1 144 ? 15.852 -34.062 7.078 1 92.12 144 LEU B O 1
ATOM 3304 N N . VAL B 1 145 ? 14.828 -32.281 6.242 1 89.88 145 VAL B N 1
ATOM 3305 C CA . VAL B 1 145 ? 13.773 -33.031 5.594 1 89.88 145 VAL B CA 1
ATOM 3306 C C . VAL B 1 145 ? 14.383 -34 4.562 1 89.88 145 VAL B C 1
ATOM 3308 O O . VAL B 1 145 ? 14 -35.156 4.484 1 89.88 145 VAL B O 1
ATOM 3311 N N . LEU B 1 146 ? 15.367 -33.5 3.787 1 85.56 146 LEU B N 1
ATOM 3312 C CA . LEU B 1 146 ? 16 -34.312 2.754 1 85.56 146 LEU B CA 1
ATOM 3313 C C . LEU B 1 146 ? 16.812 -35.469 3.375 1 85.56 146 LEU B C 1
ATOM 3315 O O . LEU B 1 146 ? 16.828 -36.562 2.844 1 85.56 146 LEU B O 1
ATOM 3319 N N . ILE B 1 147 ? 17.469 -35.188 4.477 1 87.75 147 ILE B N 1
ATOM 3320 C CA . ILE B 1 147 ? 18.234 -36.219 5.176 1 87.75 147 ILE B CA 1
ATOM 3321 C C . ILE B 1 147 ? 17.297 -37.312 5.668 1 87.75 147 ILE B C 1
ATOM 3323 O O . ILE B 1 147 ? 17.547 -38.5 5.453 1 87.75 147 ILE B O 1
ATOM 3327 N N . VAL B 1 148 ? 16.203 -36.906 6.297 1 90.19 148 VAL B N 1
ATOM 3328 C CA . VAL B 1 148 ? 15.227 -37.875 6.816 1 90.19 148 VAL B CA 1
ATOM 3329 C C . VAL B 1 148 ? 14.625 -38.656 5.664 1 90.19 148 VAL B C 1
ATOM 3331 O O . VAL B 1 148 ? 14.453 -39.875 5.773 1 90.19 148 VAL B O 1
ATOM 3334 N N . TYR B 1 149 ? 14.344 -38 4.605 1 86.5 149 TYR B N 1
ATOM 3335 C CA . TYR B 1 149 ? 13.781 -38.656 3.439 1 86.5 149 TYR B CA 1
ATOM 3336 C C . TYR B 1 149 ? 14.75 -39.688 2.887 1 86.5 149 TYR B C 1
ATOM 3338 O O . TYR B 1 149 ? 14.344 -40.781 2.508 1 86.5 149 TYR B O 1
ATOM 3346 N N . HIS B 1 150 ? 16.047 -39.406 2.828 1 84.31 150 HIS B N 1
ATOM 3347 C CA . HIS B 1 150 ? 17.047 -40.312 2.275 1 84.31 150 HIS B CA 1
ATOM 3348 C C . HIS B 1 150 ? 17.203 -41.531 3.16 1 84.31 150 HIS B C 1
ATOM 3350 O O . HIS B 1 150 ? 17.484 -42.625 2.66 1 84.31 150 HIS B O 1
ATOM 3356 N N . ILE B 1 151 ? 16.922 -41.406 4.395 1 88.94 151 ILE B N 1
ATOM 3357 C CA . ILE B 1 151 ? 17.078 -42.5 5.34 1 88.94 151 ILE B CA 1
ATOM 3358 C C . ILE B 1 151 ? 15.812 -43.344 5.379 1 88.94 151 ILE B C 1
ATOM 3360 O O . ILE B 1 151 ? 15.875 -44.562 5.402 1 88.94 151 ILE B O 1
ATOM 3364 N N . THR B 1 152 ? 14.641 -42.75 5.316 1 89.19 152 THR B N 1
ATOM 3365 C CA . THR B 1 152 ? 13.398 -43.469 5.586 1 89.19 152 THR B CA 1
ATOM 3366 C C . THR B 1 152 ? 12.664 -43.781 4.285 1 89.19 152 THR B C 1
ATOM 3368 O O . THR B 1 152 ? 11.789 -44.656 4.254 1 89.19 152 THR B O 1
ATOM 3371 N N . SER B 1 153 ? 12.875 -43 3.209 1 84.88 153 SER B N 1
ATOM 3372 C CA . SER B 1 153 ? 12.203 -43.125 1.92 1 84.88 153 SER B CA 1
ATOM 3373 C C . SER B 1 153 ? 10.703 -42.844 2.061 1 84.88 153 SER B C 1
ATOM 3375 O O . SER B 1 153 ? 9.898 -43.406 1.311 1 84.88 153 SER B O 1
ATOM 3377 N N . ILE B 1 154 ? 10.391 -42.188 3.105 1 85.62 154 ILE B N 1
ATOM 3378 C CA . ILE B 1 154 ? 8.992 -41.844 3.334 1 85.62 154 ILE B CA 1
ATOM 3379 C C . ILE B 1 154 ? 8.68 -40.5 2.691 1 85.62 154 ILE B C 1
ATOM 3381 O O . ILE B 1 154 ? 9.234 -39.469 3.09 1 85.62 154 ILE B O 1
ATOM 3385 N N . ASN B 1 155 ? 7.777 -40.469 1.809 1 83.5 155 ASN B N 1
ATOM 3386 C CA . ASN B 1 155 ? 7.477 -39.312 1.001 1 83.5 155 ASN B CA 1
ATOM 3387 C C . ASN B 1 155 ? 6.758 -38.219 1.816 1 83.5 155 ASN B C 1
ATOM 3389 O O . ASN B 1 155 ? 6.922 -37.031 1.562 1 83.5 155 ASN B O 1
ATOM 3393 N N . ILE B 1 156 ? 6.027 -38.656 2.803 1 88.25 156 ILE B N 1
ATOM 3394 C CA . ILE B 1 156 ? 5.184 -37.719 3.541 1 88.25 156 ILE B CA 1
ATOM 3395 C C . ILE B 1 156 ? 6.059 -36.719 4.293 1 88.25 156 ILE B C 1
ATOM 3397 O O . ILE B 1 156 ? 5.602 -35.625 4.641 1 88.25 156 ILE B O 1
ATOM 3401 N N . VAL B 1 157 ? 7.297 -37.062 4.539 1 89.06 157 VAL B N 1
ATOM 3402 C CA . VAL B 1 157 ? 8.227 -36.188 5.262 1 89.06 157 VAL B CA 1
ATOM 3403 C C . VAL B 1 157 ? 8.461 -34.906 4.469 1 89.06 157 VAL B C 1
ATOM 3405 O O . VAL B 1 157 ? 8.578 -33.812 5.051 1 89.06 157 VAL B O 1
ATOM 3408 N N . ILE B 1 158 ? 8.469 -34.969 3.223 1 86.38 158 ILE B N 1
ATOM 3409 C CA . ILE B 1 158 ? 8.688 -33.812 2.357 1 86.38 158 ILE B CA 1
ATOM 3410 C C . ILE B 1 158 ? 7.512 -32.844 2.48 1 86.38 158 ILE B C 1
ATOM 3412 O O . ILE B 1 158 ? 7.703 -31.656 2.695 1 86.38 158 ILE B O 1
ATOM 3416 N N . LEU B 1 159 ? 6.328 -33.375 2.445 1 89.31 159 LEU B N 1
ATOM 3417 C CA . LEU B 1 159 ? 5.117 -32.562 2.555 1 89.31 159 LEU B CA 1
ATOM 3418 C C . LEU B 1 159 ? 5.051 -31.875 3.908 1 89.31 159 LEU B C 1
ATOM 3420 O O . LEU B 1 159 ? 4.734 -30.688 3.982 1 89.31 159 LEU B O 1
ATOM 3424 N N . LEU B 1 160 ? 5.348 -32.562 4.883 1 92.25 160 LEU B N 1
ATOM 3425 C CA . LEU B 1 160 ? 5.32 -32 6.227 1 92.25 160 LEU B CA 1
ATOM 3426 C C . LEU B 1 160 ? 6.355 -30.906 6.367 1 92.25 160 LEU B C 1
ATOM 3428 O O . LEU B 1 160 ? 6.105 -29.891 7.035 1 92.25 160 LEU B O 1
ATOM 3432 N N . GLY B 1 161 ? 7.543 -31.078 5.797 1 92.44 161 GLY B N 1
ATOM 3433 C CA . GLY B 1 161 ? 8.57 -30.062 5.809 1 92.44 161 GLY B CA 1
ATOM 3434 C C . GLY B 1 161 ? 8.133 -28.766 5.137 1 92.44 161 GLY B C 1
ATOM 3435 O O . GLY B 1 161 ? 8.289 -27.688 5.695 1 92.44 161 GLY B O 1
ATOM 3436 N N . VAL B 1 162 ? 7.512 -28.875 3.99 1 91.81 162 VAL B N 1
ATOM 3437 C CA . VAL B 1 162 ? 7.094 -27.703 3.229 1 91.81 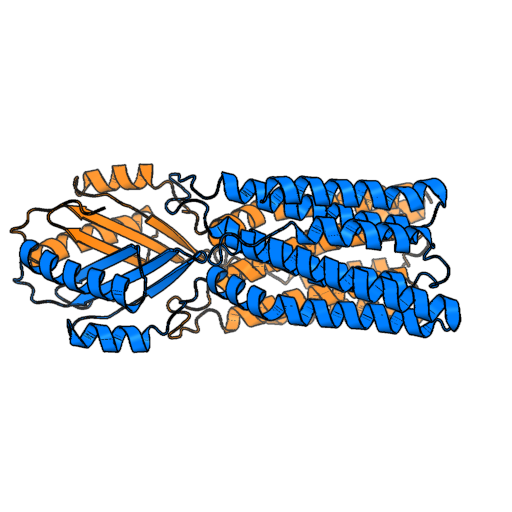162 VAL B CA 1
ATOM 3438 C C . VAL B 1 162 ? 5.949 -26.984 3.953 1 91.81 162 VAL B C 1
ATOM 3440 O O . VAL B 1 162 ? 5.902 -25.766 3.998 1 91.81 162 VAL B O 1
ATOM 3443 N N . ILE B 1 163 ? 5.027 -27.797 4.52 1 94.69 163 ILE B N 1
ATOM 3444 C CA . ILE B 1 163 ? 3.938 -27.203 5.293 1 94.69 163 ILE B CA 1
ATOM 3445 C C . ILE B 1 163 ? 4.504 -26.406 6.465 1 94.69 163 ILE B C 1
ATOM 3447 O O . ILE B 1 163 ? 4.039 -25.297 6.75 1 94.69 163 ILE B O 1
ATOM 3451 N N . SER B 1 164 ? 5.527 -26.984 7.094 1 96.38 164 SER B N 1
ATOM 3452 C CA . SER B 1 164 ? 6.18 -26.297 8.195 1 96.38 164 SER B CA 1
ATOM 3453 C C . SER B 1 164 ? 6.777 -24.969 7.738 1 96.38 164 SER B C 1
ATOM 3455 O O . SER B 1 164 ? 6.715 -23.969 8.461 1 96.38 164 SER B O 1
ATOM 3457 N N . ILE B 1 165 ? 7.309 -24.922 6.59 1 95 165 ILE B N 1
ATOM 3458 C CA . ILE B 1 165 ? 7.922 -23.719 6.039 1 95 165 ILE B CA 1
ATOM 3459 C C . ILE B 1 165 ? 6.848 -22.672 5.773 1 95 165 ILE B C 1
ATOM 3461 O O . ILE B 1 165 ? 7.055 -21.484 6.031 1 95 165 ILE B O 1
ATOM 3465 N N . VAL B 1 166 ? 5.711 -23.078 5.305 1 95.88 166 VAL B N 1
ATOM 3466 C CA . VAL B 1 166 ? 4.602 -22.156 5.055 1 95.88 166 VAL B CA 1
ATOM 3467 C C . VAL B 1 166 ? 4.129 -21.547 6.375 1 95.88 166 VAL B C 1
ATOM 3469 O O . VAL B 1 166 ? 3.945 -20.328 6.477 1 95.88 166 VAL B O 1
ATOM 3472 N N . ILE B 1 167 ? 3.988 -22.391 7.336 1 97.5 167 ILE B N 1
ATOM 3473 C CA . ILE B 1 167 ? 3.549 -21.922 8.648 1 97.5 167 ILE B CA 1
ATOM 3474 C C . ILE B 1 167 ? 4.57 -20.953 9.211 1 97.5 167 ILE B C 1
ATOM 3476 O O . ILE B 1 167 ? 4.203 -19.891 9.719 1 97.5 167 ILE B O 1
ATOM 3480 N N . LEU B 1 168 ? 5.809 -21.281 9.094 1 97.19 168 LEU B N 1
ATOM 3481 C CA . LEU B 1 168 ? 6.891 -20.438 9.57 1 97.19 168 LEU B CA 1
ATOM 3482 C C . LEU B 1 168 ? 6.863 -19.078 8.859 1 97.19 168 LEU B C 1
ATOM 3484 O O . LEU B 1 168 ? 7.07 -18.047 9.484 1 97.19 168 LEU B O 1
ATOM 3488 N N . SER B 1 169 ? 6.625 -19.094 7.547 1 97.12 169 SER B N 1
ATOM 3489 C CA . SER B 1 169 ? 6.59 -17.859 6.766 1 97.12 169 SER B CA 1
ATOM 3490 C C . SER B 1 169 ? 5.492 -16.938 7.258 1 97.12 169 SER B C 1
ATOM 3492 O O . SER B 1 169 ? 5.711 -15.727 7.398 1 97.12 169 SER B O 1
ATOM 3494 N N . ILE B 1 170 ? 4.352 -17.469 7.598 1 97.12 170 ILE B N 1
ATOM 3495 C CA . ILE B 1 170 ? 3.219 -16.672 8.062 1 97.12 170 ILE B CA 1
ATOM 3496 C C . ILE B 1 170 ? 3.52 -16.109 9.453 1 97.12 170 ILE B C 1
ATOM 3498 O O . ILE B 1 170 ? 3.328 -14.906 9.695 1 97.12 170 ILE B O 1
ATOM 3502 N N . PHE B 1 171 ? 4.051 -16.906 10.25 1 96.75 171 PHE B N 1
ATOM 3503 C CA . PHE B 1 171 ? 4.348 -16.5 11.617 1 96.75 171 PHE B CA 1
ATOM 3504 C C . PHE B 1 171 ? 5.391 -15.398 11.648 1 96.75 171 PHE B C 1
ATOM 3506 O O . PHE B 1 171 ? 5.262 -14.438 12.406 1 96.75 171 PHE B O 1
ATOM 3513 N N . MET B 1 172 ? 6.336 -15.469 10.836 1 96.12 172 MET B N 1
ATOM 3514 C CA . MET B 1 172 ? 7.441 -14.516 10.852 1 96.12 172 MET B CA 1
ATOM 3515 C C . MET B 1 172 ? 7.039 -13.211 10.18 1 96.12 172 MET B C 1
ATOM 3517 O O . MET B 1 172 ? 7.59 -12.148 10.484 1 96.12 172 MET B O 1
ATOM 3521 N N . SER B 1 173 ? 6.07 -13.312 9.258 1 97.06 173 SER B N 1
ATOM 3522 C CA . SER B 1 173 ? 5.785 -12.156 8.422 1 97.06 173 SER B CA 1
ATOM 3523 C C . SER B 1 173 ? 4.574 -11.383 8.938 1 97.06 173 SER B C 1
ATOM 3525 O O . SER B 1 173 ? 4.406 -10.203 8.625 1 97.06 173 SER B O 1
ATOM 3527 N N . ILE B 1 174 ? 3.73 -11.961 9.812 1 96.56 174 ILE B N 1
ATOM 3528 C CA . ILE B 1 174 ? 2.414 -11.414 10.117 1 96.56 174 ILE B CA 1
ATOM 3529 C C . ILE B 1 174 ? 2.57 -10.094 10.883 1 96.56 174 ILE B C 1
ATOM 3531 O O . ILE B 1 174 ? 1.906 -9.109 10.57 1 96.56 174 ILE B O 1
ATOM 3535 N N . ASN B 1 175 ? 3.371 -10.047 11.906 1 96.12 175 ASN B N 1
ATOM 3536 C CA . ASN B 1 175 ? 3.518 -8.844 12.703 1 96.12 175 ASN B CA 1
ATOM 3537 C C . ASN B 1 175 ? 4.137 -7.703 11.898 1 96.12 175 ASN B C 1
ATOM 3539 O O . ASN B 1 175 ? 3.604 -6.594 11.867 1 96.12 175 ASN B O 1
ATOM 3543 N N . PRO B 1 176 ? 5.312 -7.957 11.227 1 95.88 176 PRO B N 1
ATOM 3544 C CA . PRO B 1 176 ? 5.871 -6.898 10.383 1 95.88 176 PRO B CA 1
ATOM 3545 C C . PRO B 1 176 ? 4.895 -6.426 9.305 1 95.88 176 PRO B C 1
ATOM 3547 O O . PRO B 1 176 ? 4.879 -5.242 8.961 1 95.88 176 PRO B O 1
ATOM 3550 N N . LEU B 1 177 ? 4.129 -7.309 8.789 1 96.12 177 LEU B N 1
ATOM 3551 C CA . LEU B 1 177 ? 3.127 -6.945 7.789 1 96.12 177 LEU B CA 1
ATOM 3552 C C . LEU B 1 177 ? 2.062 -6.035 8.398 1 96.12 177 LEU B C 1
ATOM 3554 O O . LEU B 1 177 ? 1.684 -5.027 7.793 1 96.12 177 LEU B O 1
ATOM 3558 N N . LYS B 1 178 ? 1.612 -6.395 9.578 1 95.69 178 LYS B N 1
ATOM 3559 C CA . LYS B 1 178 ? 0.622 -5.574 10.273 1 95.69 178 LYS B CA 1
ATOM 3560 C C . LYS B 1 178 ? 1.145 -4.16 10.508 1 95.69 178 LYS B C 1
ATOM 3562 O O . LYS B 1 178 ? 0.421 -3.184 10.305 1 95.69 178 LYS B O 1
ATOM 3567 N N . GLN B 1 179 ? 2.359 -4.066 10.875 1 95 179 GLN B N 1
ATOM 3568 C CA . GLN B 1 179 ? 2.973 -2.764 11.117 1 95 179 GLN B CA 1
ATOM 3569 C C . GLN B 1 179 ? 3.086 -1.959 9.828 1 95 179 GLN B C 1
ATOM 3571 O O . GLN B 1 179 ? 2.826 -0.754 9.812 1 95 179 GLN B O 1
ATOM 3576 N N . SER B 1 180 ? 3.471 -2.627 8.789 1 95.75 180 SER B N 1
ATOM 3577 C CA . SER B 1 180 ? 3.594 -1.96 7.5 1 95.75 180 SER B CA 1
ATOM 3578 C C . SER B 1 180 ? 2.24 -1.47 6.996 1 95.75 180 SER B C 1
ATOM 3580 O O . SER B 1 180 ? 2.127 -0.35 6.492 1 95.75 180 SER B O 1
ATOM 3582 N N . PHE B 1 181 ? 1.236 -2.262 7.215 1 95.12 181 PHE B N 1
ATOM 3583 C CA . PHE B 1 181 ? -0.097 -1.884 6.762 1 95.12 181 PHE B CA 1
ATOM 3584 C C . PHE B 1 181 ? -0.645 -0.728 7.59 1 95.12 181 PHE B C 1
ATOM 3586 O O . PHE B 1 181 ? -1.377 0.119 7.078 1 95.12 181 PHE B O 1
ATOM 3593 N N . LEU B 1 182 ? -0.334 -0.719 8.836 1 95.44 182 LEU B N 1
ATOM 3594 C CA . LEU B 1 182 ? -0.726 0.408 9.672 1 95.44 182 LEU B CA 1
ATOM 3595 C C . LEU B 1 182 ? -0.218 1.723 9.094 1 95.44 182 LEU B C 1
ATOM 3597 O O . LEU B 1 182 ? -0.972 2.693 8.992 1 95.44 182 LEU B O 1
ATOM 3601 N N . ILE B 1 183 ? 1.012 1.726 8.664 1 95.31 183 ILE B N 1
ATOM 3602 C CA . ILE B 1 183 ? 1.626 2.926 8.102 1 95.31 183 ILE B CA 1
ATOM 3603 C C . ILE B 1 183 ? 0.979 3.26 6.762 1 95.31 183 ILE B C 1
ATOM 3605 O O . ILE B 1 183 ? 0.622 4.414 6.508 1 95.31 183 ILE B O 1
ATOM 3609 N N . MET B 1 184 ? 0.748 2.266 5.996 1 93.69 184 MET B N 1
ATOM 3610 C CA . MET B 1 184 ? 0.177 2.471 4.668 1 93.69 184 MET B CA 1
ATOM 3611 C C . MET B 1 184 ? -1.239 3.027 4.766 1 93.69 184 MET B C 1
ATOM 3613 O O . MET B 1 184 ? -1.669 3.795 3.902 1 93.69 184 MET B O 1
ATOM 3617 N N . LEU B 1 185 ? -1.918 2.695 5.824 1 94 185 LEU B N 1
ATOM 3618 C CA . LEU B 1 185 ? -3.297 3.133 6.012 1 94 185 LEU B CA 1
ATOM 3619 C C . LEU B 1 185 ? -3.348 4.445 6.789 1 94 185 LEU B C 1
ATOM 3621 O O . LEU B 1 185 ? -4.422 4.887 7.199 1 94 185 LEU B O 1
ATOM 3625 N N . GLU B 1 186 ? -2.188 5 6.996 1 93.81 186 GLU B N 1
ATOM 3626 C CA . GLU B 1 186 ? -2.051 6.27 7.707 1 93.81 186 GLU B CA 1
ATOM 3627 C C . GLU B 1 186 ? -2.527 6.145 9.156 1 93.81 186 GLU B C 1
ATOM 3629 O O . GLU B 1 186 ? -3.154 7.062 9.688 1 93.81 186 GLU B O 1
ATOM 3634 N N . GLY B 1 187 ? -2.314 4.977 9.695 1 94.69 187 GLY B N 1
ATOM 3635 C CA . GLY B 1 187 ? -2.625 4.773 11.102 1 94.69 187 GLY B CA 1
ATOM 3636 C C . GLY B 1 187 ? -1.636 5.445 12.031 1 94.69 187 GLY B C 1
ATOM 3637 O O . GLY B 1 187 ? -0.449 5.551 11.711 1 94.69 187 GLY B O 1
ATOM 3638 N N . SER B 1 188 ? -2.131 5.832 13.164 1 96.44 188 SER B N 1
ATOM 3639 C CA . SER B 1 188 ? -1.28 6.441 14.18 1 96.44 188 SER B CA 1
ATOM 3640 C C . SER B 1 188 ? -0.477 5.387 14.93 1 96.44 188 SER B C 1
ATOM 3642 O O . SER B 1 188 ? -1.031 4.383 15.383 1 96.44 188 SER B O 1
ATOM 3644 N N . PRO B 1 189 ? 0.792 5.578 15.047 1 94.69 189 PRO B N 1
ATOM 3645 C CA . PRO B 1 189 ? 1.608 4.648 15.828 1 94.69 189 PRO B CA 1
ATOM 3646 C C . PRO B 1 189 ? 1.36 4.77 17.328 1 94.69 189 PRO B C 1
ATOM 3648 O O . PRO B 1 189 ? 1.852 3.949 18.109 1 94.69 189 PRO B O 1
ATOM 3651 N N . ILE B 1 190 ? 0.644 5.758 17.734 1 95.12 190 ILE B N 1
ATOM 3652 C CA . ILE B 1 190 ? 0.347 5.957 19.141 1 95.12 190 ILE B CA 1
ATOM 3653 C C . ILE B 1 190 ? -1.155 6.156 19.328 1 95.12 190 ILE B C 1
ATOM 3655 O O . ILE B 1 190 ? -1.881 6.41 18.359 1 95.12 190 ILE B O 1
ATOM 3659 N N . ASN B 1 191 ? -1.601 6.059 20.547 1 96.12 191 ASN B N 1
ATOM 3660 C CA . ASN B 1 191 ? -2.992 6.348 20.891 1 96.12 191 ASN B CA 1
ATOM 3661 C C . ASN B 1 191 ? -3.236 7.848 21.016 1 96.12 191 ASN B C 1
ATOM 3663 O O . ASN B 1 191 ? -2.768 8.477 21.969 1 96.12 191 ASN B O 1
ATOM 3667 N N . THR B 1 192 ? -4.02 8.43 20.094 1 96.94 192 THR B N 1
ATOM 3668 C CA . THR B 1 192 ? -4.18 9.883 20.047 1 96.94 192 THR B CA 1
ATOM 3669 C C . THR B 1 192 ? -5.051 10.375 21.188 1 96.94 192 THR B C 1
ATOM 3671 O O . THR B 1 192 ? -4.988 11.547 21.578 1 96.94 192 THR B O 1
ATOM 3674 N N . ASN B 1 193 ? -5.879 9.484 21.75 1 96.44 193 ASN B N 1
ATOM 3675 C CA . ASN B 1 193 ? -6.633 9.867 22.938 1 96.44 193 ASN B CA 1
ATOM 3676 C C . ASN B 1 193 ? -5.711 10.125 24.125 1 96.44 193 ASN B C 1
ATOM 3678 O O . ASN B 1 193 ? -5.898 11.094 24.859 1 96.44 193 ASN B O 1
ATOM 3682 N N . GLU B 1 194 ? -4.816 9.258 24.297 1 96.75 194 GLU B N 1
ATOM 3683 C CA . GLU B 1 194 ? -3.824 9.43 25.359 1 96.75 194 GLU B CA 1
ATOM 3684 C C . GLU B 1 194 ? -2.971 10.672 25.109 1 96.75 194 GLU B C 1
ATOM 3686 O O . GLU B 1 194 ? -2.68 11.422 26.047 1 96.75 194 GLU B O 1
ATOM 3691 N N . LEU B 1 195 ? -2.615 10.836 23.891 1 97.31 195 LEU B N 1
ATOM 3692 C CA . LEU B 1 195 ? -1.84 12.016 23.516 1 97.31 195 LEU B CA 1
ATOM 3693 C C . LEU B 1 195 ? -2.617 13.289 23.812 1 97.31 195 LEU B C 1
ATOM 3695 O O . LEU B 1 195 ? -2.057 14.266 24.328 1 97.31 195 LEU B O 1
ATOM 3699 N N . GLU B 1 196 ? -3.844 13.32 23.422 1 97.31 196 GLU B N 1
ATOM 3700 C CA . GLU B 1 196 ? -4.68 14.492 23.656 1 97.31 196 GLU B CA 1
ATOM 3701 C C . GLU B 1 196 ? -4.773 14.812 25.156 1 97.31 196 GLU B C 1
ATOM 3703 O O . GLU B 1 196 ? -4.703 15.977 25.547 1 97.31 196 GLU B O 1
ATOM 3708 N N . LYS B 1 197 ? -4.957 13.797 25.969 1 97.38 197 LYS B N 1
ATOM 3709 C CA . LYS B 1 197 ? -5.008 13.977 27.406 1 97.38 197 LYS B CA 1
ATOM 3710 C C . LYS B 1 197 ? -3.715 14.594 27.938 1 97.38 197 LYS B C 1
ATOM 3712 O O . LYS B 1 197 ? -3.75 15.523 28.75 1 97.38 197 LYS B O 1
ATOM 3717 N N . ASP B 1 198 ? -2.609 14.086 27.469 1 97.56 198 ASP B N 1
ATOM 3718 C CA . ASP B 1 198 ? -1.309 14.609 27.875 1 97.56 198 ASP B CA 1
ATOM 3719 C C . ASP B 1 198 ? -1.145 16.062 27.453 1 97.56 198 ASP B C 1
ATOM 3721 O O . ASP B 1 198 ? -0.693 16.906 28.234 1 97.56 198 ASP B O 1
ATOM 3725 N N . LEU B 1 199 ? -1.567 16.391 26.25 1 97.94 199 LEU B N 1
ATOM 3726 C CA . LEU B 1 199 ? -1.383 17.719 25.703 1 97.94 199 LEU B CA 1
ATOM 3727 C C . LEU B 1 199 ? -2.324 18.719 26.375 1 97.94 199 LEU B C 1
ATOM 3729 O O . LEU B 1 199 ? -1.981 19.891 26.516 1 97.94 199 LEU B O 1
ATOM 3733 N N . LYS B 1 200 ? -3.5 18.266 26.734 1 97.56 200 LYS B N 1
ATOM 3734 C CA . LYS B 1 200 ? -4.453 19.141 27.422 1 97.56 200 LYS B CA 1
ATOM 3735 C C . LYS B 1 200 ? -3.922 19.578 28.781 1 97.56 200 LYS B C 1
ATOM 3737 O O . LYS B 1 200 ? -4.375 20.578 29.328 1 97.56 200 LYS B O 1
ATOM 3742 N N . GLY B 1 201 ? -3.004 18.812 29.328 1 95.94 201 GLY B N 1
ATOM 3743 C CA . GLY B 1 201 ? -2.289 19.234 30.516 1 95.94 201 GLY B CA 1
ATOM 3744 C C . GLY B 1 201 ? -1.398 20.438 30.297 1 95.94 201 GLY B C 1
ATOM 3745 O O . GLY B 1 201 ? -1.149 21.219 31.203 1 95.94 201 GLY B O 1
ATOM 3746 N N . ILE B 1 202 ? -0.919 20.578 29.109 1 95.44 202 ILE B N 1
ATOM 3747 C CA . ILE B 1 202 ? -0.091 21.719 28.734 1 95.44 202 ILE B CA 1
ATOM 3748 C C . ILE B 1 202 ? -0.981 22.891 28.297 1 95.44 202 ILE B C 1
ATOM 3750 O O . ILE B 1 202 ? -0.791 24.016 28.734 1 95.44 202 ILE B O 1
ATOM 3754 N N . ASN B 1 203 ? -1.948 22.656 27.438 1 96.56 203 ASN B N 1
ATOM 3755 C CA . ASN B 1 203 ? -2.949 23.594 26.969 1 96.56 203 ASN B CA 1
ATOM 3756 C C . ASN B 1 203 ? -4.312 22.938 26.797 1 96.56 203 ASN B C 1
ATOM 3758 O O . ASN B 1 203 ? -4.496 22.109 25.906 1 96.56 203 ASN B O 1
ATOM 3762 N N . PRO B 1 204 ? -5.285 23.297 27.531 1 96.5 204 PRO B N 1
ATOM 3763 C CA . PRO B 1 204 ? -6.598 22.641 27.484 1 96.5 204 PRO B CA 1
ATOM 3764 C C . PRO B 1 204 ? -7.32 22.859 26.156 1 96.5 204 PRO B C 1
ATOM 3766 O O . PRO B 1 204 ? -8.312 22.188 25.875 1 96.5 204 PRO B O 1
ATOM 3769 N N . GLY B 1 205 ? -6.902 23.766 25.312 1 96.81 205 GLY B N 1
ATOM 3770 C CA . GLY B 1 205 ? -7.562 24.062 24.047 1 96.81 205 GLY B CA 1
ATOM 3771 C C . GLY B 1 205 ? -7.199 23.094 22.938 1 96.81 205 GLY B C 1
ATOM 3772 O O . GLY B 1 205 ? -7.699 23.203 21.812 1 96.81 205 GLY B O 1
ATOM 3773 N N . VAL B 1 206 ? -6.379 22.141 23.25 1 97.38 206 VAL B N 1
ATOM 3774 C CA . VAL B 1 206 ? -5.895 21.203 22.25 1 97.38 206 VAL B CA 1
ATOM 3775 C C . VAL B 1 206 ? -7.051 20.344 21.75 1 97.38 206 VAL B C 1
ATOM 3777 O O . VAL B 1 206 ? -7.848 19.828 22.547 1 97.38 206 VAL B O 1
ATOM 3780 N N . HIS B 1 207 ? -7.227 20.281 20.469 1 95.69 207 HIS B N 1
ATOM 3781 C CA . HIS B 1 207 ? -8.234 19.438 19.844 1 95.69 207 HIS B CA 1
ATOM 3782 C C . HIS B 1 207 ? -7.859 19.094 18.406 1 95.69 207 HIS B C 1
ATOM 3784 O O . HIS B 1 207 ? -6.824 19.531 17.906 1 95.69 207 HIS B O 1
ATOM 3790 N N . HIS B 1 208 ? -8.641 18.203 17.781 1 95.19 208 HIS B N 1
ATOM 3791 C CA . HIS B 1 208 ? -8.484 17.828 16.375 1 95.19 208 HIS B CA 1
ATOM 3792 C C . HIS B 1 208 ? -7.062 17.359 16.078 1 95.19 208 HIS B C 1
ATOM 3794 O O . HIS B 1 208 ? -6.398 17.891 15.195 1 95.19 208 HIS B O 1
ATOM 3800 N N . ILE B 1 209 ? -6.668 16.328 16.75 1 96.5 209 ILE B N 1
ATOM 3801 C CA . ILE B 1 209 ? -5.32 15.781 16.641 1 96.5 209 ILE B CA 1
ATOM 3802 C C . ILE B 1 209 ? -5.297 14.672 15.594 1 96.5 209 ILE B C 1
ATOM 3804 O O . ILE B 1 209 ? -6.145 13.773 15.609 1 96.5 209 ILE B O 1
ATOM 3808 N N . HIS B 1 210 ? -4.402 14.742 14.695 1 96.31 210 HIS B N 1
ATOM 3809 C CA . HIS B 1 210 ? -4.074 13.672 13.758 1 96.31 210 HIS B CA 1
ATOM 3810 C C . HIS B 1 210 ? -2.596 13.312 13.836 1 96.31 210 HIS B C 1
ATOM 3812 O O . HIS B 1 210 ? -1.733 14.188 13.742 1 96.31 210 HIS B O 1
ATOM 3818 N N . VAL B 1 211 ? -2.33 12.102 14.062 1 97.06 211 VAL B N 1
ATOM 3819 C CA . VAL B 1 211 ? -0.967 11.586 14.062 1 97.06 211 VAL B CA 1
ATOM 3820 C C . VAL B 1 211 ? -0.854 10.422 13.078 1 97.06 211 VAL B C 1
ATOM 3822 O O . VAL B 1 211 ? -1.752 9.578 13 1 97.06 211 VAL B O 1
ATOM 3825 N N . TRP B 1 212 ? 0.232 10.359 12.312 1 95.5 212 TRP B N 1
ATOM 3826 C CA . TRP B 1 212 ? 0.503 9.211 11.445 1 95.5 212 TRP B CA 1
ATOM 3827 C C . TRP B 1 212 ? 1.998 9.07 11.188 1 95.5 212 TRP B C 1
ATOM 3829 O O . TRP B 1 212 ? 2.789 9.93 11.578 1 95.5 212 TRP B O 1
ATOM 3839 N N . ALA B 1 213 ? 2.334 7.957 10.672 1 95.12 213 ALA B N 1
ATOM 3840 C CA . ALA B 1 213 ? 3.73 7.691 10.336 1 95.12 213 ALA B CA 1
ATOM 3841 C C . ALA B 1 213 ? 3.941 7.672 8.82 1 95.12 213 ALA B C 1
ATOM 3843 O O . ALA B 1 213 ? 3.148 7.082 8.086 1 95.12 213 ALA B O 1
ATOM 3844 N N . ILE B 1 214 ? 4.93 8.398 8.367 1 94.38 214 ILE B N 1
ATOM 3845 C CA . ILE B 1 214 ? 5.324 8.352 6.969 1 94.38 214 ILE B CA 1
ATOM 3846 C C . ILE B 1 214 ? 6.082 7.059 6.688 1 94.38 214 ILE B C 1
ATOM 3848 O O . ILE B 1 214 ? 5.883 6.43 5.645 1 94.38 214 ILE B O 1
ATOM 3852 N N . CYS B 1 215 ? 6.93 6.734 7.555 1 93.69 215 CYS B N 1
ATOM 3853 C CA . CYS B 1 215 ? 7.684 5.484 7.57 1 93.69 215 CYS B CA 1
ATOM 3854 C C . CYS B 1 215 ? 8.055 5.09 8.992 1 93.69 215 CYS B C 1
ATOM 3856 O O . CYS B 1 215 ? 7.48 5.605 9.953 1 93.69 215 CYS B O 1
ATOM 3858 N N . GLY B 1 216 ? 8.922 4.16 9.109 1 90.62 216 GLY B N 1
ATOM 3859 C CA . GLY B 1 216 ? 9.25 3.621 10.422 1 90.62 216 GLY B CA 1
ATOM 3860 C C . GLY B 1 216 ? 9.93 4.633 11.328 1 90.62 216 GLY B C 1
ATOM 3861 O O . GLY B 1 216 ? 9.906 4.488 12.555 1 90.62 216 GLY B O 1
ATOM 3862 N N . HIS B 1 217 ? 10.477 5.648 10.742 1 91.56 217 HIS B N 1
ATOM 3863 C CA . HIS B 1 217 ? 11.289 6.531 11.578 1 91.56 217 HIS B CA 1
ATOM 3864 C C . HIS B 1 217 ? 10.82 7.98 11.461 1 91.56 217 HIS B C 1
ATOM 3866 O O . HIS B 1 217 ? 11.438 8.883 12.023 1 91.56 217 HIS B O 1
ATOM 3872 N N . ILE B 1 218 ? 9.797 8.25 10.773 1 93.75 218 ILE B N 1
ATOM 3873 C CA . ILE B 1 218 ? 9.266 9.602 10.633 1 93.75 218 ILE B CA 1
ATOM 3874 C C . ILE B 1 218 ? 7.793 9.625 11.047 1 93.75 218 ILE B C 1
ATOM 3876 O O . ILE B 1 218 ? 6.949 9.016 10.383 1 93.75 218 ILE B O 1
ATOM 3880 N N . LYS B 1 219 ? 7.516 10.328 12.148 1 96.38 219 LYS B N 1
ATOM 3881 C CA . LYS B 1 219 ? 6.16 10.539 12.648 1 96.38 219 LYS B CA 1
ATOM 3882 C C . LYS B 1 219 ? 5.738 12 12.484 1 96.38 219 LYS B C 1
ATOM 3884 O O . LYS B 1 219 ? 6.543 12.914 12.688 1 96.38 219 LYS B O 1
ATOM 3889 N N . VAL B 1 220 ? 4.504 12.148 12.062 1 96.5 220 VAL B N 1
ATOM 3890 C CA . VAL B 1 220 ? 3.971 13.477 11.789 1 96.5 220 VAL B CA 1
ATOM 3891 C C . VAL B 1 220 ? 2.676 13.688 12.57 1 96.5 220 VAL B C 1
ATOM 3893 O O . VAL B 1 220 ? 1.986 12.727 12.914 1 96.5 220 VAL B O 1
ATOM 3896 N N . ALA B 1 221 ? 2.379 14.961 12.891 1 97.44 221 ALA B N 1
ATOM 3897 C CA . ALA B 1 221 ? 1.146 15.273 13.609 1 97.44 221 ALA B CA 1
ATOM 3898 C C . ALA B 1 221 ? 0.605 16.641 13.211 1 97.44 221 ALA B C 1
ATOM 3900 O O . ALA B 1 221 ? 1.373 17.547 12.867 1 97.44 221 ALA B O 1
ATOM 3901 N N . THR B 1 222 ? -0.633 16.781 13.18 1 97.38 222 THR B N 1
ATOM 3902 C CA . THR B 1 222 ? -1.337 18.047 13.109 1 97.38 222 THR B CA 1
ATOM 3903 C C . THR B 1 222 ? -2.236 18.234 14.32 1 97.38 222 THR B C 1
ATOM 3905 O O . THR B 1 222 ? -2.873 17.297 14.789 1 97.38 222 THR B O 1
ATOM 3908 N N . ILE B 1 223 ? -2.211 19.406 14.836 1 97.62 223 ILE B N 1
ATOM 3909 C CA . ILE B 1 223 ? -2.93 19.703 16.078 1 97.62 223 ILE B CA 1
ATOM 3910 C C . ILE B 1 223 ? -3.576 21.078 15.977 1 97.62 223 ILE B C 1
ATOM 3912 O O . ILE B 1 223 ? -2.975 22.016 15.453 1 97.62 223 ILE B O 1
ATOM 3916 N N . HIS B 1 224 ? -4.738 21.234 16.453 1 97.88 224 HIS B N 1
ATOM 3917 C CA . HIS B 1 224 ? -5.359 22.531 16.672 1 97.88 224 HIS B CA 1
ATOM 3918 C C . HIS B 1 224 ? -5.34 22.906 18.141 1 97.88 224 HIS B C 1
ATOM 3920 O O . HIS B 1 224 ? -5.469 22.047 19.016 1 97.88 224 HIS B O 1
ATOM 3926 N N . VAL B 1 225 ? -5.16 24.141 18.406 1 97.94 225 VAL B N 1
ATOM 3927 C CA . VAL B 1 225 ? -5.188 24.656 19.766 1 97.94 225 VAL B CA 1
ATOM 3928 C C . VAL B 1 225 ? -6.039 25.922 19.828 1 97.94 225 VAL B C 1
ATOM 3930 O O . VAL B 1 225 ? -5.746 26.906 19.141 1 97.94 225 VAL B O 1
ATOM 3933 N N . GLU B 1 226 ? -7.059 25.891 20.609 1 97.94 226 GLU B N 1
ATOM 3934 C CA . GLU B 1 226 ? -7.871 27.078 20.844 1 97.94 226 GLU B CA 1
ATOM 3935 C C . GLU B 1 226 ? -7.246 27.953 21.922 1 97.94 226 GLU B C 1
ATOM 3937 O O . GLU B 1 226 ? -6.961 27.484 23.031 1 97.94 226 GLU B O 1
ATOM 3942 N N . VAL B 1 227 ? -7.07 29.219 21.594 1 97.56 227 VAL B N 1
ATOM 3943 C CA . VAL B 1 227 ? -6.469 30.156 22.547 1 97.56 227 VAL B CA 1
ATOM 3944 C C . VAL B 1 227 ? -7.246 31.469 22.531 1 97.56 227 VAL B C 1
ATOM 3946 O O . VAL B 1 227 ? -8.195 31.625 21.75 1 97.56 227 VAL B O 1
ATOM 3949 N N . ASN B 1 228 ? -6.828 32.375 23.469 1 97.12 228 ASN B N 1
ATOM 3950 C CA . ASN B 1 228 ? -7.449 33.688 23.516 1 97.12 228 ASN B CA 1
ATOM 3951 C C . ASN B 1 228 ? -7.188 34.5 22.25 1 97.12 228 ASN B C 1
ATOM 3953 O O . ASN B 1 228 ? -6.066 34.531 21.75 1 97.12 228 ASN B O 1
ATOM 3957 N N . GLU B 1 229 ? -8.195 35.156 21.766 1 96.81 229 GLU B N 1
ATOM 3958 C CA . GLU B 1 229 ? -8.125 35.844 20.484 1 96.81 229 GLU B CA 1
ATOM 3959 C C . GLU B 1 229 ? -7.125 37 20.547 1 96.81 229 GLU B C 1
ATOM 3961 O O . GLU B 1 229 ? -6.605 37.438 19.531 1 96.81 229 GLU B O 1
ATOM 3966 N N . ASN B 1 230 ? -6.809 37.469 21.766 1 97.56 230 ASN B N 1
ATOM 3967 C CA . ASN B 1 230 ? -5.949 38.625 21.922 1 97.56 230 ASN B CA 1
ATOM 3968 C C . ASN B 1 230 ? -4.48 38.219 22.047 1 97.56 230 ASN B C 1
ATOM 3970 O O . ASN B 1 230 ? -3.598 39.094 22.047 1 97.56 230 ASN B O 1
ATOM 3974 N N . MET B 1 231 ? -4.234 36.969 22.047 1 97.56 231 MET B N 1
ATOM 3975 C CA . MET B 1 231 ? -2.848 36.5 22.094 1 97.56 231 MET B CA 1
ATOM 3976 C C . MET B 1 231 ? -2.107 36.875 20.812 1 97.56 231 MET B C 1
ATOM 3978 O O . MET B 1 231 ? -2.676 36.781 19.719 1 97.56 231 MET B O 1
ATOM 3982 N N . THR B 1 232 ? -0.86 37.219 20.938 1 97.94 232 THR B N 1
ATOM 3983 C CA . THR B 1 232 ? -0.049 37.562 19.766 1 97.94 232 THR B CA 1
ATOM 3984 C C . THR B 1 232 ? 0.659 36.344 19.219 1 97.94 232 THR B C 1
ATOM 3986 O O . THR B 1 232 ? 0.742 35.281 19.875 1 97.94 232 THR B O 1
ATOM 3989 N N . VAL B 1 233 ? 1.15 36.469 18.016 1 97.69 233 VAL B N 1
ATOM 3990 C CA . VAL B 1 233 ? 1.901 35.375 17.375 1 97.69 233 VAL B CA 1
ATOM 3991 C C . VAL B 1 233 ? 3.152 35.062 18.203 1 97.69 233 VAL B C 1
ATOM 3993 O O . VAL B 1 233 ? 3.549 33.906 18.312 1 97.69 233 VAL B O 1
ATOM 3996 N N . LYS B 1 234 ? 3.781 36.062 18.766 1 97.25 234 LYS B N 1
ATOM 3997 C CA . LYS B 1 234 ? 4.941 35.875 19.625 1 97.25 234 LYS B CA 1
ATOM 3998 C C . LYS B 1 234 ? 4.605 34.938 20.797 1 97.25 234 LYS B C 1
ATOM 4000 O O . LYS B 1 234 ? 5.379 34.031 21.141 1 97.25 234 LYS B O 1
ATOM 4005 N N . GLU B 1 235 ? 3.48 35.188 21.375 1 97.19 235 GLU B N 1
ATOM 4006 C CA . GLU B 1 235 ? 3.051 34.406 22.531 1 97.19 235 GLU B CA 1
ATOM 4007 C C . GLU B 1 235 ? 2.74 32.969 22.109 1 97.19 235 GLU B C 1
ATOM 4009 O O . GLU B 1 235 ? 3.068 32 22.828 1 97.19 235 GLU B O 1
ATOM 4014 N N . ILE B 1 236 ? 2.121 32.812 20.969 1 96.25 236 ILE B N 1
ATOM 4015 C CA . ILE B 1 236 ? 1.747 31.453 20.578 1 96.25 236 ILE B CA 1
ATOM 4016 C C . ILE B 1 236 ? 2.988 30.688 20.125 1 96.25 236 ILE B C 1
ATOM 4018 O O . ILE B 1 236 ? 3.021 29.469 20.172 1 96.25 236 ILE B O 1
ATOM 4022 N N . ASP B 1 237 ? 3.979 31.391 19.672 1 97.12 237 ASP B N 1
ATOM 4023 C CA . ASP B 1 237 ? 5.238 30.75 19.328 1 97.12 237 ASP B CA 1
ATOM 4024 C C . ASP B 1 237 ? 5.824 30.016 20.547 1 97.12 237 ASP B C 1
ATOM 4026 O O . ASP B 1 237 ? 6.344 28.906 20.422 1 97.12 237 ASP B O 1
ATOM 4030 N N . VAL B 1 238 ? 5.777 30.656 21.641 1 96.5 238 VAL B N 1
ATOM 4031 C CA . VAL B 1 238 ? 6.297 30.078 22.875 1 96.5 238 VAL B CA 1
ATOM 4032 C C . VAL B 1 238 ? 5.512 28.812 23.219 1 96.5 238 VAL B C 1
ATOM 4034 O O . VAL B 1 238 ? 6.102 27.781 23.578 1 96.5 238 VAL B O 1
ATOM 4037 N N . GLU B 1 239 ? 4.23 28.922 23.094 1 96.12 239 GLU B N 1
ATOM 4038 C CA . GLU B 1 239 ? 3.377 27.766 23.359 1 96.12 239 GLU B CA 1
ATOM 4039 C C . GLU B 1 239 ? 3.646 26.625 22.375 1 96.12 239 GLU B C 1
ATOM 4041 O O . GLU B 1 239 ? 3.676 25.453 22.75 1 96.12 239 GLU B O 1
ATOM 4046 N N . ARG B 1 240 ? 3.775 26.953 21.188 1 96.69 240 ARG B N 1
ATOM 4047 C CA . ARG B 1 240 ? 4.066 25.984 20.125 1 96.69 240 ARG B CA 1
ATOM 4048 C C . ARG B 1 240 ? 5.344 25.203 20.438 1 96.69 240 ARG B C 1
ATOM 4050 O O . ARG B 1 240 ? 5.367 23.984 20.344 1 96.69 240 ARG B O 1
ATOM 4057 N N . GLU B 1 241 ? 6.375 25.891 20.781 1 95.88 241 GLU B N 1
ATOM 4058 C CA . GLU B 1 241 ? 7.66 25.281 21.078 1 95.88 241 GLU B CA 1
ATOM 4059 C C . GLU B 1 241 ? 7.547 24.297 22.234 1 95.88 241 GLU B C 1
ATOM 4061 O O . GLU B 1 241 ? 8.18 23.234 22.234 1 95.88 241 GLU B O 1
ATOM 4066 N N . LYS B 1 242 ? 6.77 24.703 23.219 1 96.44 242 LYS B N 1
ATOM 4067 C CA . LYS B 1 242 ? 6.547 23.828 24.359 1 96.44 242 LYS B CA 1
ATOM 4068 C C . LYS B 1 242 ? 5.887 22.516 23.922 1 96.44 242 LYS B C 1
ATOM 4070 O O . LYS B 1 242 ? 6.32 21.438 24.328 1 96.44 242 LYS B O 1
ATOM 4075 N N . ILE B 1 243 ? 4.891 22.641 23.094 1 97.19 243 ILE B N 1
ATOM 4076 C CA . ILE B 1 243 ? 4.152 21.469 22.625 1 97.19 243 ILE B CA 1
ATOM 4077 C C . ILE B 1 243 ? 5.051 20.609 21.75 1 97.19 243 ILE B C 1
ATOM 4079 O O . ILE B 1 243 ? 5.086 19.391 21.906 1 97.19 243 ILE B O 1
ATOM 4083 N N . GLN B 1 244 ? 5.762 21.219 20.859 1 96.56 244 GLN B N 1
ATOM 4084 C CA . GLN B 1 244 ? 6.645 20.5 19.938 1 96.56 244 GLN B CA 1
ATOM 4085 C C . GLN B 1 244 ? 7.73 19.75 20.703 1 96.56 244 GLN B C 1
ATOM 4087 O O . GLN B 1 244 ? 8.047 18.594 20.375 1 96.56 244 GLN B O 1
ATOM 4092 N N . ARG B 1 245 ? 8.344 20.406 21.688 1 96.19 245 ARG B N 1
ATOM 4093 C CA . ARG B 1 245 ? 9.367 19.781 22.516 1 96.19 245 ARG B CA 1
ATOM 4094 C C . ARG B 1 245 ? 8.797 18.562 23.25 1 96.19 245 ARG B C 1
ATOM 4096 O O . ARG B 1 245 ? 9.438 17.516 23.312 1 96.19 245 ARG B O 1
ATOM 4103 N N . PHE B 1 246 ? 7.641 18.688 23.766 1 97.19 246 PHE B N 1
ATOM 4104 C CA . PHE B 1 246 ? 6.977 17.609 24.469 1 97.19 246 PHE B CA 1
ATOM 4105 C C . PHE B 1 246 ? 6.742 16.422 23.547 1 97.19 246 PHE B C 1
ATOM 4107 O O . PHE B 1 246 ? 7.023 15.273 23.906 1 97.19 246 PHE B O 1
ATOM 4114 N N . LEU B 1 247 ? 6.238 16.688 22.344 1 97.62 247 LEU B N 1
ATOM 4115 C CA . LEU B 1 247 ? 5.93 15.648 21.359 1 97.62 247 LEU B CA 1
ATOM 4116 C C . LEU B 1 247 ? 7.199 14.922 20.922 1 97.62 247 LEU B C 1
ATOM 4118 O O . LEU B 1 247 ? 7.188 13.695 20.75 1 97.62 247 LEU B O 1
ATOM 4122 N N . LYS B 1 248 ? 8.258 15.617 20.781 1 96.5 248 LYS B N 1
ATOM 4123 C CA . LYS B 1 248 ? 9.523 15.031 20.359 1 96.5 248 LYS B CA 1
ATOM 4124 C C . LYS B 1 248 ? 10.102 14.148 21.469 1 96.5 248 LYS B C 1
ATOM 4126 O O . LYS B 1 248 ? 10.5 13.008 21.219 1 96.5 248 LYS B O 1
ATOM 4131 N N . GLU B 1 249 ? 10.133 14.641 22.641 1 96.38 249 GLU B N 1
ATOM 4132 C CA . GLU B 1 249 ? 10.797 13.969 23.75 1 96.38 249 GLU B CA 1
ATOM 4133 C C . GLU B 1 249 ? 10.008 12.742 24.203 1 96.38 249 GLU B C 1
ATOM 4135 O O . GLU B 1 249 ? 10.594 11.68 24.453 1 96.38 249 GLU B O 1
ATOM 4140 N N . LYS B 1 250 ? 8.727 12.852 24.25 1 96.44 250 LYS B N 1
ATOM 4141 C CA . LYS B 1 250 ? 7.938 11.773 24.844 1 96.44 250 LYS B CA 1
ATOM 4142 C C . LYS B 1 250 ? 7.461 10.797 23.766 1 96.44 250 LYS B C 1
ATOM 4144 O O . LYS B 1 250 ? 7.383 9.586 24.016 1 96.44 250 LYS B O 1
ATOM 4149 N N . TYR B 1 251 ? 7.098 11.32 22.625 1 96.5 251 TYR B N 1
ATOM 4150 C CA . TYR B 1 251 ? 6.438 10.469 21.641 1 96.5 251 TYR B CA 1
ATOM 4151 C C . TYR B 1 251 ? 7.289 10.32 20.375 1 96.5 251 TYR B C 1
ATOM 4153 O O . TYR B 1 251 ? 6.926 9.586 19.453 1 96.5 251 TYR B O 1
ATOM 4161 N N . ASP B 1 252 ? 8.406 10.992 20.234 1 95.88 252 ASP B N 1
ATOM 4162 C CA . ASP B 1 252 ? 9.328 10.938 19.109 1 95.88 252 ASP B CA 1
ATOM 4163 C C . ASP B 1 252 ? 8.648 11.406 17.828 1 95.88 252 ASP B C 1
ATOM 4165 O O . ASP B 1 252 ? 8.812 10.789 16.766 1 95.88 252 ASP B O 1
ATOM 4169 N N . ILE B 1 253 ? 7.777 12.406 17.938 1 95.75 253 ILE B N 1
ATOM 4170 C CA . ILE B 1 253 ? 7.145 13.016 16.766 1 95.75 253 ILE B CA 1
ATOM 4171 C C . ILE B 1 253 ? 7.965 14.219 16.312 1 95.75 253 ILE B C 1
ATOM 4173 O O . ILE B 1 253 ? 8.141 15.18 17.062 1 95.75 253 ILE B O 1
ATOM 4177 N N . ASP B 1 254 ? 8.359 14.102 15.055 1 85.44 254 ASP B N 1
ATOM 4178 C CA . ASP B 1 254 ? 9.375 15.031 14.547 1 85.44 254 ASP B CA 1
ATOM 4179 C C . ASP B 1 254 ? 8.727 16.172 13.766 1 85.44 254 ASP B C 1
ATOM 4181 O O . ASP B 1 254 ? 9.219 17.297 13.797 1 85.44 254 ASP B O 1
ATOM 4185 N N . HIS B 1 255 ? 7.777 15.977 13.016 1 93.06 255 HIS B N 1
ATOM 4186 C CA . HIS B 1 255 ? 7.152 16.953 12.133 1 93.06 255 HIS B CA 1
ATOM 4187 C C . HIS B 1 255 ? 5.734 17.281 12.594 1 93.06 255 HIS B C 1
ATOM 4189 O O . HIS B 1 255 ? 4.801 16.531 12.336 1 93.06 255 HIS B O 1
ATOM 4195 N N . VAL B 1 256 ? 5.625 18.453 13.25 1 96.69 256 VAL B N 1
ATOM 4196 C CA . VAL B 1 256 ? 4.344 18.828 13.852 1 96.69 256 VAL B CA 1
ATOM 4197 C C . VAL B 1 256 ? 3.877 20.156 13.281 1 96.69 256 VAL B C 1
ATOM 4199 O O . VAL B 1 256 ? 4.664 21.109 13.164 1 96.69 256 VAL B O 1
ATOM 4202 N N . THR B 1 257 ? 2.725 20.188 12.82 1 97.38 257 THR B N 1
ATOM 4203 C CA . THR B 1 257 ? 2.053 21.422 12.43 1 97.38 257 THR B CA 1
ATOM 4204 C C . THR B 1 257 ? 0.925 21.75 13.406 1 97.38 257 THR B C 1
ATOM 4206 O O . THR B 1 257 ? 0.009 20.953 13.602 1 97.38 257 THR B O 1
ATOM 4209 N N . ILE B 1 258 ? 1.017 22.938 14.023 1 97.94 258 ILE B N 1
ATOM 4210 C CA . ILE B 1 258 ? 0.046 23.328 15.039 1 97.94 258 ILE B CA 1
ATOM 4211 C C . ILE B 1 258 ? -0.71 24.578 14.578 1 97.94 258 ILE B C 1
ATOM 4213 O O . ILE B 1 258 ? -0.1 25.609 14.281 1 97.94 258 ILE B O 1
ATOM 4217 N N . GLN B 1 259 ? -1.957 24.453 14.469 1 97.94 259 GLN B N 1
ATOM 4218 C CA . GLN B 1 259 ? -2.824 25.562 14.125 1 97.94 259 GLN B CA 1
ATOM 4219 C C . GLN B 1 259 ? -3.473 26.156 15.375 1 97.94 259 GLN B C 1
ATOM 4221 O O . GLN B 1 259 ? -4.301 25.516 16.016 1 97.94 259 GLN B O 1
ATOM 4226 N N . PHE B 1 260 ? -3.096 27.359 15.727 1 97.69 260 PHE B N 1
ATOM 4227 C CA . PHE B 1 260 ? -3.754 28.094 16.797 1 97.69 260 PHE B CA 1
ATOM 4228 C C . PHE B 1 260 ? -4.973 28.844 16.266 1 97.69 260 PHE B C 1
ATOM 4230 O O . PHE B 1 260 ? -4.922 29.453 15.188 1 97.69 260 PHE B O 1
ATOM 4237 N N . GLU B 1 261 ? -6.02 28.75 17 1 97.06 261 GLU B N 1
ATOM 4238 C CA . GLU B 1 261 ? -7.262 29.391 16.562 1 97.06 261 GLU B CA 1
ATOM 4239 C C . GLU B 1 261 ? -8.039 29.938 17.75 1 97.06 261 GLU B C 1
ATOM 4241 O O . GLU B 1 261 ? -7.922 29.438 18.859 1 97.06 261 GLU B O 1
ATOM 4246 N N . SER B 1 262 ? -8.852 31.078 17.516 1 95.94 262 SER B N 1
ATOM 4247 C CA . SER B 1 262 ? -9.625 31.703 18.578 1 95.94 262 SER B CA 1
ATOM 4248 C C . SER B 1 262 ? -10.898 30.938 18.875 1 95.94 262 SER B C 1
ATOM 4250 O O . SER B 1 262 ? -11.445 31.016 19.984 1 95.94 262 SER B O 1
ATOM 4252 N N . LYS B 1 263 ? -11.406 30.266 17.844 1 90.56 263 LYS B N 1
ATOM 4253 C CA . LYS B 1 263 ? -12.594 29.422 17.969 1 90.56 263 LYS B CA 1
ATOM 4254 C C . LYS B 1 263 ? -12.406 28.094 17.234 1 90.56 263 LYS B C 1
ATOM 4256 O O . LYS B 1 263 ? -11.727 28.047 16.203 1 90.56 263 LYS B O 1
ATOM 4261 N N . LYS B 1 264 ? -13.039 27.188 17.906 1 85.19 264 LYS B N 1
ATOM 4262 C CA . LYS B 1 264 ? -12.977 25.875 17.281 1 85.19 264 LYS B CA 1
ATOM 4263 C C . LYS B 1 264 ? -13.688 25.891 15.922 1 85.19 264 LYS B C 1
ATOM 4265 O O . LYS B 1 264 ? -14.844 26.297 15.828 1 85.19 264 LYS B O 1
ATOM 4270 N N . VAL B 1 265 ? -13.016 25.609 14.836 1 73.31 265 VAL B N 1
ATOM 4271 C CA . VAL B 1 265 ? -13.594 25.625 13.5 1 73.31 265 VAL B CA 1
ATOM 4272 C C . VAL B 1 265 ? -13.508 24.234 12.891 1 73.31 265 VAL B C 1
ATOM 4274 O O . VAL B 1 265 ? -13.562 24.078 11.664 1 73.31 265 VAL B O 1
ATOM 4277 N N . ASP B 1 266 ? -13.625 23.25 13.633 1 70.12 266 ASP B N 1
ATOM 4278 C CA . ASP B 1 266 ? -13.438 21.891 13.117 1 70.12 266 ASP B CA 1
ATOM 4279 C C . ASP B 1 266 ? -14.617 21.469 12.25 1 70.12 266 ASP B C 1
ATOM 4281 O O . ASP B 1 266 ? -15.734 21.953 12.43 1 70.12 266 ASP B O 1
#

InterPro domains:
  IPR002524 Cation efflux [TIGR01297] (5-263)
  IPR027469 Cation efflux transmembrane domain superfamily [G3DSA:1.20.1510.10] (3-184)
  IPR027469 Cation efflux transmembrane domain superfamily [SSF161111] (5-186)
  IPR027470 Cation efflux protein, cytoplasmic domain [PF16916] (205-262)
  IPR036837 Cation efflux protein, cytoplasmic domain superfamily [G3DSA:3.30.70.1350] (189-265)
  IPR036837 Cation efflux protein, cytoplasmic domain superfamily [SSF160240] (205-262)
  IPR058533 Cation efflux protein, transmembrane domain [PF01545] (4-184)

Solvent-accessible surface area (backbone atoms only — not comparable to full-atom values): 27042 Å² total; per-residue (Å²): 98,52,66,59,46,33,52,49,33,46,48,49,23,58,58,41,39,45,54,18,72,75,62,67,32,64,66,34,45,56,50,23,51,51,30,43,52,50,24,50,50,44,41,48,44,41,53,41,74,72,46,24,79,53,59,47,52,34,26,59,84,16,36,39,29,46,31,36,51,42,19,44,52,45,42,47,47,47,38,53,48,32,49,50,50,38,54,49,58,71,71,43,76,72,86,68,72,47,72,62,56,46,54,51,42,61,59,47,39,64,59,42,66,67,51,64,84,87,43,93,46,40,46,32,58,45,32,52,37,50,49,38,52,50,49,41,51,45,37,51,50,50,44,52,34,50,53,53,29,72,73,66,70,44,68,64,46,52,56,52,44,39,51,49,43,35,54,49,32,45,66,69,31,49,62,62,43,50,55,37,47,36,35,60,44,45,22,23,91,53,59,46,61,61,48,48,56,58,46,32,72,79,41,72,38,52,41,78,68,40,47,28,26,61,37,69,78,42,29,36,35,37,34,33,32,44,46,64,40,80,41,29,32,54,59,48,45,56,52,48,51,53,52,48,52,49,37,33,73,77,68,58,37,73,48,72,45,54,20,74,31,54,57,89,77,126,99,54,69,57,47,32,52,50,34,46,49,49,22,58,58,40,40,45,56,17,74,76,62,68,32,65,67,34,44,56,49,23,51,52,31,43,52,50,23,51,49,44,41,49,44,42,52,42,73,73,45,23,79,52,60,47,54,34,26,58,84,16,36,40,29,47,32,35,51,42,20,45,52,45,42,47,48,46,38,51,49,30,49,53,50,39,54,48,58,71,72,42,76,73,84,69,74,48,72,62,58,47,53,52,42,63,59,47,38,64,60,42,65,68,51,62,85,86,44,92,47,39,44,33,58,43,33,51,38,50,48,36,52,49,50,40,51,45,37,51,49,48,44,52,32,52,53,51,28,72,74,66,71,44,68,65,46,53,56,53,44,38,51,50,44,34,53,50,32,47,66,68,30,48,61,63,44,51,55,38,48,35,35,58,45,44,22,24,91,52,58,46,61,60,48,49,57,58,45,32,73,77,41,72,40,54,42,79,67,40,47,27,26,60,36,68,76,42,29,37,35,38,35,32,32,43,45,65,40,79,40,29,33,52,59,48,46,56,53,48,52,54,51,50,52,49,37,33,74,76,68,59,37,74,46,74,46,53,20,76,29,54,57,89,79,125

Nearest PDB structures (foldseek):
  8j7t-assembly1_B  TM=8.229E-01  e=1.781E-10  Homo sapiens
  8j80-assembly1_A  TM=8.411E-01  e=1.406E-09  Homo sapiens
  8j7w-assembly1_A  TM=8.426E-01  e=1.475E-09  Homo sapiens
  8j7v-assembly1_A  TM=8.046E-01  e=1.340E-09  Homo sapiens
  8j7y-assembly1_B  TM=7.896E-01  e=1.548E-09  Homo sapiens

Radius of gyration: 27.65 Å; Cα contacts (8 Å, |Δi|>4): 813; chains: 2; bounding box: 52×85×69 Å

Foldseek 3Di:
DLVLLLVLLVVLLVLLCVCCVVVVQVLSVLVSVLSVLLSVLSVQLVVCVVFQQDDDPVRHVGNLLVLLVSLLSLLVSQQVVLVSNLVCLVPDQPPRPDPSLLVSLVVSLVSLVVLDDPDPQRSSSVSSNLSSVLSNVLSVLVNVLVVVCVVPVDRVSNNVSSVVSNVVSCVSRVVSNVVSVCQVVQHAPDDVVVVLVVVCVLPVQKDDKGWGASGRQAIEMEIEGADAPPDDPVRVVVSVVVSQVCCCPPVNHHHYHYHYDNDDPD/DLVLLLVLLVVLLVLLCVCCVVVVQVLSVLVSVLSVLLSVLSVQLVVCVVFQQDDDPVRHNGNLLVLLVSLLSLLVSQQVVLVSNLVCLVPDQPPPPDPSVLVSLVVSLVSLVVLDDPDPQRSSSVSSNLSSVLSNVLSVLVNVLVVVCVVPVDRVSNNVSSVVSNVVSCVSRVVSNVVSVCQVVQHAPDDVVVVLVVVCVLPVQKDDKGWGANGSQAIEMEIEGADAPPDDPVRVVVSVVVSQVCCCVPVVHHHYHYHYDNDDPD